Protein AF-A0A7Y5NR79-F1 (afdb_monomer)

Radius of gyration: 35.23 Å; Cα contacts (8 Å, |Δi|>4): 944; chains: 1; bounding box: 86×85×89 Å

pLDDT: mean 70.84, std 25.31, range [29.58, 98.56]

Solvent-accessible surface area (backbone atoms only — not comparable to full-atom values): 30208 Å² total; per-residue (Å²): 134,61,80,88,77,55,58,69,72,58,54,52,48,52,52,51,46,62,75,66,66,72,72,79,82,74,87,79,86,89,77,94,78,88,81,83,83,81,83,82,84,83,89,88,79,98,66,95,67,84,71,79,73,75,80,49,74,41,68,27,51,19,68,41,66,62,36,78,88,42,72,49,70,72,50,69,28,45,81,92,48,50,58,25,39,24,44,38,39,34,43,45,35,44,30,37,42,38,33,31,29,31,38,19,56,39,95,92,55,63,41,40,29,34,34,80,67,34,14,34,39,36,39,39,38,35,37,39,36,44,40,38,38,35,38,56,48,93,96,53,77,66,45,78,46,70,49,67,70,41,70,73,42,68,54,65,41,57,22,65,33,73,38,51,52,70,49,57,76,46,78,44,68,25,58,15,71,36,72,61,41,76,50,83,66,35,63,42,68,88,81,44,52,43,28,40,37,44,29,40,34,76,84,16,31,41,35,40,36,41,28,35,72,30,28,28,61,60,91,54,34,34,41,38,34,25,42,32,42,41,37,41,32,44,34,42,42,40,33,40,36,35,52,40,88,96,79,40,77,45,78,46,81,31,75,64,49,74,47,76,42,80,52,77,72,49,71,40,61,16,49,38,76,56,89,65,59,22,71,90,73,92,62,59,61,55,89,39,64,64,71,66,85,68,79,78,80,78,74,80,77,80,78,80,88,77,88,78,85,90,81,90,83,87,88,86,89,74,87,85,83,90,79,80,91,71,81,85,73,59,58,69,30,92,44,46,89,67,34,59,96,67,32,32,44,42,96,84,32,24,36,38,77,61,59,78,53,76,58,99,68,88,81,68,77,93,58,80,62,78,75,68,97,46,70,93,65,79,81,59,40,50,61,52,49,36,50,55,54,61,75,77,59,93,62,92,66,55,46,43,51,74,53,50,46,27,37,35,38,75,58,93,81,56,55,72,50,78,48,78,46,76,44,81,37,63,88,87,60,76,62,78,87,71,75,53,84,50,72,47,77,51,82,39,79,69,63,72,43,55,45,69,46,70,77,100,46,55,86,28,60,88,66,61,83,89,78,57,92,51,99,90,50,80,74,78,88,77,70,94,74,84,80,76,63,77,62,53,57,79,50,60,72,76,133

Foldseek 3Di:
DDPVVDDPVVVVVVVVCVVVPPPPDDDDDDDDDDDDDDDDDDDDDPDPDPPQPDFDKDKWKWKDKQAPPDWDKPPWPDPPDLKTKMKIKDKIKMKMKIFIWTWADDLVDIWIFGDFQRIKIKMKIWMFMWMWIFHRDPPDDTDTGIQPPSRVDIQIWIWMDTGTQQPAQDKDKTKTFRDWDWDDWRAGPPPFGWTKIKIWDPQFMKMKMWHWHFWDDDRQKTKTKIKIFIWGKTKMWIWTWTQDVPVGIDIGTTDIDMDTRGDDMDMIMIMDGHPDHHYDDDGDITPGHPPDDDPDPPPPPDDDDDDDDDDDDDDDDDDDDDDDDDDDDADFADFQVSEDPQWTQDPVRHTDGFDFDFDPDDQDDPDQDQDDPDDLDLPWWDGKGKGKGQDQDDDAFFQKAKFKKKKWFPDDPTDIDIDIDIGGDDHPDRDDDDIDIDIDTTGGRTDMAIDTDDPPCVVFWPGFDQDDPDPSPRDDPDDPDTDTGTTGGTGDGDD

Structure (mmCIF, N/CA/C/O backbone):
data_AF-A0A7Y5NR79-F1
#
_entry.id   AF-A0A7Y5NR79-F1
#
loop_
_atom_site.group_PDB
_atom_site.id
_atom_site.type_symbol
_atom_site.label_atom_id
_atom_site.label_alt_id
_atom_site.label_comp_id
_atom_site.label_asym_id
_atom_site.label_entity_id
_atom_site.label_seq_id
_atom_site.pdbx_PDB_ins_code
_atom_site.Cartn_x
_atom_site.Cartn_y
_atom_site.Cartn_z
_atom_site.occupancy
_atom_site.B_iso_or_equiv
_atom_site.auth_seq_id
_atom_site.auth_comp_id
_atom_site.auth_asym_id
_atom_site.auth_atom_id
_atom_site.pdbx_PDB_model_num
ATOM 1 N N . MET A 1 1 ? -20.379 30.962 -44.458 1.00 52.56 1 MET A N 1
ATOM 2 C CA . MET A 1 1 ? -19.175 31.277 -45.259 1.00 52.56 1 MET A CA 1
ATOM 3 C C . MET A 1 1 ? -18.257 30.081 -45.191 1.00 52.56 1 MET A C 1
ATOM 5 O O . MET A 1 1 ? -18.141 29.519 -44.108 1.00 52.56 1 MET A O 1
ATOM 9 N N . ARG A 1 2 ? -17.674 29.642 -46.309 1.00 50.31 2 ARG A N 1
ATOM 10 C CA . ARG A 1 2 ? -16.658 28.584 -46.262 1.00 50.31 2 ARG A CA 1
ATOM 11 C C . ARG A 1 2 ? -15.331 29.228 -45.866 1.00 50.31 2 ARG A C 1
ATOM 13 O O . ARG A 1 2 ? -15.065 30.355 -46.268 1.00 50.31 2 ARG A O 1
ATOM 20 N N . ALA A 1 3 ? -14.505 28.529 -45.088 1.00 43.56 3 ALA A N 1
ATOM 21 C CA . ALA A 1 3 ? -13.187 29.034 -44.687 1.00 43.56 3 ALA A CA 1
ATOM 22 C C . ALA A 1 3 ? -12.294 29.372 -45.900 1.00 43.56 3 ALA A C 1
ATOM 24 O O . ALA A 1 3 ? -11.440 30.245 -45.811 1.00 43.56 3 ALA A O 1
ATOM 25 N N . SER A 1 4 ? -12.558 28.741 -47.051 1.00 58.75 4 SER A N 1
ATOM 26 C CA . SER A 1 4 ? -11.914 29.014 -48.340 1.00 58.75 4 SER A CA 1
ATOM 27 C C . SER A 1 4 ? -12.168 30.411 -48.905 1.00 58.75 4 SER A C 1
ATOM 29 O O . SER A 1 4 ? -11.452 30.828 -49.807 1.00 58.75 4 SER A O 1
ATOM 31 N N . ASP A 1 5 ? -13.193 31.111 -48.417 1.00 69.94 5 ASP A N 1
ATOM 32 C CA . ASP A 1 5 ? -13.620 32.397 -48.974 1.00 69.94 5 ASP A CA 1
ATOM 33 C C . ASP A 1 5 ? -13.041 33.586 -48.184 1.00 69.94 5 ASP A C 1
ATOM 35 O O . ASP A 1 5 ? -13.321 34.741 -48.507 1.00 69.94 5 ASP A O 1
ATOM 39 N N . LEU A 1 6 ? -12.249 33.321 -47.135 1.00 73.50 6 LEU A N 1
ATOM 40 C CA . LEU A 1 6 ? -11.631 34.352 -46.307 1.00 73.50 6 LEU A CA 1
ATOM 41 C C . LEU A 1 6 ? -10.229 34.721 -46.824 1.00 73.50 6 LEU A C 1
ATOM 43 O O . LEU A 1 6 ? -9.441 33.835 -47.159 1.00 73.50 6 LEU A O 1
ATOM 47 N N . PRO A 1 7 ? -9.872 36.020 -46.840 1.00 80.31 7 PRO A N 1
ATOM 48 C CA . PRO A 1 7 ? -8.499 36.449 -47.083 1.00 80.31 7 PRO A CA 1
ATOM 49 C C . PRO A 1 7 ? -7.541 35.836 -46.054 1.00 80.31 7 PRO A C 1
ATOM 51 O O . PRO A 1 7 ? -7.877 35.736 -44.873 1.00 80.31 7 PRO A O 1
ATOM 54 N N . VAL A 1 8 ? -6.325 35.488 -46.484 1.00 63.78 8 VAL A N 1
ATOM 55 C CA . VAL A 1 8 ? -5.295 34.823 -45.657 1.00 63.78 8 VAL A CA 1
ATOM 56 C C . VAL A 1 8 ? -5.013 35.571 -44.346 1.00 63.78 8 VAL A C 1
ATOM 58 O O . VAL A 1 8 ? -4.832 34.944 -43.306 1.00 63.78 8 VAL A O 1
ATOM 61 N N . GLU A 1 9 ? -5.070 36.905 -44.351 1.00 69.06 9 GLU A N 1
ATOM 62 C CA . GLU A 1 9 ? -4.889 37.719 -43.141 1.00 69.06 9 GLU A CA 1
ATOM 63 C C . GLU A 1 9 ? -5.996 37.517 -42.090 1.00 69.06 9 GLU A C 1
ATOM 65 O O . GLU A 1 9 ? -5.732 37.619 -40.892 1.00 69.06 9 GLU A O 1
ATOM 70 N N . GLN A 1 10 ? -7.227 37.191 -42.503 1.00 73.56 10 GLN A N 1
ATOM 71 C CA . GLN A 1 10 ? -8.313 36.878 -41.567 1.00 73.56 10 GLN A CA 1
ATOM 72 C C . GLN A 1 10 ? -8.207 35.460 -41.009 1.00 73.56 10 GLN A C 1
ATOM 74 O O . GLN A 1 10 ? -8.505 35.253 -39.835 1.00 73.56 10 GLN A O 1
ATOM 79 N N . LEU A 1 11 ? -7.724 34.505 -41.809 1.00 65.75 11 LEU A N 1
ATOM 80 C CA . LEU A 1 11 ? -7.419 33.153 -41.330 1.00 65.75 11 LEU A CA 1
ATOM 81 C C . LEU A 1 11 ? -6.272 33.166 -40.310 1.00 65.75 11 LEU A C 1
ATOM 83 O O . LEU A 1 11 ? -6.363 32.499 -39.282 1.00 65.75 11 LEU A O 1
ATOM 87 N N . ALA A 1 12 ? -5.239 33.982 -40.542 1.00 68.38 12 ALA A N 1
ATOM 88 C CA . ALA A 1 12 ? -4.127 34.147 -39.609 1.00 68.38 12 ALA A CA 1
ATOM 89 C C . ALA A 1 12 ? -4.565 34.791 -38.283 1.00 68.38 12 ALA A C 1
ATOM 91 O O . ALA A 1 12 ? -4.150 34.339 -37.218 1.00 68.38 12 ALA A O 1
ATOM 92 N N . ARG A 1 13 ? -5.449 35.800 -38.321 1.00 69.50 13 ARG A N 1
ATOM 93 C CA . ARG A 1 13 ? -6.029 36.381 -37.097 1.00 69.50 13 ARG A CA 1
ATOM 94 C C . ARG A 1 13 ? -6.887 35.380 -36.326 1.00 69.50 13 ARG A C 1
ATOM 96 O O . ARG A 1 13 ? -6.719 35.280 -35.119 1.00 69.50 13 ARG A O 1
ATOM 103 N N . LEU A 1 14 ? -7.714 34.584 -37.008 1.00 68.62 14 LEU A N 1
ATOM 104 C CA . LEU A 1 14 ? -8.515 33.546 -36.349 1.00 68.62 14 LEU A CA 1
ATOM 105 C C . LEU A 1 14 ? -7.649 32.485 -35.654 1.00 68.62 14 LEU A C 1
ATOM 107 O O . LEU A 1 14 ? -7.995 32.038 -34.565 1.00 68.62 14 LEU A O 1
ATOM 111 N N . ALA A 1 15 ? -6.524 32.096 -36.260 1.00 64.56 15 ALA A N 1
ATOM 112 C CA . ALA A 1 15 ? -5.590 31.147 -35.658 1.00 64.56 15 ALA A CA 1
ATOM 113 C C . ALA A 1 15 ? -4.876 31.735 -34.427 1.00 64.56 15 ALA A C 1
ATOM 115 O O . ALA A 1 15 ? -4.705 31.042 -33.427 1.00 64.56 15 ALA A O 1
ATOM 116 N N . ILE A 1 16 ? -4.503 33.019 -34.471 1.00 66.50 16 ILE A N 1
ATOM 117 C CA . ILE A 1 16 ? -3.866 33.712 -33.341 1.00 66.50 16 ILE A CA 1
ATOM 118 C C . ILE A 1 16 ? -4.856 33.914 -32.186 1.00 66.50 16 ILE A C 1
ATOM 120 O O . ILE A 1 16 ? -4.490 33.683 -31.036 1.00 66.50 16 ILE A O 1
ATOM 124 N N . ASP A 1 17 ? -6.105 34.283 -32.473 1.00 62.25 17 ASP A N 1
ATOM 125 C CA . ASP A 1 17 ? -7.140 34.473 -31.448 1.00 62.25 17 ASP A CA 1
ATOM 126 C C . ASP A 1 17 ? -7.571 33.132 -30.818 1.00 62.25 17 ASP A C 1
ATOM 128 O O . ASP A 1 17 ? -7.862 33.072 -29.624 1.00 62.25 17 ASP A O 1
ATOM 132 N N . PHE A 1 18 ? -7.523 32.029 -31.579 1.00 61.78 18 PHE A N 1
ATOM 133 C CA . PHE A 1 18 ? -7.734 30.672 -31.058 1.00 61.78 18 PHE A CA 1
ATOM 134 C C . PHE A 1 18 ? -6.598 30.222 -30.127 1.00 61.78 18 PHE A C 1
ATOM 136 O O . PHE A 1 18 ? -6.855 29.654 -29.069 1.00 61.78 18 PHE A O 1
ATOM 143 N N . LEU A 1 19 ? -5.344 30.527 -30.477 1.00 54.66 19 LEU A N 1
ATOM 144 C CA . LEU A 1 19 ? -4.176 30.213 -29.645 1.00 54.66 19 LEU A CA 1
ATOM 145 C C . LEU A 1 19 ? -4.079 31.081 -28.379 1.00 54.66 19 LEU A C 1
ATOM 147 O O . LEU A 1 19 ? -3.428 30.680 -27.419 1.00 54.66 19 LEU A O 1
ATOM 151 N N . ARG A 1 20 ? -4.723 32.255 -28.355 1.00 57.03 20 ARG A N 1
ATOM 152 C CA . ARG A 1 20 ? -4.743 33.164 -27.194 1.00 57.03 20 ARG A CA 1
ATOM 153 C C . ARG A 1 20 ? -5.855 32.880 -26.182 1.00 57.03 20 ARG A C 1
ATOM 155 O O . ARG A 1 20 ? -5.857 33.497 -25.126 1.00 57.03 20 ARG A O 1
ATOM 162 N N . GLY A 1 21 ? -6.765 31.945 -26.461 1.00 43.81 21 GLY A N 1
ATOM 163 C CA . GLY A 1 21 ? -7.793 31.524 -25.501 1.00 43.81 21 GLY A CA 1
ATOM 164 C C . GLY A 1 21 ? -8.931 32.528 -25.263 1.00 43.81 21 GLY A C 1
ATOM 165 O O . GLY A 1 21 ? -9.753 32.306 -24.380 1.00 43.81 21 GLY A O 1
ATOM 166 N N . ASP A 1 22 ? -9.041 33.591 -26.066 1.00 48.25 22 ASP A N 1
ATOM 167 C CA . ASP A 1 22 ? -10.031 34.669 -25.878 1.00 48.25 22 ASP A CA 1
ATOM 168 C C . ASP A 1 22 ? -11.436 34.355 -26.446 1.00 48.25 22 ASP A C 1
ATOM 170 O O . ASP A 1 22 ? -12.329 35.209 -26.473 1.00 48.25 22 ASP A O 1
ATOM 174 N N . LEU A 1 23 ? -11.693 33.115 -26.871 1.00 45.56 23 LEU A N 1
ATOM 175 C CA . LEU A 1 23 ? -13.034 32.669 -27.259 1.00 45.56 23 LEU A CA 1
ATOM 176 C C . LEU A 1 23 ? -13.855 32.305 -26.013 1.00 45.56 23 LEU A C 1
ATOM 178 O O . LEU A 1 23 ? -13.973 31.144 -25.626 1.00 45.56 23 LEU A O 1
ATOM 182 N N . LEU A 1 24 ? -14.464 33.330 -25.409 1.00 41.03 24 LEU A N 1
ATOM 183 C CA . LEU A 1 24 ? -15.530 33.198 -24.414 1.00 41.03 24 LEU A CA 1
ATOM 184 C C . LEU A 1 24 ? -16.649 32.288 -24.952 1.00 41.03 24 LEU A C 1
ATOM 186 O O . LEU A 1 24 ? -17.480 32.702 -25.767 1.00 41.03 24 LEU A O 1
ATOM 190 N N . MET A 1 25 ? -16.686 31.045 -24.463 1.00 37.88 25 MET A N 1
ATOM 191 C CA . MET A 1 25 ? -17.810 30.131 -24.644 1.00 37.88 25 MET A CA 1
ATOM 192 C C . MET A 1 25 ? -19.049 30.704 -23.950 1.00 37.88 25 MET A C 1
ATOM 194 O O . MET A 1 25 ? -19.264 30.514 -22.754 1.00 37.88 25 MET A O 1
ATOM 198 N N . SER A 1 26 ? -19.906 31.376 -24.715 1.00 38.84 26 SER A N 1
ATOM 199 C CA . SER A 1 26 ? -21.308 31.528 -24.337 1.00 38.84 26 SER A CA 1
ATOM 200 C C . SER A 1 26 ? -22.099 30.345 -24.900 1.00 38.84 26 SER A C 1
ATOM 202 O O . SER A 1 26 ? -22.282 30.203 -26.103 1.00 38.84 26 SER A O 1
ATOM 204 N N . SER A 1 27 ? -22.490 29.458 -23.981 1.00 41.16 27 SER A N 1
ATOM 205 C CA . SER A 1 27 ? -23.674 28.591 -24.003 1.00 41.16 27 SER A CA 1
ATOM 206 C C . SER A 1 27 ? -24.389 28.430 -25.355 1.00 41.16 27 SER A C 1
ATOM 208 O O . SER A 1 27 ? -25.248 29.247 -25.683 1.00 41.16 27 SER A O 1
ATOM 210 N N . LEU A 1 28 ? -24.198 27.285 -26.019 1.00 33.22 28 LEU A N 1
ATOM 211 C CA . LEU A 1 28 ? -25.273 26.624 -26.765 1.00 33.22 28 LEU A CA 1
ATOM 212 C C . LEU A 1 28 ? -25.157 25.099 -26.645 1.00 33.22 28 LEU A C 1
ATOM 214 O O . LEU A 1 28 ? -24.147 24.487 -26.977 1.00 33.22 28 LEU A O 1
ATOM 218 N N . SER A 1 29 ? -26.242 24.510 -26.148 1.00 39.22 29 SER A N 1
ATOM 219 C CA . SER A 1 29 ? -26.511 23.081 -26.063 1.00 39.22 29 SER A CA 1
ATOM 220 C C . SER A 1 29 ? -26.670 22.436 -27.444 1.00 39.22 29 SER A C 1
ATOM 222 O O . SER A 1 29 ? -27.343 22.997 -28.306 1.00 39.22 29 SER A O 1
ATOM 224 N N . ASN A 1 30 ? -26.197 21.192 -27.549 1.00 40.94 30 ASN A N 1
ATOM 225 C CA . ASN A 1 30 ? -26.530 20.174 -28.554 1.00 40.94 30 ASN A CA 1
ATOM 226 C C . ASN A 1 30 ? -26.074 20.428 -30.001 1.00 40.94 30 ASN A C 1
ATOM 228 O O . ASN A 1 30 ? -26.791 21.007 -30.813 1.00 40.94 30 ASN A O 1
ATOM 232 N N . GLY A 1 31 ? -24.932 19.832 -30.357 1.00 34.69 31 GLY A N 1
ATOM 233 C CA . GLY A 1 31 ? -24.554 19.580 -31.748 1.00 34.69 31 GLY A CA 1
ATOM 234 C C . GLY A 1 31 ? -23.068 19.274 -31.899 1.00 34.69 31 GLY A C 1
ATOM 235 O O . GLY A 1 31 ? -22.248 20.183 -31.865 1.00 34.69 31 GLY A O 1
ATOM 236 N N . VAL A 1 32 ? -22.724 17.997 -32.075 1.00 41.72 32 VAL A N 1
ATOM 237 C CA . VAL A 1 32 ? -21.367 17.540 -32.413 1.00 41.72 32 VAL A CA 1
ATOM 238 C C . VAL A 1 32 ? -20.960 18.147 -33.760 1.00 41.72 32 VAL A C 1
ATOM 240 O O . VAL A 1 32 ? -21.543 17.812 -34.790 1.00 41.72 32 VAL A O 1
ATOM 243 N N . LEU A 1 33 ? -19.959 19.033 -33.753 1.00 32.97 33 LEU A N 1
ATOM 244 C CA . LEU A 1 33 ? -19.306 19.559 -34.952 1.00 32.97 33 LEU A CA 1
ATOM 245 C C . LEU A 1 33 ? -17.846 19.091 -34.961 1.00 32.97 33 LEU A C 1
ATOM 247 O O . LEU A 1 33 ? -16.985 19.672 -34.308 1.00 32.97 33 LEU A O 1
ATOM 251 N N . LEU A 1 34 ? -17.586 18.019 -35.707 1.00 32.16 34 LEU A N 1
ATOM 252 C CA . LEU A 1 34 ? -16.246 17.522 -36.000 1.00 32.16 34 LEU A CA 1
ATOM 253 C C . LEU A 1 34 ? -15.653 18.371 -37.141 1.00 32.16 34 LEU A C 1
ATOM 255 O O . LEU A 1 34 ? -16.095 18.259 -38.286 1.00 32.16 34 LEU A O 1
ATOM 259 N N . VAL A 1 35 ? -14.679 19.236 -36.846 1.00 33.50 35 VAL A N 1
ATOM 260 C CA . VAL A 1 35 ? -13.914 19.975 -37.866 1.00 33.50 35 VAL A CA 1
ATOM 261 C C . VAL A 1 35 ? -12.578 19.265 -38.075 1.00 33.50 35 VAL A C 1
ATOM 263 O O . VAL A 1 35 ? -11.659 19.398 -37.275 1.00 33.50 35 VAL A O 1
ATOM 266 N N . VAL A 1 36 ? -12.477 18.502 -39.163 1.00 34.69 36 VAL A N 1
ATOM 267 C CA . VAL A 1 36 ? -11.216 17.921 -39.644 1.00 34.69 36 VAL A CA 1
ATOM 268 C C . VAL A 1 36 ? -10.488 18.991 -40.458 1.00 34.69 36 VAL A C 1
ATOM 270 O O . VAL A 1 36 ? -10.879 19.291 -41.587 1.00 34.69 36 VAL A O 1
ATOM 273 N N . VAL A 1 37 ? -9.444 19.596 -39.888 1.00 40.81 37 VAL A N 1
ATOM 274 C CA . VAL A 1 37 ? -8.526 20.477 -40.627 1.00 40.81 37 VAL A CA 1
ATOM 275 C C . VAL A 1 37 ? -7.441 19.602 -41.251 1.00 40.81 37 VAL A C 1
ATOM 277 O O . VAL A 1 37 ? -6.473 19.227 -40.600 1.00 40.81 37 VAL A O 1
ATOM 280 N N . GLY A 1 38 ? -7.627 19.239 -42.521 1.00 37.25 38 GLY A N 1
ATOM 281 C CA . GLY A 1 38 ? -6.595 18.583 -43.322 1.00 37.25 38 GLY A CA 1
ATOM 282 C C . GLY A 1 38 ? -5.528 19.590 -43.746 1.00 37.25 38 GLY A C 1
ATOM 283 O O . GLY A 1 38 ? -5.789 20.451 -44.587 1.00 37.25 38 GLY A O 1
ATOM 284 N N . ALA A 1 39 ? -4.330 19.484 -43.173 1.00 38.12 39 ALA A N 1
ATOM 285 C CA . ALA A 1 39 ? -3.156 20.211 -43.634 1.00 38.12 39 ALA A CA 1
ATOM 286 C C . ALA A 1 39 ? -2.613 19.552 -44.914 1.00 38.12 39 ALA A C 1
ATOM 288 O O . ALA A 1 39 ? -2.140 18.418 -44.897 1.00 38.12 39 ALA A O 1
ATOM 289 N N . VAL A 1 40 ? -2.693 20.266 -46.038 1.00 38.84 40 VAL A N 1
ATOM 290 C CA . VAL A 1 40 ? -2.019 19.904 -47.291 1.00 38.84 40 VAL A CA 1
ATOM 291 C C . VAL A 1 40 ? -0.630 20.540 -47.267 1.00 38.84 40 VAL A C 1
ATOM 293 O O . VAL A 1 40 ? -0.505 21.753 -47.426 1.00 38.84 40 VAL A O 1
ATOM 296 N N . ALA A 1 41 ? 0.408 19.729 -47.065 1.00 41.56 41 ALA A N 1
ATOM 297 C CA . ALA A 1 41 ? 1.798 20.145 -47.225 1.00 41.56 41 ALA A CA 1
ATOM 298 C C . ALA A 1 41 ? 2.250 19.894 -48.674 1.00 41.56 41 ALA A C 1
ATOM 300 O O . ALA A 1 41 ? 2.277 18.759 -49.146 1.00 41.56 41 ALA A O 1
ATOM 301 N N . ILE A 1 42 ? 2.591 20.972 -49.384 1.00 42.09 42 ILE A N 1
ATOM 302 C CA . ILE A 1 42 ? 3.232 20.936 -50.703 1.00 42.09 42 ILE A CA 1
ATOM 303 C C . ILE A 1 42 ? 4.749 20.942 -50.478 1.00 42.09 42 ILE A C 1
ATOM 305 O O . ILE A 1 42 ? 5.283 21.843 -49.837 1.00 42.09 42 ILE A O 1
ATOM 309 N N . ALA A 1 43 ? 5.426 19.920 -51.001 1.00 48.25 43 ALA A N 1
ATOM 310 C CA . ALA A 1 43 ? 6.873 19.736 -50.950 1.00 48.25 43 ALA A CA 1
ATOM 311 C C . ALA A 1 43 ? 7.645 20.808 -51.742 1.00 48.25 43 ALA A C 1
ATOM 313 O O . ALA A 1 43 ? 7.160 21.259 -52.781 1.00 48.25 43 ALA A O 1
ATOM 314 N N . SER A 1 44 ? 8.878 21.126 -51.316 1.00 48.50 44 SER A N 1
ATOM 315 C CA . SER A 1 44 ? 10.124 21.034 -52.119 1.00 48.50 44 SER A CA 1
ATOM 316 C C . SER A 1 44 ? 11.277 21.826 -51.481 1.00 48.50 44 SER A C 1
ATOM 318 O O . SER A 1 44 ? 11.432 23.016 -51.744 1.00 48.50 44 SER A O 1
ATOM 320 N N . SER A 1 45 ? 12.166 21.154 -50.749 1.00 39.12 45 SER A N 1
ATOM 321 C CA . SER A 1 45 ? 13.571 21.576 -50.651 1.00 39.12 45 SER A CA 1
ATOM 322 C C . SER A 1 45 ? 14.454 20.367 -50.357 1.00 39.12 45 SER A C 1
ATOM 324 O O . SER A 1 45 ? 14.401 19.790 -49.275 1.00 39.12 45 SER A O 1
ATOM 326 N N . VAL A 1 46 ? 15.253 19.982 -51.355 1.00 50.31 46 VAL A N 1
ATOM 327 C CA . VAL A 1 46 ? 16.331 18.997 -51.244 1.00 50.31 46 VAL A CA 1
ATOM 328 C C . VAL A 1 46 ? 17.466 19.656 -50.465 1.00 50.31 46 VAL A C 1
ATOM 330 O O . VAL A 1 46 ? 18.279 20.383 -51.028 1.00 50.31 46 VAL A O 1
ATOM 333 N N . GLY A 1 47 ? 17.476 19.438 -49.156 1.00 43.62 47 GLY A N 1
ATOM 334 C CA . GLY A 1 47 ? 18.612 19.693 -48.285 1.00 43.62 47 GLY A CA 1
ATOM 335 C C . GLY A 1 47 ? 18.923 18.389 -47.573 1.00 43.62 47 GLY A C 1
ATOM 336 O O . GLY A 1 47 ? 18.123 17.932 -46.766 1.00 43.62 47 GLY A O 1
ATOM 337 N N . VAL A 1 48 ? 20.054 17.769 -47.906 1.00 49.69 48 VAL A N 1
ATOM 338 C CA . VAL A 1 48 ? 20.590 16.611 -47.180 1.00 49.69 48 VAL A CA 1
ATOM 339 C C . VAL A 1 48 ? 21.173 17.141 -45.868 1.00 49.69 48 VAL A C 1
ATOM 341 O O . VAL A 1 48 ? 22.381 17.273 -45.715 1.00 49.69 48 VAL A O 1
ATOM 344 N N . ALA A 1 49 ? 20.297 17.570 -44.963 1.00 46.56 49 ALA A N 1
ATOM 345 C CA . ALA A 1 49 ? 20.639 17.800 -43.574 1.00 46.56 49 ALA A CA 1
ATOM 346 C C . ALA A 1 49 ? 20.473 16.449 -42.881 1.00 46.56 49 ALA A C 1
ATOM 348 O O . ALA A 1 49 ? 19.373 15.899 -42.861 1.00 46.56 49 ALA A O 1
ATOM 349 N N . GLY A 1 50 ? 21.574 15.880 -42.389 1.00 49.00 50 GLY A N 1
ATOM 350 C CA . GLY A 1 50 ? 21.522 14.753 -41.468 1.00 49.00 50 GLY A CA 1
ATOM 351 C C . GLY A 1 50 ? 20.838 15.224 -40.193 1.00 49.00 50 GLY A C 1
ATOM 352 O O . GLY A 1 50 ? 21.492 15.754 -39.305 1.00 49.00 50 GLY A O 1
ATOM 353 N N . CYS A 1 51 ? 19.513 15.131 -40.156 1.00 49.41 51 CYS A N 1
ATOM 354 C CA . CYS A 1 51 ? 18.754 15.312 -38.936 1.00 49.41 51 CYS A CA 1
ATOM 355 C C . CYS A 1 51 ? 19.038 14.083 -38.080 1.00 49.41 51 CYS A C 1
ATOM 357 O O . CYS A 1 51 ? 18.541 12.998 -38.378 1.00 49.41 51 CYS A O 1
ATOM 359 N N . GLU A 1 52 ? 19.876 14.246 -37.061 1.00 66.19 52 GLU A N 1
ATOM 360 C CA . GLU A 1 52 ? 19.889 13.330 -35.928 1.00 66.19 52 GLU A CA 1
ATOM 361 C C . GLU A 1 52 ? 18.459 13.311 -35.380 1.00 66.19 52 GLU A C 1
ATOM 363 O O . GLU A 1 52 ? 17.956 14.321 -34.887 1.00 66.19 52 GLU A O 1
ATOM 368 N N . SER A 1 53 ? 17.746 12.209 -35.605 1.00 70.81 53 SER A N 1
ATOM 369 C CA . SER A 1 53 ? 16.421 12.011 -35.031 1.00 70.81 53 SER A CA 1
ATOM 370 C C . SER A 1 53 ? 16.578 11.973 -33.518 1.00 70.81 53 SER A C 1
ATOM 372 O O . SER A 1 53 ? 17.412 11.210 -33.022 1.00 70.81 53 SER A O 1
ATOM 374 N N . GLU A 1 54 ? 15.792 12.772 -32.796 1.00 76.81 54 GLU A N 1
ATOM 375 C CA . GLU A 1 54 ? 15.750 12.679 -31.338 1.00 76.81 54 GLU A CA 1
ATOM 376 C C . GLU A 1 54 ? 15.467 11.227 -30.914 1.00 76.81 54 GLU A C 1
ATOM 3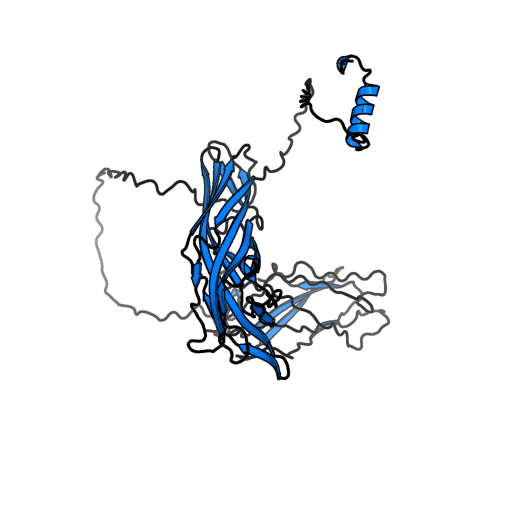78 O O . GLU A 1 54 ? 14.717 10.522 -31.600 1.00 76.81 54 GLU A O 1
ATOM 383 N N . PRO A 1 55 ? 16.086 10.745 -29.822 1.00 82.56 55 PRO A N 1
ATOM 384 C CA . PRO A 1 55 ? 15.863 9.388 -29.348 1.00 82.56 55 PRO A CA 1
ATOM 385 C C . PRO A 1 55 ? 14.376 9.168 -29.049 1.00 82.56 55 PRO A C 1
ATOM 387 O O . PRO A 1 55 ? 13.754 9.927 -28.305 1.00 82.56 55 PRO A O 1
ATOM 390 N N . ALA A 1 56 ? 13.805 8.115 -29.636 1.00 88.44 56 ALA A N 1
ATOM 391 C CA . ALA A 1 56 ? 12.430 7.713 -29.381 1.00 88.44 56 ALA A CA 1
ATOM 392 C C . ALA A 1 56 ? 12.347 7.005 -28.020 1.00 88.44 56 ALA A C 1
ATOM 394 O O . ALA A 1 56 ? 12.866 5.903 -27.855 1.00 88.44 56 ALA A O 1
ATOM 395 N N . TYR A 1 57 ? 11.692 7.634 -27.045 1.00 93.69 57 TYR A N 1
ATOM 396 C CA . TYR A 1 57 ? 11.434 7.023 -25.741 1.00 93.69 57 TYR A CA 1
ATOM 397 C C . TYR A 1 57 ? 10.115 6.253 -25.743 1.00 93.69 57 TYR A C 1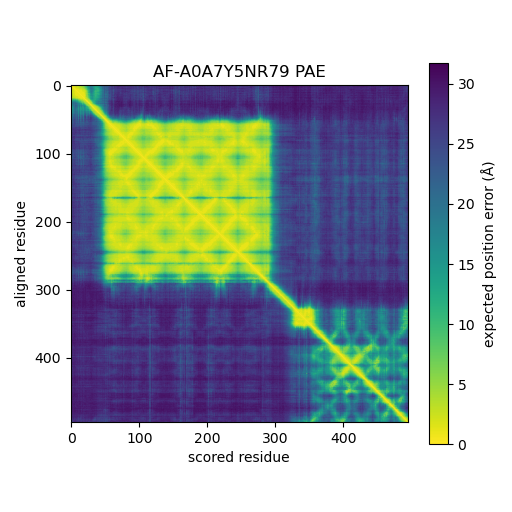
ATOM 399 O O . TYR A 1 57 ? 9.113 6.707 -26.299 1.00 93.69 57 TYR A O 1
ATOM 407 N N . LEU A 1 58 ? 10.105 5.115 -25.056 1.00 96.19 58 LEU A N 1
ATOM 408 C CA . LEU A 1 58 ? 8.944 4.255 -24.876 1.00 96.19 58 LEU A CA 1
ATOM 409 C C . LEU A 1 58 ? 8.744 3.960 -23.387 1.00 96.19 58 LEU A C 1
ATOM 411 O O . LEU A 1 58 ? 9.643 3.438 -22.727 1.00 96.19 58 LEU A O 1
ATOM 415 N N . THR A 1 59 ? 7.561 4.270 -22.861 1.00 97.56 59 THR A N 1
ATOM 416 C CA . THR A 1 59 ? 7.181 3.904 -21.491 1.00 97.56 59 THR A CA 1
ATOM 417 C C . THR A 1 59 ? 6.382 2.610 -21.516 1.00 97.56 59 THR A C 1
ATOM 419 O O . THR A 1 59 ? 5.300 2.563 -22.100 1.00 97.56 59 THR A O 1
ATOM 422 N N . LEU A 1 60 ? 6.898 1.580 -20.854 1.00 97.56 60 LEU A N 1
ATOM 423 C CA . LEU A 1 60 ? 6.173 0.345 -20.576 1.00 97.56 60 LEU A CA 1
ATOM 424 C C . LEU A 1 60 ? 5.440 0.517 -19.249 1.00 97.56 60 LEU A C 1
ATOM 426 O O . LEU A 1 60 ? 6.035 1.003 -18.287 1.00 97.56 60 LEU A O 1
ATOM 430 N N . ARG A 1 61 ? 4.166 0.129 -19.189 1.00 98.12 61 ARG A N 1
ATOM 431 C CA . ARG A 1 61 ? 3.358 0.210 -17.967 1.00 98.12 61 ARG A CA 1
ATOM 432 C C . ARG A 1 61 ? 2.636 -1.104 -17.714 1.00 98.12 61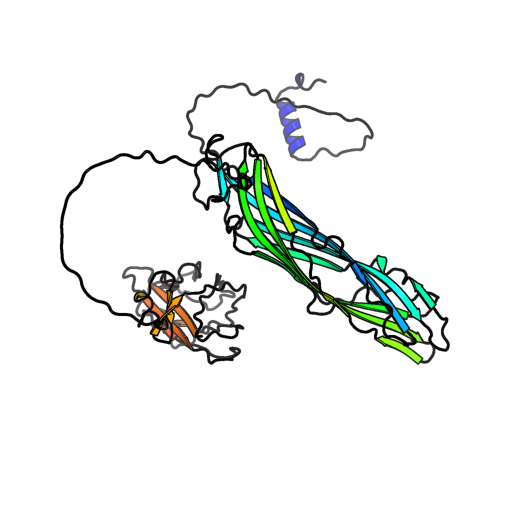 ARG A C 1
ATOM 434 O O . ARG A 1 61 ? 1.990 -1.630 -18.619 1.00 98.12 61 ARG A O 1
ATOM 441 N N . GLY A 1 62 ? 2.762 -1.610 -16.494 1.00 97.81 62 GLY A N 1
ATOM 442 C CA . GLY A 1 62 ? 2.046 -2.773 -15.980 1.00 97.81 62 GLY A CA 1
ATOM 443 C C . GLY A 1 62 ? 1.331 -2.410 -14.687 1.00 97.81 62 GLY A C 1
ATOM 444 O O . GLY A 1 62 ? 1.812 -1.565 -13.929 1.00 97.81 62 GLY A O 1
ATOM 445 N N . GLU A 1 63 ? 0.184 -3.034 -14.442 1.00 98.19 63 GLU A N 1
ATOM 446 C CA . GLU A 1 63 ? -0.620 -2.832 -13.235 1.00 98.19 63 GLU A CA 1
ATOM 447 C C . GLU A 1 63 ? -1.038 -4.187 -12.668 1.00 98.19 63 GLU A C 1
ATOM 449 O O . GLU A 1 63 ? -1.345 -5.099 -13.432 1.00 98.19 63 GLU A O 1
ATOM 454 N N . GLU A 1 64 ? -1.057 -4.306 -11.344 1.00 98.06 64 GLU A N 1
ATOM 455 C CA . GLU A 1 64 ? -1.481 -5.511 -10.627 1.00 98.06 64 GLU A CA 1
ATOM 456 C C . GLU A 1 64 ? -2.170 -5.123 -9.308 1.00 98.06 64 GLU A C 1
ATOM 458 O O . GLU A 1 64 ? -1.916 -4.051 -8.752 1.00 98.06 64 GLU A O 1
ATOM 463 N N . GLU A 1 65 ? -3.051 -5.972 -8.776 1.00 97.38 65 GLU A N 1
ATOM 464 C CA . GLU A 1 65 ? -3.684 -5.721 -7.478 1.00 97.38 65 GLU A CA 1
ATOM 465 C C . GLU A 1 65 ? -2.672 -5.887 -6.323 1.00 97.38 65 GLU A C 1
ATOM 467 O O . GLU A 1 65 ? -1.903 -6.856 -6.268 1.00 97.38 65 GLU A O 1
ATOM 472 N N . VAL A 1 66 ? -2.661 -4.935 -5.377 1.00 95.31 66 VAL A N 1
ATOM 473 C CA . VAL A 1 66 ? -1.742 -4.977 -4.215 1.00 95.31 66 VAL A CA 1
ATOM 474 C C . VAL A 1 66 ? -2.167 -6.075 -3.248 1.00 95.31 66 VAL A C 1
ATOM 476 O O . VAL A 1 66 ? -1.316 -6.780 -2.727 1.00 95.31 66 VAL A O 1
ATOM 479 N N . LEU A 1 67 ? -3.473 -6.212 -2.994 1.00 95.19 67 LEU A N 1
ATOM 480 C CA . LEU A 1 67 ? -4.024 -7.059 -1.930 1.00 95.19 67 LEU A CA 1
ATOM 481 C C . LEU A 1 67 ? -5.165 -7.962 -2.451 1.00 95.19 67 LEU A C 1
ATOM 483 O O . LEU A 1 67 ? -6.284 -7.874 -1.940 1.00 95.19 67 LEU A O 1
ATOM 487 N N . PRO A 1 68 ? -4.925 -8.816 -3.470 1.00 94.75 68 PRO A N 1
ATOM 488 C CA . PRO A 1 68 ? -5.986 -9.568 -4.135 1.00 94.75 68 PRO A CA 1
ATOM 489 C C . PRO A 1 68 ? -6.733 -10.488 -3.168 1.00 94.75 68 PRO A C 1
ATOM 491 O O . PRO A 1 68 ? -6.161 -11.396 -2.567 1.00 94.75 68 PRO A O 1
ATOM 494 N N . GLY A 1 69 ? -8.039 -10.250 -3.026 1.00 94.06 69 GLY A N 1
ATOM 495 C CA . GLY A 1 69 ? -8.924 -11.072 -2.196 1.00 94.06 69 GLY A CA 1
ATOM 496 C C . GLY A 1 69 ? -8.655 -10.998 -0.688 1.00 94.06 69 GLY A C 1
ATOM 497 O O . GLY A 1 69 ? -9.127 -11.866 0.050 1.00 94.06 69 GLY A O 1
ATOM 498 N N . PHE A 1 70 ? -7.914 -9.992 -0.215 1.00 96.25 70 PHE A N 1
ATOM 499 C CA . PHE A 1 70 ? -7.586 -9.858 1.201 1.00 96.25 70 PHE A CA 1
ATOM 500 C C . PHE A 1 70 ? -8.846 -9.683 2.071 1.00 96.25 70 PHE A C 1
ATOM 502 O O . PHE A 1 70 ? -9.670 -8.792 1.844 1.00 96.25 70 PHE A O 1
ATOM 509 N N . SER A 1 71 ? -8.965 -10.508 3.116 1.00 96.19 71 SER A N 1
ATOM 510 C CA . SER A 1 71 ? -9.978 -10.357 4.164 1.00 96.19 71 SER A CA 1
ATOM 511 C C . SER A 1 71 ? -9.449 -10.837 5.516 1.00 96.19 71 SER A C 1
ATOM 513 O O . SER A 1 71 ? -8.718 -11.825 5.588 1.00 96.19 71 SER A O 1
ATOM 515 N N . TYR A 1 72 ? -9.824 -10.150 6.593 1.00 97.38 72 TYR A N 1
ATOM 516 C CA . TYR A 1 72 ? -9.419 -10.485 7.958 1.00 97.38 72 TYR A CA 1
ATOM 517 C C . TYR A 1 72 ? -10.559 -10.202 8.937 1.00 97.38 72 TYR A C 1
ATOM 519 O O . TYR A 1 72 ? -11.229 -9.184 8.806 1.00 97.38 72 TYR A O 1
ATOM 527 N N . SER A 1 73 ? -10.758 -11.064 9.937 1.00 97.56 73 SER A N 1
ATOM 528 C CA . SER A 1 73 ? -11.774 -10.873 10.979 1.00 97.56 73 SER A CA 1
ATOM 529 C C . SER A 1 73 ? -11.177 -11.048 12.369 1.00 97.56 73 SER A C 1
ATOM 531 O O . SER A 1 73 ? -10.522 -12.055 12.644 1.00 97.56 73 SER A O 1
ATOM 533 N N . THR A 1 74 ? -11.442 -10.106 13.274 1.00 97.44 74 THR A N 1
ATOM 534 C CA . THR A 1 74 ? -11.006 -10.209 14.680 1.00 97.44 74 THR A CA 1
ATOM 535 C C . THR A 1 74 ? -11.885 -11.151 15.511 1.00 97.44 74 THR A C 1
ATOM 537 O O . THR A 1 74 ? -11.505 -11.556 16.614 1.00 97.44 74 THR A O 1
ATOM 540 N N . GLY A 1 75 ? -13.105 -11.444 15.039 1.00 97.19 75 GLY A N 1
ATOM 541 C CA . GLY A 1 75 ? -14.187 -11.945 15.889 1.00 97.19 75 GLY A CA 1
ATOM 542 C C . GLY A 1 75 ? -14.555 -10.965 17.017 1.00 97.19 75 GLY A C 1
ATOM 543 O O . GLY A 1 75 ? -14.003 -9.869 17.107 1.00 97.19 75 GLY A O 1
ATOM 544 N N . LEU A 1 76 ? -15.513 -11.336 17.875 1.00 96.19 76 LEU A N 1
ATOM 545 C CA . LEU A 1 76 ? -15.923 -10.506 19.018 1.00 96.19 76 LEU A CA 1
ATOM 546 C C . LEU A 1 76 ? -14.851 -10.512 20.116 1.00 96.19 76 LEU A C 1
ATOM 548 O O . LEU A 1 76 ? -14.514 -11.569 20.652 1.00 96.19 76 LEU A O 1
ATOM 552 N N . GLN A 1 77 ? -14.356 -9.328 20.476 1.00 96.69 77 GLN A N 1
ATOM 553 C CA . GLN A 1 77 ? -13.315 -9.123 21.482 1.00 96.69 77 GLN A CA 1
ATOM 554 C C . GLN A 1 77 ? -13.643 -7.935 22.410 1.00 96.69 77 GLN A C 1
ATOM 556 O O . GLN A 1 77 ? -14.249 -6.965 21.951 1.00 96.69 77 GLN A O 1
ATOM 561 N N . PRO A 1 78 ? -13.211 -7.960 23.688 1.00 97.06 78 PRO A N 1
ATOM 562 C CA . PRO A 1 78 ? -12.702 -9.132 24.397 1.00 97.06 78 PRO A CA 1
ATOM 563 C C . PRO A 1 78 ? -13.854 -10.059 24.840 1.00 97.06 78 PRO A C 1
ATOM 565 O O . PRO A 1 78 ? -14.939 -9.585 25.188 1.00 97.06 78 PRO A O 1
ATOM 568 N N . PRO A 1 79 ? -13.653 -11.387 24.876 1.00 96.00 79 PRO A N 1
ATOM 569 C CA . PRO A 1 79 ? -14.714 -12.330 25.215 1.00 96.00 79 PRO A CA 1
ATOM 570 C C . PRO A 1 79 ? -15.236 -12.112 26.641 1.00 96.00 79 PRO A C 1
ATOM 572 O O . PRO A 1 79 ? -14.469 -12.034 27.598 1.00 96.00 79 PRO A O 1
ATOM 575 N N . GLY A 1 80 ? -16.562 -12.047 26.788 1.00 94.31 80 GLY A N 1
ATOM 576 C CA . GLY A 1 80 ? -17.232 -11.904 28.088 1.00 94.31 80 GLY A CA 1
ATOM 577 C C . GLY A 1 80 ? -17.240 -10.484 28.666 1.00 94.31 80 GLY A C 1
ATOM 578 O O . GLY A 1 80 ? -17.792 -10.281 29.745 1.00 94.31 80 GLY A O 1
ATOM 579 N N . SER A 1 81 ? -16.673 -9.505 27.959 1.00 97.19 81 SER A N 1
ATOM 580 C CA . SER A 1 81 ? -16.770 -8.092 28.333 1.00 97.19 81 SER A CA 1
ATOM 581 C C . SER A 1 81 ? -18.198 -7.555 28.139 1.00 97.19 81 SER A C 1
ATOM 583 O O . SER A 1 81 ? -18.884 -7.998 27.210 1.00 97.19 81 SER A O 1
ATOM 585 N N . PRO A 1 82 ? -18.654 -6.587 28.963 1.00 96.75 82 PRO A N 1
ATOM 586 C CA . PRO A 1 82 ? -19.903 -5.860 28.718 1.00 96.75 82 PRO A CA 1
ATOM 587 C C . PRO A 1 82 ? -19.856 -5.023 27.433 1.00 96.75 82 PRO A C 1
ATOM 589 O O . PRO A 1 82 ? -20.899 -4.645 26.916 1.00 96.75 82 PRO A O 1
ATOM 592 N N . VAL A 1 83 ? -18.666 -4.739 26.898 1.00 97.94 83 VAL A N 1
ATOM 593 C CA . VAL A 1 83 ? -18.480 -4.102 25.590 1.00 97.94 83 VAL A CA 1
ATOM 594 C C . VAL A 1 83 ? -17.564 -4.972 24.746 1.00 97.94 83 VAL A C 1
ATOM 596 O O . VAL A 1 83 ? -16.424 -5.225 25.136 1.00 97.94 83 VAL A O 1
ATOM 599 N N . GLN A 1 84 ? -18.066 -5.443 23.609 1.00 98.44 84 GLN A N 1
ATOM 600 C CA . GLN A 1 84 ? -17.328 -6.277 22.663 1.00 98.44 84 GLN A CA 1
ATOM 601 C C . GLN A 1 84 ? -17.499 -5.716 21.261 1.00 98.44 84 GLN A C 1
ATOM 603 O O . GLN A 1 84 ? -18.594 -5.287 20.901 1.00 98.44 84 GLN A O 1
ATOM 608 N N . ALA A 1 85 ? -16.454 -5.775 20.450 1.00 98.31 85 ALA A N 1
ATOM 609 C CA . ALA A 1 85 ? -16.540 -5.450 19.036 1.00 98.31 85 ALA A CA 1
ATOM 610 C C . ALA A 1 85 ? -15.863 -6.529 18.195 1.00 98.31 85 ALA A C 1
ATOM 612 O O . ALA A 1 85 ? -14.949 -7.209 18.657 1.00 98.31 85 ALA A O 1
ATOM 613 N N . SER A 1 86 ? -16.329 -6.674 16.963 1.00 98.38 86 SER A N 1
ATOM 614 C CA . SER A 1 86 ? -15.658 -7.427 15.911 1.00 98.38 86 SER A CA 1
ATOM 615 C C . SER A 1 86 ? -15.459 -6.529 14.709 1.00 98.38 86 SER A C 1
ATOM 617 O O . SER A 1 86 ? -16.325 -5.707 14.405 1.00 98.38 86 SER A O 1
ATOM 619 N N . PHE A 1 87 ? -14.325 -6.704 14.048 1.00 98.38 87 PHE A N 1
ATOM 620 C CA . PHE A 1 87 ? -13.944 -5.956 12.867 1.00 98.38 87 PHE A CA 1
ATOM 621 C C . PHE A 1 87 ? -13.637 -6.941 11.751 1.00 98.38 87 PHE A C 1
ATOM 623 O O . PHE A 1 87 ? -12.817 -7.843 11.930 1.00 98.38 87 PHE A O 1
ATOM 630 N N . ASP A 1 88 ? -14.291 -6.742 10.616 1.00 98.19 88 ASP A N 1
ATOM 631 C CA . ASP A 1 88 ? -14.017 -7.421 9.361 1.00 98.19 88 ASP A CA 1
ATOM 632 C C . ASP A 1 88 ? -13.345 -6.405 8.433 1.00 98.19 88 ASP A C 1
ATOM 634 O O . ASP A 1 88 ? -13.958 -5.418 8.013 1.00 98.19 88 ASP A O 1
ATOM 638 N N . LEU A 1 89 ? -12.063 -6.617 8.161 1.00 97.94 89 LEU A N 1
ATOM 639 C CA . LEU A 1 89 ? -11.249 -5.780 7.297 1.00 97.94 89 LEU A CA 1
ATOM 640 C C . LEU A 1 89 ? -11.201 -6.382 5.897 1.00 97.94 89 LEU A C 1
ATOM 642 O O . LEU A 1 89 ? -11.008 -7.585 5.720 1.00 97.94 89 LEU A O 1
ATOM 646 N N . SER A 1 90 ? -11.318 -5.507 4.909 1.00 97.31 90 SER A N 1
ATOM 647 C CA . SER A 1 90 ? -11.022 -5.783 3.507 1.00 97.31 90 SER A CA 1
ATOM 648 C C . SER A 1 90 ? -10.034 -4.738 3.019 1.00 97.31 90 SER A C 1
ATOM 650 O O . SER A 1 90 ? -9.997 -3.621 3.540 1.00 97.31 90 SER A O 1
ATOM 652 N N . ALA A 1 91 ? -9.222 -5.090 2.040 1.00 96.81 91 ALA A N 1
ATOM 653 C CA . ALA A 1 91 ? -8.228 -4.182 1.509 1.00 96.81 91 ALA A CA 1
ATOM 654 C C . ALA A 1 91 ? -8.164 -4.325 -0.003 1.00 96.81 91 ALA A C 1
ATOM 656 O O . ALA A 1 91 ? -8.472 -5.382 -0.547 1.00 96.81 91 ALA A O 1
ATOM 657 N N . GLY A 1 92 ? -7.779 -3.244 -0.662 1.00 94.75 92 GLY A N 1
ATOM 658 C CA . GLY A 1 92 ? -7.563 -3.215 -2.097 1.00 94.75 92 GLY A CA 1
ATOM 659 C C . GLY A 1 92 ? -6.494 -2.194 -2.441 1.00 94.75 92 GLY A C 1
ATOM 660 O O . GLY A 1 92 ? -6.072 -1.393 -1.602 1.00 94.75 92 GLY A O 1
ATOM 661 N N . GLY A 1 93 ? -6.046 -2.219 -3.686 1.00 96.25 93 GLY A N 1
ATOM 662 C CA . GLY A 1 93 ? -5.038 -1.292 -4.170 1.00 96.25 93 GLY A CA 1
ATOM 663 C C . GLY A 1 93 ? -4.465 -1.720 -5.506 1.00 96.25 93 GLY A C 1
ATOM 664 O O . GLY A 1 93 ? -4.726 -2.824 -5.980 1.00 96.25 93 GLY A O 1
ATOM 665 N N . THR A 1 94 ? -3.649 -0.854 -6.087 1.00 98.00 94 THR A N 1
ATOM 666 C CA . THR A 1 94 ? -2.957 -1.100 -7.350 1.00 98.00 94 THR A CA 1
ATOM 667 C C . THR A 1 94 ? -1.464 -0.862 -7.174 1.00 98.00 94 THR A C 1
ATOM 669 O O . THR A 1 94 ? -1.053 0.185 -6.672 1.00 98.00 94 THR A O 1
ATOM 672 N N . THR A 1 95 ? -0.668 -1.842 -7.586 1.00 97.94 95 THR A N 1
ATOM 673 C CA . THR A 1 95 ? 0.763 -1.705 -7.838 1.00 97.94 95 THR A CA 1
ATOM 674 C C . THR A 1 95 ? 0.938 -1.361 -9.308 1.00 97.94 95 THR A C 1
ATOM 676 O O . THR A 1 95 ? 0.346 -2.009 -10.167 1.00 97.94 95 THR A O 1
ATOM 679 N N . VAL A 1 96 ? 1.758 -0.358 -9.603 1.00 98.38 96 VAL A N 1
ATOM 680 C CA . VAL A 1 96 ? 2.107 0.048 -10.964 1.00 98.38 96 VAL A CA 1
ATOM 681 C C . VAL A 1 96 ? 3.616 -0.053 -11.127 1.00 98.38 96 VAL A C 1
ATOM 683 O O . VAL A 1 96 ? 4.372 0.472 -10.308 1.00 98.38 96 VAL A O 1
ATOM 686 N N . VAL A 1 97 ? 4.044 -0.706 -12.203 1.00 97.94 97 VAL A N 1
ATOM 687 C CA . VAL A 1 97 ? 5.431 -0.693 -12.670 1.00 97.94 97 VAL A CA 1
ATOM 688 C C . VAL A 1 97 ? 5.474 0.099 -13.969 1.00 97.94 97 VAL A C 1
ATOM 690 O O . VAL A 1 97 ? 4.840 -0.278 -14.955 1.00 97.94 97 VAL A O 1
ATOM 693 N N . GLU A 1 98 ? 6.214 1.203 -13.966 1.00 98.19 98 GLU A N 1
ATOM 694 C CA . GLU A 1 98 ? 6.491 2.011 -15.153 1.00 98.19 98 GLU A CA 1
ATOM 695 C C . GLU A 1 98 ? 7.980 1.966 -15.472 1.00 98.19 98 GLU A C 1
ATOM 697 O O . GLU A 1 98 ? 8.821 2.167 -14.600 1.00 98.19 98 GLU A O 1
ATOM 702 N N . VAL A 1 99 ? 8.315 1.719 -16.734 1.00 97.31 99 VAL A N 1
ATOM 703 C CA . VAL A 1 99 ? 9.696 1.558 -17.181 1.00 97.31 99 VAL A CA 1
ATOM 704 C C . VAL A 1 99 ? 9.923 2.393 -18.428 1.00 97.31 99 VAL A C 1
ATOM 706 O O . VAL A 1 99 ? 9.324 2.141 -19.474 1.00 97.31 99 VAL A O 1
ATOM 709 N N . LYS A 1 100 ? 10.803 3.390 -18.334 1.00 96.69 100 LYS A N 1
ATOM 710 C CA . LYS A 1 100 ? 11.255 4.159 -19.496 1.00 96.69 100 LYS A CA 1
ATOM 711 C C . LYS A 1 100 ? 12.368 3.415 -20.219 1.00 96.69 100 LYS A C 1
ATOM 713 O O . LYS A 1 100 ? 13.401 3.077 -19.641 1.00 96.69 100 LYS A O 1
ATOM 718 N N . THR A 1 101 ? 12.151 3.210 -21.505 1.00 95.81 101 THR A N 1
ATOM 719 C CA . THR A 1 101 ? 13.046 2.489 -22.404 1.00 95.81 101 THR A CA 1
ATOM 720 C C . THR A 1 101 ? 13.260 3.284 -23.685 1.00 95.81 101 THR A C 1
ATOM 722 O O . THR A 1 101 ? 12.561 4.263 -23.957 1.00 95.81 101 THR A O 1
ATOM 725 N N . GLN A 1 102 ? 14.231 2.858 -24.477 1.00 95.62 102 GLN A N 1
ATOM 726 C CA . GLN A 1 102 ? 14.480 3.340 -25.821 1.00 95.62 102 GLN A CA 1
ATOM 727 C C . GLN A 1 102 ? 14.601 2.128 -26.754 1.00 95.62 102 GLN A C 1
ATOM 729 O O . GLN A 1 102 ? 15.566 1.367 -26.642 1.00 95.62 102 GLN A O 1
ATOM 734 N N . PRO A 1 103 ? 13.640 1.922 -27.670 1.00 95.06 103 PRO A N 1
ATOM 735 C CA . PRO A 1 103 ? 13.795 0.956 -28.747 1.00 95.06 103 PRO A CA 1
ATOM 736 C C . PRO A 1 103 ? 14.910 1.406 -29.697 1.00 95.06 103 PRO A C 1
ATOM 738 O O . PRO A 1 103 ? 14.935 2.556 -30.144 1.00 95.06 103 PRO A O 1
ATOM 741 N N . SER A 1 104 ? 15.821 0.505 -30.042 1.00 93.44 104 SER A N 1
ATOM 742 C CA . SER A 1 104 ? 16.919 0.751 -30.981 1.00 93.44 104 SER A CA 1
ATOM 743 C C . SER A 1 104 ? 17.104 -0.412 -31.957 1.00 93.44 104 SER A C 1
ATOM 745 O O . SER A 1 104 ? 16.424 -1.437 -31.888 1.00 93.44 104 SER A O 1
ATOM 747 N N . GLY A 1 105 ? 18.020 -0.246 -32.911 1.00 91.25 105 GLY A N 1
ATOM 748 C CA . GLY A 1 105 ? 18.352 -1.286 -33.883 1.00 91.25 105 GLY A CA 1
ATOM 749 C C . GLY A 1 105 ? 17.439 -1.256 -35.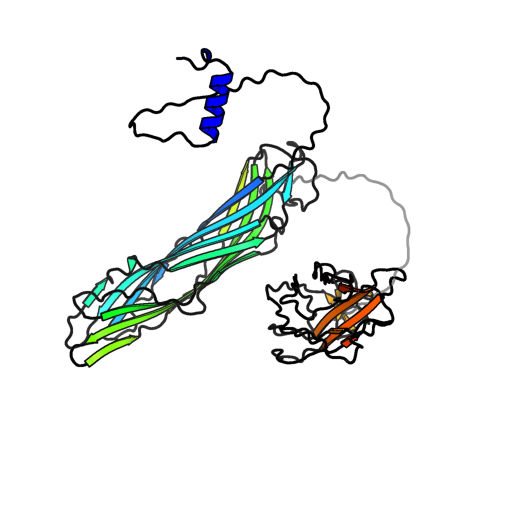108 1.00 91.25 105 GLY A C 1
ATOM 750 O O . GLY A 1 105 ? 17.229 -0.207 -35.714 1.00 91.25 105 GLY A O 1
ATOM 751 N N . SER A 1 106 ? 16.949 -2.419 -35.536 1.00 91.06 106 SER A N 1
ATOM 752 C CA . SER A 1 106 ? 16.082 -2.541 -36.718 1.00 91.06 106 SER A CA 1
ATOM 753 C C . SER A 1 106 ? 14.933 -3.505 -36.457 1.00 91.06 106 SER A C 1
ATOM 755 O O . SER A 1 106 ? 15.046 -4.370 -35.600 1.00 91.06 106 SER A O 1
ATOM 757 N N . ALA A 1 107 ? 13.873 -3.461 -37.266 1.00 90.19 107 ALA A N 1
ATOM 758 C CA . ALA A 1 107 ? 12.760 -4.409 -37.145 1.00 90.19 107 ALA A CA 1
ATOM 759 C C . ALA A 1 107 ? 13.184 -5.894 -37.237 1.00 90.19 107 ALA A C 1
ATOM 761 O O . ALA A 1 107 ? 12.507 -6.765 -36.706 1.00 90.19 107 ALA A O 1
ATOM 762 N N . SER A 1 108 ? 14.303 -6.203 -37.908 1.00 90.19 108 SER A N 1
ATOM 763 C CA . SER A 1 108 ? 14.852 -7.567 -38.005 1.00 90.19 108 SER A CA 1
ATOM 764 C C . SER A 1 108 ? 15.807 -7.954 -36.872 1.00 90.19 108 SER A C 1
ATOM 766 O O . SER A 1 108 ? 16.169 -9.121 -36.758 1.00 90.19 108 SER A O 1
ATOM 768 N N . ALA A 1 109 ? 16.262 -6.980 -36.087 1.00 91.69 109 ALA A N 1
ATOM 769 C CA . ALA A 1 109 ? 17.165 -7.154 -34.954 1.00 91.69 109 ALA A CA 1
ATOM 770 C C . ALA A 1 109 ? 16.879 -6.028 -33.947 1.00 91.69 109 ALA A C 1
ATOM 772 O O . ALA A 1 109 ? 17.638 -5.051 -33.894 1.00 91.69 109 ALA A O 1
ATOM 773 N N . PRO A 1 110 ? 15.717 -6.084 -33.273 1.00 93.62 110 PRO A N 1
ATOM 774 C CA . PRO A 1 110 ? 15.304 -5.031 -32.367 1.00 93.62 110 PRO A CA 1
ATOM 775 C C . PRO A 1 110 ? 16.102 -5.130 -31.068 1.00 93.62 110 PRO A C 1
ATOM 777 O O . PRO A 1 110 ? 16.393 -6.222 -30.583 1.00 93.62 110 PRO A O 1
ATOM 780 N N . GLU A 1 111 ? 16.434 -3.983 -30.497 1.00 93.25 111 GLU A N 1
ATOM 781 C CA . GLU A 1 111 ? 17.068 -3.876 -29.188 1.00 93.25 111 GLU A CA 1
ATOM 782 C C . GLU A 1 111 ? 16.202 -2.985 -28.295 1.00 93.25 111 GLU A C 1
ATOM 784 O O . GLU A 1 111 ? 15.614 -2.007 -28.759 1.00 93.25 111 GLU A O 1
ATOM 789 N N . LEU A 1 112 ? 16.115 -3.323 -27.010 1.00 94.25 112 LEU A N 1
ATOM 790 C CA . LEU A 1 112 ? 15.464 -2.491 -26.004 1.00 94.25 112 LEU A CA 1
ATOM 791 C C . LEU A 1 112 ? 16.534 -2.026 -25.022 1.00 94.25 112 LEU A C 1
ATOM 793 O O . LEU A 1 112 ? 17.254 -2.857 -24.464 1.00 94.25 112 LEU A O 1
ATOM 797 N N . ILE A 1 113 ? 16.648 -0.711 -24.840 1.00 93.62 113 ILE A N 1
ATOM 798 C CA . ILE A 1 113 ? 17.651 -0.080 -23.974 1.00 93.62 113 ILE A CA 1
ATOM 799 C C . ILE A 1 113 ? 16.952 0.597 -22.799 1.00 93.62 113 ILE A C 1
ATOM 801 O O . ILE A 1 113 ? 15.938 1.274 -22.970 1.00 93.62 113 ILE A O 1
ATOM 805 N N . GLY A 1 114 ? 17.465 0.376 -21.593 1.00 93.00 114 GLY A N 1
ATOM 806 C CA . GLY A 1 114 ? 16.855 0.836 -20.353 1.00 93.00 114 GLY A CA 1
ATOM 807 C C . GLY A 1 114 ? 17.399 2.207 -20.006 1.00 93.00 114 GLY A C 1
ATOM 808 O O . GLY A 1 114 ? 18.611 2.416 -20.027 1.00 93.00 114 GLY A O 1
ATOM 809 N N . ILE A 1 115 ? 16.522 3.153 -19.673 1.00 93.25 115 ILE A N 1
ATOM 810 C CA . ILE A 1 115 ? 16.971 4.468 -19.213 1.00 93.25 115 ILE A CA 1
ATOM 811 C C . ILE A 1 115 ? 17.266 4.377 -17.720 1.00 93.25 115 ILE A C 1
ATOM 813 O O . ILE A 1 115 ? 16.370 4.079 -16.933 1.00 93.25 115 ILE A O 1
ATOM 817 N N . ARG A 1 116 ? 18.510 4.650 -17.321 1.00 91.19 116 ARG A N 1
ATOM 818 C CA . ARG A 1 116 ? 18.914 4.685 -15.908 1.00 91.19 116 ARG A CA 1
ATOM 819 C C . ARG A 1 116 ? 18.019 5.642 -15.106 1.00 91.19 116 ARG A C 1
ATOM 821 O O . ARG A 1 116 ? 17.739 6.750 -15.560 1.00 91.19 116 ARG A O 1
ATOM 828 N N . GLY A 1 117 ? 17.534 5.201 -13.949 1.00 92.19 117 GLY A N 1
ATOM 829 C CA . GLY A 1 117 ? 16.553 5.895 -13.109 1.00 92.19 117 GLY A CA 1
ATOM 830 C C . GLY A 1 117 ? 15.166 6.036 -13.748 1.00 92.19 117 GLY A C 1
ATOM 831 O O . GLY A 1 117 ? 14.315 6.764 -13.242 1.00 92.19 117 GLY A O 1
ATOM 832 N N . GLY A 1 118 ? 14.935 5.389 -14.892 1.00 95.25 118 GLY A N 1
ATOM 833 C CA . GLY A 1 118 ? 13.699 5.462 -15.662 1.00 95.25 118 GLY A CA 1
ATOM 834 C C . GLY A 1 118 ? 12.609 4.499 -15.196 1.00 95.25 118 GLY A C 1
ATOM 835 O O . GLY A 1 118 ? 11.516 4.531 -15.762 1.00 95.25 118 GLY A O 1
ATOM 836 N N . GLY A 1 119 ? 12.898 3.640 -14.217 1.00 96.81 119 GLY A N 1
ATOM 837 C CA . GLY A 1 119 ? 11.952 2.722 -13.596 1.00 96.81 119 GLY A CA 1
ATOM 838 C C . GLY A 1 119 ? 11.239 3.373 -12.414 1.00 96.81 119 GLY A C 1
ATOM 839 O O . GLY A 1 119 ? 11.822 4.146 -11.654 1.00 96.81 119 GLY A O 1
ATOM 840 N N . THR A 1 120 ? 9.961 3.073 -12.246 1.00 98.12 120 THR A N 1
ATOM 841 C CA . THR A 1 120 ? 9.151 3.468 -11.095 1.00 98.12 120 THR A CA 1
ATOM 842 C C . THR A 1 120 ? 8.293 2.290 -10.672 1.00 98.12 120 THR A C 1
ATOM 844 O O . THR A 1 120 ? 7.584 1.710 -11.491 1.00 98.12 120 THR A O 1
ATOM 847 N N . LEU A 1 121 ? 8.345 1.962 -9.386 1.00 98.06 121 LEU A N 1
ATOM 848 C CA . LEU A 1 121 ? 7.423 1.045 -8.733 1.00 98.06 121 LEU A CA 1
ATOM 849 C C . LEU A 1 121 ? 6.591 1.874 -7.756 1.00 98.06 121 LEU A C 1
ATOM 851 O O . LEU A 1 121 ? 7.135 2.463 -6.821 1.00 98.06 121 LEU A O 1
ATOM 855 N N . SER A 1 122 ? 5.284 1.943 -7.974 1.00 98.06 122 SER A N 1
ATOM 856 C CA . SER A 1 122 ? 4.360 2.615 -7.062 1.00 98.06 122 SER A CA 1
ATOM 857 C C . SER A 1 122 ? 3.269 1.672 -6.591 1.00 98.06 122 SER A C 1
ATOM 859 O O . SER A 1 122 ? 2.865 0.761 -7.307 1.00 98.06 122 SER A O 1
ATOM 861 N N . LEU A 1 123 ? 2.763 1.910 -5.391 1.00 97.75 123 LEU A N 1
ATOM 862 C CA . LEU A 1 123 ? 1.589 1.245 -4.855 1.00 97.75 123 LEU A CA 1
ATOM 863 C C . LEU A 1 123 ? 0.657 2.276 -4.225 1.00 97.75 123 LEU A C 1
ATOM 865 O O . LEU A 1 123 ? 1.100 3.244 -3.612 1.00 97.75 123 LEU A O 1
ATOM 869 N N . GLN A 1 124 ? -0.641 2.061 -4.375 1.00 97.88 124 GLN A N 1
ATOM 870 C CA . GLN A 1 124 ? -1.674 2.896 -3.773 1.00 97.88 124 GLN A CA 1
ATOM 871 C C . GLN A 1 124 ? -2.875 2.033 -3.409 1.00 97.88 124 GLN A C 1
ATOM 873 O O . GLN A 1 124 ? -3.190 1.079 -4.121 1.00 97.88 124 GLN A O 1
ATOM 878 N N . GLY A 1 125 ? -3.577 2.360 -2.332 1.00 97.69 125 GLY A N 1
ATOM 879 C CA . GLY A 1 125 ? -4.745 1.589 -1.928 1.00 97.69 125 GLY A CA 1
ATOM 880 C C . GLY A 1 125 ? -5.356 2.050 -0.619 1.00 97.69 125 GLY A C 1
ATOM 881 O O . GLY A 1 125 ? -5.149 3.183 -0.176 1.00 97.69 125 GLY A O 1
ATOM 882 N N . GLY A 1 126 ? -6.137 1.164 -0.010 1.00 97.69 126 GLY A N 1
ATOM 883 C CA . GLY A 1 126 ? -6.680 1.411 1.314 1.00 97.69 126 GLY A CA 1
ATOM 884 C C . GLY A 1 126 ? -7.357 0.207 1.952 1.00 97.69 126 GLY A C 1
ATOM 885 O O . GLY A 1 126 ? -7.674 -0.788 1.293 1.00 97.69 126 GLY A O 1
ATOM 886 N N . PHE A 1 127 ? -7.580 0.326 3.258 1.00 98.06 127 PHE A N 1
ATOM 887 C CA . PHE A 1 127 ? -8.354 -0.621 4.054 1.00 98.06 127 PHE A CA 1
ATOM 888 C C . PHE A 1 127 ? -9.758 -0.084 4.290 1.00 98.06 127 PHE A C 1
ATOM 890 O O . PHE A 1 127 ? -9.921 1.038 4.771 1.00 98.06 127 PHE A O 1
ATOM 897 N N . ALA A 1 128 ? -10.751 -0.922 4.016 1.00 97.50 128 ALA A N 1
ATOM 898 C CA . ALA A 1 128 ? -12.136 -0.714 4.401 1.00 97.50 128 ALA A CA 1
ATOM 899 C C . ALA A 1 128 ? -12.500 -1.653 5.555 1.00 97.50 128 ALA A C 1
ATOM 901 O O . ALA A 1 128 ? -12.005 -2.781 5.646 1.00 97.50 128 ALA A O 1
ATOM 902 N N . MET A 1 129 ? -13.388 -1.192 6.431 1.00 97.81 129 MET A N 1
ATOM 903 C CA . MET A 1 129 ? -13.755 -1.912 7.644 1.00 97.81 129 MET A CA 1
ATOM 904 C C . MET A 1 129 ? -15.270 -2.038 7.764 1.00 97.81 129 MET A C 1
ATOM 906 O O . MET A 1 129 ? -16.017 -1.092 7.534 1.00 97.81 129 MET A O 1
ATOM 910 N N . THR A 1 130 ? -15.725 -3.216 8.166 1.00 98.19 130 THR A N 1
ATOM 911 C CA . THR A 1 130 ? -17.075 -3.450 8.684 1.00 98.19 130 THR A CA 1
ATOM 912 C C . THR A 1 130 ? -16.967 -4.071 10.071 1.00 98.19 130 THR A C 1
ATOM 914 O O . THR A 1 130 ? -15.872 -4.416 10.515 1.00 98.19 130 THR A O 1
ATOM 917 N N . GLY A 1 131 ? -18.066 -4.162 10.813 1.00 98.06 131 GLY A N 1
ATOM 918 C CA . GLY A 1 131 ? -17.989 -4.757 12.138 1.00 98.06 131 GLY A CA 1
ATOM 919 C C . GLY A 1 131 ? -19.309 -4.838 12.874 1.00 98.06 131 GLY A C 1
ATOM 920 O O . GLY A 1 131 ? -20.301 -4.201 12.503 1.00 98.06 131 GLY A O 1
ATOM 921 N N . THR A 1 132 ? -19.301 -5.613 13.953 1.00 98.50 132 THR A N 1
ATOM 922 C CA . THR A 1 132 ? -20.420 -5.705 14.895 1.00 98.50 132 THR A CA 1
ATOM 923 C C . THR A 1 132 ? -19.987 -5.258 16.279 1.00 98.50 132 THR A C 1
ATOM 925 O O . THR A 1 132 ? -18.844 -5.460 16.684 1.00 98.50 132 THR A O 1
ATOM 928 N N . LEU A 1 133 ? -20.907 -4.633 17.001 1.00 98.56 133 LEU A N 1
ATOM 929 C CA . LEU A 1 133 ? -20.713 -4.122 18.346 1.00 98.56 133 LEU A CA 1
ATOM 930 C C . LEU A 1 133 ? -21.789 -4.700 19.250 1.00 98.56 133 LEU A C 1
ATOM 932 O O . LEU A 1 133 ? -22.974 -4.723 18.909 1.00 98.56 133 LEU A O 1
ATOM 936 N N . LYS A 1 134 ? -21.355 -5.125 20.429 1.00 98.44 134 LYS A N 1
ATOM 937 C CA . LYS A 1 134 ? -22.200 -5.621 21.497 1.00 98.44 134 LYS A CA 1
ATOM 938 C C . LYS A 1 134 ? -21.940 -4.820 22.763 1.00 98.44 134 LYS A C 1
ATOM 940 O O . LYS A 1 134 ? -20.815 -4.789 23.252 1.00 98.44 134 LYS A O 1
ATOM 945 N N . ILE A 1 135 ? -22.982 -4.184 23.285 1.00 97.88 135 ILE A N 1
ATOM 946 C CA . ILE A 1 135 ? -22.961 -3.412 24.526 1.00 97.88 135 ILE A CA 1
ATOM 947 C C . ILE A 1 135 ? -24.051 -3.952 25.450 1.00 97.88 135 ILE A C 1
ATOM 949 O O . ILE A 1 135 ? -25.230 -3.968 25.099 1.00 97.88 135 ILE A O 1
ATOM 953 N N . ASP A 1 136 ? -23.644 -4.362 26.643 1.00 97.25 136 ASP A N 1
ATOM 954 C CA . ASP A 1 136 ? -24.488 -4.840 27.734 1.00 97.25 136 ASP A CA 1
ATOM 955 C C . ASP A 1 136 ? -23.968 -4.247 29.053 1.00 97.25 136 ASP A C 1
ATOM 957 O O . ASP A 1 136 ? -23.301 -4.903 29.853 1.00 97.25 136 ASP A O 1
ATOM 961 N N . ILE A 1 137 ? -24.179 -2.937 29.216 1.00 95.38 137 ILE A N 1
ATOM 962 C CA . ILE A 1 137 ? -23.784 -2.174 30.405 1.00 95.38 137 ILE A CA 1
ATOM 963 C C . ILE A 1 137 ? -25.038 -1.890 31.231 1.00 95.38 137 ILE A C 1
ATOM 965 O O . ILE A 1 137 ? -25.987 -1.272 30.743 1.00 95.38 137 ILE A O 1
ATOM 969 N N . ASP A 1 138 ? -25.011 -2.272 32.507 1.00 94.06 138 ASP A N 1
ATOM 970 C CA . ASP A 1 138 ? -26.100 -2.003 33.444 1.00 94.06 138 ASP A CA 1
ATOM 971 C C . ASP A 1 138 ? -26.477 -0.511 33.479 1.00 94.06 138 ASP A C 1
ATOM 973 O O . ASP A 1 138 ? -25.643 0.370 33.693 1.00 94.06 138 ASP A O 1
ATOM 977 N N . GLY A 1 139 ? -27.770 -0.226 33.304 1.00 92.56 139 GLY A N 1
ATOM 978 C CA . GLY A 1 139 ? -28.313 1.136 33.323 1.00 92.56 139 GLY A CA 1
ATOM 979 C C . GLY A 1 139 ? -28.297 1.864 31.976 1.00 92.56 139 GLY A C 1
ATOM 980 O O . GLY A 1 139 ? -28.845 2.965 31.896 1.00 92.56 139 GLY A O 1
ATOM 981 N N . LEU A 1 140 ? -27.748 1.257 30.920 1.00 94.50 140 LEU A N 1
ATOM 982 C CA . LEU A 1 140 ? -27.837 1.744 29.542 1.00 94.50 140 LEU A CA 1
ATOM 983 C C . LEU A 1 140 ? -28.694 0.802 28.677 1.00 94.50 140 LEU A C 1
ATOM 985 O O . LEU A 1 140 ? -28.889 -0.361 29.033 1.00 94.50 140 LEU A O 1
ATOM 989 N N . PRO A 1 141 ? -29.241 1.280 27.543 1.00 95.81 141 PRO A N 1
ATOM 990 C CA . PRO A 1 141 ? -29.840 0.396 26.549 1.00 95.81 141 PRO A CA 1
ATOM 991 C C . PRO A 1 141 ? -28.811 -0.622 26.046 1.00 95.81 141 PRO A C 1
ATOM 993 O O . PRO A 1 141 ? -27.683 -0.245 25.728 1.00 95.81 141 PRO A O 1
ATOM 996 N N . SER A 1 142 ? -29.202 -1.893 25.946 1.00 96.88 142 SER A N 1
ATOM 997 C CA . SER A 1 142 ? -28.355 -2.912 25.330 1.00 96.88 142 SER A CA 1
ATOM 998 C C . SER A 1 142 ? -28.346 -2.779 23.806 1.00 96.88 142 SER A C 1
ATOM 1000 O O . SER A 1 142 ? -29.310 -2.310 23.190 1.00 96.88 142 SER A O 1
ATOM 1002 N N . TYR A 1 143 ? -27.245 -3.201 23.193 1.00 98.00 143 TYR A N 1
ATOM 1003 C CA . TYR A 1 143 ? -27.055 -3.193 21.749 1.00 98.00 143 TYR A CA 1
ATOM 1004 C C . TYR A 1 143 ? -26.306 -4.451 21.301 1.00 98.00 143 TYR A C 1
ATOM 1006 O O . TYR A 1 143 ? -25.347 -4.856 21.948 1.00 98.00 143 TYR A O 1
ATOM 1014 N N . ASP A 1 144 ? -26.739 -5.066 20.202 1.00 97.94 144 ASP A N 1
ATOM 1015 C CA . ASP A 1 144 ? -26.067 -6.200 19.555 1.00 97.94 144 ASP A CA 1
ATOM 1016 C C . ASP A 1 144 ? -26.371 -6.114 18.049 1.00 97.94 144 ASP A C 1
ATOM 1018 O O . ASP A 1 144 ? -27.505 -6.356 17.622 1.00 97.94 144 ASP A O 1
ATOM 1022 N N . GLY A 1 145 ? -25.414 -5.628 17.254 1.00 98.12 145 GLY A N 1
ATOM 1023 C CA . GLY A 1 145 ? -25.653 -5.334 15.840 1.00 98.12 145 GLY A CA 1
ATOM 1024 C C . GLY A 1 145 ? -24.477 -4.687 15.094 1.00 98.12 145 GLY A C 1
ATOM 1025 O O . GLY A 1 145 ? -23.381 -4.575 15.642 1.00 98.12 145 GLY A O 1
ATOM 1026 N N . PRO A 1 146 ? -24.679 -4.286 13.825 1.00 98.25 146 PRO A N 1
ATOM 1027 C CA . PRO A 1 146 ? -23.636 -3.696 12.981 1.00 98.25 146 PRO A CA 1
ATOM 1028 C C . PRO A 1 146 ? -23.270 -2.268 13.404 1.00 98.25 146 PRO A C 1
ATOM 1030 O O . PRO A 1 146 ? -24.153 -1.468 13.689 1.00 98.25 146 PRO A O 1
ATOM 1033 N N . ILE A 1 147 ? -21.989 -1.904 13.365 1.00 98.00 147 ILE A N 1
ATOM 1034 C CA . ILE A 1 147 ? -21.515 -0.555 13.727 1.00 98.00 147 ILE A CA 1
ATOM 1035 C C . ILE A 1 147 ? -21.846 0.432 12.593 1.00 98.00 147 ILE A C 1
ATOM 1037 O O . ILE A 1 147 ? -21.206 0.357 11.549 1.00 98.00 147 ILE A O 1
ATOM 1041 N N . PRO A 1 148 ? -22.801 1.371 12.739 1.00 96.94 148 PRO A N 1
ATOM 1042 C CA . PRO A 1 148 ? -23.149 2.269 11.642 1.00 96.94 148 PRO A CA 1
ATOM 1043 C C . PRO A 1 148 ? -22.038 3.287 11.392 1.00 96.94 148 PRO A C 1
ATOM 1045 O O . PRO A 1 148 ? -21.561 3.924 12.330 1.00 96.94 148 PRO A O 1
ATOM 1048 N N . GLY A 1 149 ? -21.671 3.491 10.132 1.00 96.69 149 GLY A N 1
ATOM 1049 C CA . GLY A 1 149 ? -20.683 4.482 9.728 1.00 96.69 149 GLY A CA 1
ATOM 1050 C C . GLY A 1 149 ? -19.246 3.964 9.694 1.00 96.69 149 GLY A C 1
ATOM 1051 O O . GLY A 1 149 ? -18.394 4.666 9.148 1.00 96.69 149 GLY A O 1
ATOM 1052 N N . ILE A 1 150 ? -18.977 2.756 10.205 1.00 97.19 150 ILE A N 1
ATOM 1053 C CA . ILE A 1 150 ? -17.648 2.134 10.126 1.00 97.19 150 ILE A CA 1
ATOM 1054 C C . ILE A 1 150 ? -17.241 1.847 8.678 1.00 97.19 150 ILE A C 1
ATOM 1056 O O . ILE A 1 150 ? -16.070 1.943 8.341 1.00 97.19 150 ILE A O 1
ATOM 1060 N N . GLU A 1 151 ? -18.214 1.608 7.799 1.00 96.56 151 GLU A N 1
ATOM 1061 C CA . GLU A 1 151 ? -18.015 1.413 6.364 1.00 96.56 151 GLU A CA 1
ATOM 1062 C C . GLU A 1 151 ? -17.445 2.650 5.652 1.00 96.56 151 GLU A C 1
ATOM 1064 O O . GLU A 1 151 ? -16.953 2.544 4.532 1.00 96.56 151 GLU A O 1
ATOM 1069 N N . ASN A 1 152 ? -17.494 3.824 6.296 1.00 95.88 152 ASN A N 1
ATOM 1070 C CA . ASN A 1 152 ? -16.878 5.052 5.788 1.00 95.88 152 ASN A CA 1
ATOM 1071 C C . ASN A 1 152 ? -15.419 5.210 6.242 1.00 95.88 152 ASN A C 1
ATOM 1073 O O . ASN A 1 152 ? -14.763 6.180 5.859 1.00 95.88 152 ASN A O 1
ATOM 1077 N N . VAL A 1 153 ? -14.911 4.298 7.077 1.00 95.88 153 VAL A N 1
ATOM 1078 C CA . VAL A 1 153 ? -13.501 4.273 7.456 1.00 95.88 153 VAL A CA 1
ATOM 1079 C C . VAL A 1 153 ? -12.692 3.767 6.270 1.00 95.88 153 VAL A C 1
ATOM 1081 O O . VAL A 1 153 ? -12.842 2.625 5.844 1.00 95.88 153 VAL A O 1
ATOM 1084 N N . ASN A 1 154 ? -11.814 4.634 5.772 1.00 95.75 154 ASN A N 1
ATOM 1085 C CA . ASN A 1 154 ? -10.819 4.302 4.766 1.00 95.75 154 ASN A CA 1
ATOM 1086 C C . ASN A 1 154 ? -9.432 4.676 5.292 1.00 95.75 154 ASN A C 1
ATOM 1088 O O . ASN A 1 154 ? -9.170 5.851 5.558 1.00 95.75 154 ASN A O 1
ATOM 1092 N N . ILE A 1 155 ? -8.554 3.687 5.439 1.00 97.56 155 ILE A N 1
ATOM 1093 C CA . ILE A 1 155 ? -7.151 3.903 5.811 1.00 97.56 155 ILE A CA 1
ATOM 1094 C C . ILE A 1 155 ? -6.336 3.803 4.527 1.00 97.56 155 ILE A C 1
ATOM 1096 O O . ILE A 1 155 ? -6.028 2.701 4.078 1.00 97.56 155 ILE A O 1
ATOM 1100 N N . ALA A 1 156 ? -6.062 4.949 3.908 1.00 97.88 156 ALA A N 1
ATOM 1101 C CA . ALA A 1 156 ? -5.327 5.017 2.651 1.00 97.88 156 ALA A CA 1
ATOM 1102 C C . ALA A 1 156 ? -3.822 4.802 2.859 1.00 97.88 156 ALA A C 1
ATOM 1104 O O . ALA A 1 156 ? -3.272 5.165 3.900 1.00 97.88 156 ALA A O 1
ATOM 1105 N N . PHE A 1 157 ? -3.166 4.258 1.840 1.00 97.62 157 PHE A N 1
ATOM 1106 C CA . PHE A 1 157 ? -1.713 4.135 1.772 1.00 97.62 157 PHE A CA 1
ATOM 1107 C C . PHE A 1 157 ? -1.219 4.443 0.356 1.00 97.62 157 PHE A C 1
ATOM 1109 O O . PHE A 1 157 ? -1.903 4.152 -0.628 1.00 97.62 157 PHE A O 1
ATOM 1116 N N . GLU A 1 158 ? -0.023 5.016 0.260 1.00 97.75 158 GLU A N 1
ATOM 1117 C CA . GLU A 1 158 ? 0.664 5.305 -0.998 1.00 97.75 158 GLU A CA 1
ATOM 1118 C C . GLU A 1 158 ? 2.173 5.166 -0.782 1.00 97.75 158 GLU A C 1
ATOM 1120 O O . GLU A 1 158 ? 2.705 5.605 0.237 1.00 97.75 158 GLU A O 1
ATOM 1125 N N . GLY A 1 159 ? 2.853 4.524 -1.726 1.00 97.31 159 GLY A N 1
ATOM 1126 C CA . GLY A 1 159 ? 4.294 4.310 -1.697 1.00 97.31 159 GLY A CA 1
ATOM 1127 C C . GLY A 1 159 ? 4.860 4.342 -3.106 1.00 97.31 159 GLY A C 1
ATOM 1128 O O . GLY A 1 159 ? 4.202 3.932 -4.064 1.00 97.31 159 GLY A O 1
ATOM 1129 N N . LYS A 1 160 ? 6.082 4.844 -3.251 1.00 97.56 160 LYS A N 1
ATOM 1130 C CA . LYS A 1 160 ? 6.749 4.964 -4.546 1.00 97.56 160 LYS A CA 1
ATOM 1131 C C . LYS A 1 160 ? 8.254 4.842 -4.373 1.00 97.56 160 LYS A C 1
ATOM 1133 O O . LYS A 1 160 ? 8.819 5.493 -3.504 1.00 97.56 160 LYS A O 1
ATOM 1138 N N . THR A 1 161 ? 8.887 4.068 -5.244 1.00 97.19 161 THR A N 1
ATOM 1139 C CA . THR A 1 161 ? 10.341 4.043 -5.409 1.00 97.19 161 THR A CA 1
ATOM 1140 C C . THR A 1 161 ? 10.711 4.161 -6.884 1.00 97.19 161 THR A C 1
ATOM 1142 O O . THR A 1 161 ? 9.923 3.816 -7.772 1.00 97.19 161 THR A O 1
ATOM 1145 N N . THR A 1 162 ? 11.915 4.648 -7.155 1.00 96.56 162 THR A N 1
ATOM 1146 C CA . THR A 1 162 ? 12.512 4.654 -8.495 1.00 96.56 162 THR A CA 1
ATOM 1147 C C . THR A 1 162 ? 13.604 3.600 -8.576 1.00 96.56 162 THR A C 1
ATOM 1149 O O . THR A 1 162 ? 14.302 3.371 -7.594 1.00 96.56 162 THR A O 1
ATOM 1152 N N . PHE A 1 163 ? 13.783 2.989 -9.743 1.00 94.62 163 PHE A N 1
ATOM 1153 C CA . PHE A 1 163 ? 14.810 1.969 -9.951 1.00 94.62 163 PHE A CA 1
ATOM 1154 C C . PHE A 1 163 ? 15.394 2.024 -11.365 1.00 94.62 163 PHE A C 1
ATOM 1156 O O . PHE A 1 163 ? 14.857 2.690 -12.255 1.00 94.62 163 PHE A O 1
ATOM 1163 N N . ASP A 1 164 ? 16.498 1.306 -11.573 1.00 94.12 164 ASP A N 1
ATOM 1164 C CA . ASP A 1 164 ? 17.107 1.120 -12.888 1.00 94.12 164 ASP A CA 1
ATOM 1165 C C . ASP A 1 164 ? 16.397 -0.026 -13.640 1.00 94.12 164 ASP A C 1
ATOM 1167 O O . ASP A 1 164 ? 16.537 -1.183 -13.236 1.00 94.12 164 ASP A O 1
ATOM 1171 N N . PRO A 1 165 ? 15.660 0.259 -14.736 1.00 86.12 165 PRO A N 1
ATOM 1172 C CA . PRO A 1 165 ? 14.857 -0.695 -15.505 1.00 86.12 165 PRO A CA 1
ATOM 1173 C C . PRO A 1 165 ? 15.455 -2.081 -15.721 1.00 86.12 165 PRO A C 1
ATOM 1175 O O . PRO A 1 165 ? 14.758 -3.082 -15.587 1.00 86.12 165 PRO A O 1
ATOM 1178 N N . PHE A 1 166 ? 16.736 -2.155 -16.078 1.00 82.62 166 PHE A N 1
ATOM 1179 C CA . PHE A 1 166 ? 17.376 -3.398 -16.506 1.00 82.62 166 PHE A CA 1
ATOM 1180 C C . PHE A 1 166 ? 18.327 -3.993 -15.485 1.00 82.62 166 PHE A C 1
ATOM 1182 O O . PHE A 1 166 ? 19.071 -4.915 -15.798 1.00 82.62 166 PHE A O 1
ATOM 1189 N N . SER A 1 167 ? 18.153 -3.616 -14.220 1.00 84.38 167 SER A N 1
ATOM 1190 C CA . SER A 1 167 ? 18.603 -4.421 -13.088 1.00 84.38 167 SER A CA 1
ATOM 1191 C C . SER A 1 167 ? 17.779 -5.721 -12.943 1.00 84.38 167 SER A C 1
ATOM 1193 O O . SER A 1 167 ? 17.260 -6.021 -11.870 1.00 84.38 167 SER A O 1
ATOM 1195 N N . ILE A 1 168 ? 17.642 -6.492 -14.030 1.00 90.06 168 ILE A N 1
ATOM 1196 C CA . ILE A 1 168 ? 16.965 -7.795 -14.085 1.00 90.06 168 ILE A CA 1
ATOM 1197 C C . ILE A 1 168 ? 17.606 -8.729 -13.056 1.00 90.06 168 ILE A C 1
ATOM 1199 O O . ILE A 1 168 ? 18.828 -8.777 -12.906 1.00 90.06 168 ILE A O 1
ATOM 1203 N N . GLY A 1 169 ? 16.771 -9.446 -12.308 1.00 91.62 169 GLY A N 1
ATOM 1204 C CA . GLY A 1 169 ? 17.204 -10.301 -11.206 1.00 91.62 169 GLY A CA 1
ATOM 1205 C C . GLY A 1 169 ? 17.625 -9.556 -9.934 1.00 91.62 169 GLY A C 1
ATOM 1206 O O . GLY A 1 169 ? 17.936 -10.220 -8.946 1.00 91.62 169 GLY A O 1
ATOM 1207 N N . LYS A 1 170 ? 17.620 -8.212 -9.907 1.00 93.81 170 LYS A N 1
ATOM 1208 C CA . LYS A 1 170 ? 17.854 -7.444 -8.674 1.00 93.81 170 LYS A CA 1
ATOM 1209 C C . LYS A 1 170 ? 16.521 -7.018 -8.052 1.00 93.81 170 LYS A C 1
ATOM 1211 O O . LYS A 1 170 ? 15.735 -6.344 -8.724 1.00 93.81 170 LYS A O 1
ATOM 1216 N N . PRO A 1 171 ? 16.274 -7.350 -6.776 1.00 95.06 171 PRO A N 1
ATOM 1217 C CA . PRO A 1 171 ? 15.044 -6.962 -6.105 1.00 95.06 171 PRO A CA 1
ATOM 1218 C C . PRO A 1 171 ? 14.989 -5.445 -5.899 1.00 95.06 171 PRO A C 1
ATOM 1220 O O . PRO A 1 171 ? 15.988 -4.813 -5.559 1.00 95.06 171 PRO A O 1
ATOM 1223 N N . GLN A 1 172 ? 13.804 -4.882 -6.089 1.00 96.12 172 GLN A N 1
ATOM 1224 C CA . GLN A 1 172 ? 13.432 -3.503 -5.778 1.00 96.12 172 GLN A CA 1
ATOM 1225 C C . GLN A 1 172 ? 12.265 -3.539 -4.796 1.00 96.12 172 GLN A C 1
ATOM 1227 O O . GLN A 1 172 ? 11.454 -4.460 -4.873 1.00 96.12 172 GLN A O 1
ATOM 1232 N N . SER A 1 173 ? 12.128 -2.559 -3.904 1.00 96.31 173 SER A N 1
ATOM 1233 C CA . SER A 1 173 ? 10.938 -2.472 -3.055 1.00 96.31 173 SER A CA 1
ATOM 1234 C C . SER A 1 173 ? 10.399 -1.055 -2.925 1.00 96.31 173 SER A C 1
ATOM 1236 O O . SER A 1 173 ? 11.138 -0.074 -2.855 1.00 96.31 173 SER A O 1
ATOM 1238 N N . ALA A 1 174 ? 9.073 -0.957 -2.925 1.00 96.06 174 ALA A N 1
ATOM 1239 C CA . ALA A 1 174 ? 8.339 0.249 -2.596 1.00 96.06 174 ALA A CA 1
ATOM 1240 C C . ALA A 1 174 ? 7.612 0.018 -1.274 1.00 96.06 174 ALA A C 1
ATOM 1242 O O . ALA A 1 174 ? 6.866 -0.953 -1.126 1.00 96.06 174 ALA A O 1
ATOM 1243 N N . LYS A 1 175 ? 7.810 0.937 -0.331 1.00 96.75 175 LYS A N 1
ATOM 1244 C CA . LYS A 1 175 ? 7.167 0.924 0.979 1.00 96.75 175 LYS A CA 1
ATOM 1245 C C . LYS A 1 175 ? 6.202 2.101 1.095 1.00 96.75 175 LYS A C 1
ATOM 1247 O O . LYS A 1 175 ? 6.515 3.210 0.668 1.00 96.75 175 LYS A O 1
ATOM 1252 N N . ALA A 1 176 ? 5.035 1.849 1.668 1.00 97.81 176 ALA A N 1
ATOM 1253 C CA . ALA A 1 176 ? 4.051 2.844 2.059 1.00 97.81 176 ALA A CA 1
ATOM 1254 C C . ALA A 1 176 ? 3.877 2.781 3.578 1.00 97.81 176 ALA A C 1
ATOM 1256 O O . ALA A 1 176 ? 3.234 1.864 4.094 1.00 97.81 176 ALA A O 1
ATOM 1257 N N . ASP A 1 177 ? 4.458 3.737 4.299 1.00 97.62 177 ASP A N 1
ATOM 1258 C CA . ASP A 1 177 ? 4.213 3.876 5.733 1.00 97.62 177 ASP A CA 1
ATOM 1259 C C . ASP A 1 177 ? 2.809 4.449 5.969 1.00 97.62 177 ASP A C 1
ATOM 1261 O O . ASP A 1 177 ? 2.399 5.424 5.334 1.00 97.62 177 ASP A O 1
ATOM 1265 N N . ILE A 1 178 ? 2.063 3.847 6.896 1.00 97.75 178 ILE A N 1
ATOM 1266 C CA . ILE A 1 178 ? 0.746 4.332 7.307 1.00 97.75 178 ILE A CA 1
ATOM 1267 C C . ILE A 1 178 ? 0.944 5.088 8.624 1.00 97.75 178 ILE A C 1
ATOM 1269 O O . ILE A 1 178 ? 1.193 4.459 9.658 1.00 97.75 178 ILE A O 1
ATOM 1273 N N . PRO A 1 179 ? 0.871 6.431 8.615 1.00 96.75 179 PRO A N 1
ATOM 1274 C CA . PRO A 1 179 ? 1.206 7.215 9.789 1.00 96.75 179 PRO A CA 1
ATOM 1275 C C . PRO A 1 179 ? 0.220 6.940 10.933 1.00 96.75 179 PRO A C 1
ATOM 1277 O O . PRO A 1 179 ? -0.975 6.734 10.685 1.00 96.75 179 PRO A O 1
ATOM 1280 N N . PRO A 1 180 ? 0.681 6.995 12.195 1.00 98.00 180 PRO A N 1
ATOM 1281 C CA . PRO A 1 180 ? -0.206 6.913 13.341 1.00 98.00 180 PRO A CA 1
ATOM 1282 C C . PRO A 1 180 ? -1.254 8.021 13.282 1.00 98.00 180 PRO A C 1
ATOM 1284 O O . PRO A 1 180 ? -0.925 9.201 13.138 1.00 98.00 180 PRO A O 1
ATOM 1287 N N . ALA A 1 181 ? -2.522 7.650 13.402 1.00 98.06 181 ALA A N 1
ATOM 1288 C CA . ALA A 1 181 ? -3.622 8.591 13.272 1.00 98.06 181 ALA A CA 1
ATOM 1289 C C . ALA A 1 181 ? -4.835 8.134 14.077 1.00 98.06 181 ALA A C 1
ATOM 1291 O O . ALA A 1 181 ? -5.227 6.969 14.029 1.00 98.06 181 ALA A O 1
ATOM 1292 N N . ARG A 1 182 ? -5.476 9.085 14.761 1.00 98.06 182 ARG A N 1
ATOM 1293 C CA . ARG A 1 182 ? -6.808 8.890 15.335 1.00 98.06 182 ARG A CA 1
ATOM 1294 C C . ARG A 1 182 ? -7.848 9.124 14.254 1.00 98.06 182 ARG A C 1
ATOM 1296 O O . ARG A 1 182 ? -7.960 10.234 13.731 1.00 98.06 182 ARG A O 1
ATOM 1303 N N . LEU A 1 183 ? -8.609 8.090 13.926 1.00 97.75 183 LEU A N 1
ATOM 1304 C CA . LEU A 1 183 ? -9.668 8.184 12.930 1.00 97.75 183 LEU A CA 1
ATOM 1305 C C . LEU A 1 183 ? -10.865 8.973 13.490 1.00 97.75 183 LEU A C 1
ATOM 1307 O O . LEU A 1 183 ? -11.023 9.078 14.715 1.00 97.75 183 LEU A O 1
ATOM 1311 N N . PRO A 1 184 ? -11.720 9.547 12.622 1.00 97.62 184 PRO A N 1
ATOM 1312 C CA . PRO A 1 184 ? -12.928 10.224 13.069 1.00 97.62 184 PRO A CA 1
ATOM 1313 C C . PRO A 1 184 ? -13.770 9.312 13.979 1.00 97.62 184 PRO A C 1
ATOM 1315 O O . PRO A 1 184 ? -14.018 8.160 13.618 1.00 97.62 184 PRO A O 1
ATOM 1318 N N . PRO A 1 185 ? -14.215 9.798 15.151 1.00 97.94 185 PRO A N 1
ATOM 1319 C CA . PRO A 1 185 ? -14.989 8.985 16.080 1.00 97.94 185 PRO A CA 1
ATOM 1320 C C . PRO A 1 185 ? -16.340 8.603 15.469 1.00 97.94 185 PRO A C 1
ATOM 1322 O O . PRO A 1 185 ? -17.028 9.441 14.880 1.00 97.94 185 PRO A O 1
ATOM 1325 N N . ILE A 1 186 ? -16.741 7.347 15.653 1.00 98.19 186 ILE A N 1
ATOM 1326 C CA . ILE A 1 186 ? -18.006 6.809 15.144 1.00 98.19 186 ILE A CA 1
ATOM 1327 C C . ILE A 1 186 ? -19.031 6.824 16.285 1.00 98.19 186 ILE A C 1
ATOM 1329 O O . ILE A 1 186 ? -18.801 6.161 17.296 1.00 98.19 186 ILE A O 1
ATOM 1333 N N . PRO A 1 187 ? -20.156 7.554 16.176 1.00 98.06 187 PRO A N 1
ATOM 1334 C CA . PRO A 1 187 ? -21.170 7.587 17.229 1.00 98.06 187 PRO A CA 1
ATOM 1335 C C . PRO A 1 187 ? -21.720 6.196 17.559 1.00 98.06 187 PRO A C 1
ATOM 1337 O O . PRO A 1 187 ? -21.974 5.394 16.659 1.00 98.06 187 PRO A O 1
ATOM 1340 N N . LEU A 1 188 ? -21.951 5.916 18.845 1.00 97.75 188 LEU A N 1
ATOM 1341 C CA . LEU A 1 188 ? -22.519 4.629 19.245 1.00 97.75 188 LEU A CA 1
ATOM 1342 C C . LEU A 1 188 ? -23.996 4.507 18.815 1.00 97.75 188 LEU A C 1
ATOM 1344 O O . LEU A 1 188 ? -24.762 5.474 18.884 1.00 97.75 188 LEU A O 1
ATOM 1348 N N . PRO A 1 189 ? -24.426 3.315 18.369 1.00 96.38 189 PRO A N 1
ATOM 1349 C CA . PRO A 1 189 ? -25.798 3.077 17.945 1.00 96.38 189 PRO A CA 1
ATOM 1350 C C . PRO A 1 189 ? -26.764 2.961 19.135 1.00 96.38 189 PRO A C 1
ATOM 1352 O O . PRO A 1 189 ? -26.381 2.958 20.303 1.00 96.38 189 PRO A O 1
ATOM 1355 N N . GLY A 1 190 ? -28.064 2.868 18.840 1.00 93.56 190 GLY A N 1
ATOM 1356 C CA . GLY A 1 190 ? -29.085 2.587 19.858 1.00 93.56 190 GLY A CA 1
ATOM 1357 C C . GLY A 1 190 ? -29.346 3.725 20.854 1.00 93.56 190 GLY A C 1
ATOM 1358 O O . GLY A 1 190 ? -30.004 3.504 21.866 1.00 93.56 190 GLY A O 1
ATOM 1359 N N . GLY A 1 191 ? -28.853 4.939 20.581 1.00 94.19 191 GLY A N 1
ATOM 1360 C CA . GLY A 1 191 ? -28.993 6.086 21.485 1.00 94.19 191 GLY A CA 1
ATOM 1361 C C . GLY A 1 191 ? -28.081 6.021 22.713 1.00 94.19 191 GLY A C 1
ATOM 1362 O O . GLY A 1 191 ? -28.297 6.779 23.657 1.00 94.19 191 GLY A O 1
ATOM 1363 N N . ILE A 1 192 ? -27.085 5.130 22.708 1.00 97.00 192 ILE A N 1
ATOM 1364 C CA . ILE A 1 192 ? -26.041 5.065 23.731 1.00 97.00 192 ILE A CA 1
ATOM 1365 C C . ILE A 1 192 ? -25.142 6.301 23.552 1.00 97.00 192 ILE A C 1
ATOM 1367 O O . ILE A 1 192 ? -24.572 6.473 22.476 1.00 97.00 192 ILE A O 1
ATOM 1371 N N . PRO A 1 193 ? -25.013 7.194 24.549 1.00 96.56 193 PRO A N 1
ATOM 1372 C CA . PRO A 1 193 ? -24.139 8.357 24.426 1.00 96.56 193 PRO A CA 1
ATOM 1373 C C . PRO A 1 193 ? -22.670 7.924 24.375 1.00 96.56 193 PRO A C 1
ATOM 1375 O O . PRO A 1 193 ? -22.215 7.211 25.269 1.00 96.56 193 PRO A O 1
ATOM 1378 N N . GLY A 1 194 ? -21.931 8.344 23.347 1.00 97.19 194 GLY A N 1
ATOM 1379 C CA . GLY A 1 194 ? -20.511 8.026 23.204 1.00 97.19 194 GLY A CA 1
ATOM 1380 C C . GLY A 1 194 ? -20.064 7.782 21.762 1.00 97.19 194 GLY A C 1
ATOM 1381 O O . GLY A 1 194 ? -20.807 8.043 20.810 1.00 97.19 194 GLY A O 1
ATOM 1382 N N . SER A 1 195 ? -18.853 7.249 21.604 1.00 98.44 195 SER A N 1
ATOM 1383 C CA . SER A 1 195 ? -18.270 6.900 20.306 1.00 98.44 195 SER A CA 1
ATOM 1384 C C . SER A 1 195 ? -17.330 5.696 20.360 1.00 98.44 195 SER A C 1
ATOM 1386 O O . SER A 1 195 ? -16.609 5.501 21.335 1.00 98.44 195 SER A O 1
ATOM 1388 N N . LEU A 1 196 ? -17.275 4.939 19.268 1.00 98.38 196 LEU A N 1
ATOM 1389 C CA . LEU A 1 196 ? -16.153 4.069 18.935 1.00 98.38 196 LEU A CA 1
ATOM 1390 C C . LEU A 1 196 ? -14.997 4.930 18.408 1.00 98.38 196 LEU A C 1
ATOM 1392 O O . LEU A 1 196 ? -15.180 5.771 17.525 1.00 98.38 196 LEU A O 1
ATOM 1396 N N . VAL A 1 197 ? -13.809 4.700 18.949 1.00 98.50 197 VAL A N 1
ATOM 1397 C CA . VAL A 1 197 ? -12.558 5.357 18.576 1.00 98.50 197 VAL A CA 1
ATOM 1398 C C . VAL A 1 197 ? -11.615 4.303 18.025 1.00 98.50 197 VAL A C 1
ATOM 1400 O O . VAL A 1 197 ? -11.457 3.233 18.610 1.00 98.50 197 VAL A O 1
ATOM 1403 N N . LEU A 1 198 ? -10.998 4.612 16.890 1.00 98.44 198 LEU A N 1
ATOM 1404 C CA . LEU A 1 198 ? -10.024 3.757 16.231 1.00 98.44 198 LEU A CA 1
ATOM 1405 C C . LEU A 1 198 ? -8.737 4.556 16.054 1.00 98.44 198 LEU A C 1
ATOM 1407 O O . LEU A 1 198 ? -8.751 5.600 15.398 1.00 98.44 198 LEU A O 1
ATOM 1411 N N . ASP A 1 199 ? -7.643 4.054 16.614 1.00 98.44 199 ASP A N 1
ATOM 1412 C CA . ASP A 1 199 ? -6.315 4.618 16.401 1.00 98.44 199 ASP A CA 1
ATOM 1413 C C . ASP A 1 199 ? -5.487 3.666 15.529 1.00 98.44 199 ASP A C 1
ATOM 1415 O O . ASP A 1 199 ? -5.334 2.483 15.849 1.00 98.44 199 ASP A O 1
ATOM 1419 N N . VAL A 1 200 ? -4.936 4.186 14.434 1.00 98.31 200 VAL A N 1
ATOM 1420 C CA . VAL A 1 200 ? -3.859 3.532 13.682 1.00 98.31 200 VAL A CA 1
ATOM 1421 C C . VAL A 1 200 ? -2.572 3.740 14.468 1.00 98.31 200 VAL A C 1
ATOM 1423 O O . VAL A 1 200 ? -2.223 4.875 14.799 1.00 98.31 200 VAL A O 1
ATOM 1426 N N . ALA A 1 201 ? -1.889 2.653 14.815 1.00 98.12 201 ALA A N 1
ATOM 1427 C CA . ALA A 1 201 ? -0.671 2.710 15.611 1.00 98.12 201 ALA A CA 1
ATOM 1428 C C . ALA A 1 201 ? 0.595 2.736 14.740 1.00 98.12 201 ALA A C 1
ATOM 1430 O O . ALA A 1 201 ? 0.584 2.345 13.571 1.00 98.12 201 ALA A O 1
ATOM 1431 N N . GLU A 1 202 ? 1.696 3.174 15.357 1.00 96.94 202 GLU A N 1
ATOM 1432 C CA . GLU A 1 202 ? 3.051 3.068 14.806 1.00 96.94 202 GLU A CA 1
ATOM 1433 C C . GLU A 1 202 ? 3.381 1.642 14.357 1.00 96.94 202 GLU A C 1
ATOM 1435 O O . GLU A 1 202 ? 2.894 0.664 14.930 1.00 96.94 202 GLU A O 1
ATOM 1440 N N . GLY A 1 203 ? 4.233 1.542 13.335 1.00 95.62 203 GLY A N 1
ATOM 1441 C CA . GLY A 1 203 ? 4.626 0.268 12.733 1.00 95.62 203 GLY A CA 1
ATOM 1442 C C . GLY A 1 203 ? 3.648 -0.263 11.683 1.00 95.62 203 GLY A C 1
ATOM 1443 O O . GLY A 1 203 ? 3.834 -1.381 11.216 1.00 95.62 203 GLY A O 1
ATOM 1444 N N . SER A 1 204 ? 2.631 0.516 11.300 1.00 98.25 204 SER A N 1
ATOM 1445 C CA . SER A 1 204 ? 1.743 0.167 10.189 1.00 98.25 204 SER A CA 1
ATOM 1446 C C . SER A 1 204 ? 2.392 0.526 8.844 1.00 98.25 204 SER A C 1
ATOM 1448 O O . SER A 1 204 ? 2.791 1.672 8.641 1.00 98.25 204 SER A O 1
ATOM 1450 N N . PHE A 1 205 ? 2.502 -0.432 7.922 1.00 97.94 205 PHE A N 1
ATOM 1451 C CA . PHE A 1 205 ? 3.083 -0.233 6.590 1.00 97.94 205 PHE A CA 1
ATOM 1452 C C . PHE A 1 205 ? 2.609 -1.289 5.583 1.00 97.94 205 PHE A C 1
ATOM 1454 O O . PHE A 1 205 ? 2.199 -2.386 5.964 1.00 97.94 205 PHE A O 1
ATOM 1461 N N . ILE A 1 206 ? 2.732 -0.964 4.296 1.00 97.75 206 ILE A N 1
ATOM 1462 C CA . ILE A 1 206 ? 2.613 -1.889 3.162 1.00 97.75 206 ILE A CA 1
ATOM 1463 C C . ILE A 1 206 ? 3.932 -1.882 2.407 1.00 97.75 206 ILE A C 1
ATOM 1465 O O . ILE A 1 206 ? 4.519 -0.822 2.205 1.00 97.75 206 ILE A O 1
ATOM 1469 N N . GLU A 1 207 ? 4.390 -3.039 1.960 1.00 97.12 207 GLU A N 1
ATOM 1470 C CA . GLU A 1 207 ? 5.570 -3.160 1.116 1.00 97.12 207 GLU A CA 1
ATOM 1471 C C . GLU A 1 207 ? 5.275 -4.064 -0.077 1.00 97.12 207 GLU A C 1
ATOM 1473 O O . GLU A 1 207 ? 4.649 -5.120 0.050 1.00 97.12 207 GLU A O 1
ATOM 1478 N N . VAL A 1 208 ? 5.740 -3.639 -1.246 1.00 97.69 208 VAL A N 1
ATOM 1479 C CA . VAL A 1 208 ? 5.746 -4.450 -2.458 1.00 97.69 208 VAL A CA 1
ATOM 1480 C C . VAL A 1 208 ? 7.182 -4.564 -2.937 1.00 97.69 208 VAL A C 1
ATOM 1482 O O . VAL A 1 208 ? 7.829 -3.552 -3.203 1.00 97.69 208 VAL A O 1
ATOM 1485 N N . GLY A 1 209 ? 7.666 -5.794 -3.051 1.00 97.12 209 GLY A N 1
ATOM 1486 C CA . GLY A 1 209 ? 8.904 -6.117 -3.738 1.00 97.12 209 GLY A CA 1
ATOM 1487 C C . GLY A 1 209 ? 8.634 -6.443 -5.204 1.00 97.12 209 GLY A C 1
ATOM 1488 O O . GLY A 1 209 ? 7.607 -7.030 -5.540 1.00 97.12 209 GLY A O 1
ATOM 1489 N N . PHE A 1 210 ? 9.558 -6.074 -6.079 1.00 97.19 210 PHE A N 1
ATOM 1490 C CA . PHE A 1 210 ? 9.523 -6.344 -7.508 1.00 97.19 210 PHE A CA 1
ATOM 1491 C C . PHE A 1 210 ? 10.894 -6.837 -7.975 1.00 97.19 210 PHE A C 1
ATOM 1493 O O . PHE A 1 210 ? 11.910 -6.212 -7.673 1.00 97.19 210 PHE A O 1
ATOM 1500 N N . THR A 1 211 ? 10.932 -7.932 -8.731 1.00 97.25 211 THR A N 1
ATOM 1501 C CA . THR A 1 211 ? 12.152 -8.423 -9.386 1.00 97.25 211 THR A CA 1
ATOM 1502 C C . THR A 1 211 ? 11.872 -8.621 -10.868 1.00 97.25 211 THR A C 1
ATOM 1504 O O . THR A 1 211 ? 11.125 -9.525 -11.234 1.00 97.25 211 THR A O 1
ATOM 1507 N N . GLY A 1 212 ? 12.478 -7.796 -11.726 1.00 95.62 212 GLY A N 1
ATOM 1508 C CA . GLY A 1 212 ? 12.376 -7.972 -13.176 1.00 95.62 212 GLY A CA 1
ATOM 1509 C C . GLY A 1 212 ? 12.946 -9.327 -13.598 1.00 95.62 212 GLY A C 1
ATOM 1510 O O . GLY A 1 212 ? 14.049 -9.682 -13.179 1.00 95.62 212 GLY A O 1
ATOM 1511 N N . SER A 1 213 ? 12.205 -10.076 -14.411 1.00 95.19 213 SER A N 1
ATOM 1512 C CA . SER A 1 213 ? 12.570 -11.412 -14.892 1.00 95.19 213 SER A CA 1
ATOM 1513 C C . SER A 1 213 ? 13.006 -11.401 -16.359 1.00 95.19 213 SER A C 1
ATOM 1515 O O . SER A 1 213 ? 13.913 -12.145 -16.732 1.00 95.19 213 SER A O 1
ATOM 1517 N N . CYS A 1 214 ? 12.413 -10.537 -17.187 1.00 94.38 214 CYS A N 1
ATOM 1518 C CA . CYS A 1 214 ? 12.781 -10.379 -18.592 1.00 94.38 214 CYS A CA 1
ATOM 1519 C C . CYS A 1 214 ? 12.410 -8.992 -19.133 1.00 94.38 214 CYS A C 1
ATOM 1521 O O . CYS A 1 214 ? 11.553 -8.291 -18.589 1.00 94.38 214 CYS A O 1
ATOM 1523 N N . ALA A 1 215 ? 13.046 -8.611 -20.241 1.00 95.19 215 ALA A N 1
ATOM 1524 C CA . ALA A 1 215 ? 12.709 -7.416 -21.004 1.00 95.19 215 ALA A CA 1
ATOM 1525 C C . ALA A 1 215 ? 13.045 -7.639 -22.483 1.00 95.19 215 ALA A C 1
ATOM 1527 O O . ALA A 1 215 ? 14.088 -8.200 -22.806 1.00 95.19 215 ALA A O 1
ATOM 1528 N N . GLY A 1 216 ? 12.210 -7.200 -23.419 1.00 94.62 216 GLY A N 1
ATOM 1529 C CA . GLY A 1 216 ? 12.540 -7.388 -24.832 1.00 94.62 216 GLY A CA 1
ATOM 1530 C C . GLY A 1 216 ? 11.531 -6.803 -25.798 1.00 94.62 216 GLY A C 1
ATOM 1531 O O . GLY A 1 216 ? 10.538 -6.211 -25.393 1.00 94.62 216 GLY A O 1
ATOM 1532 N N . ILE A 1 217 ? 11.806 -6.963 -27.092 1.00 94.25 217 ILE A N 1
ATOM 1533 C CA . ILE A 1 217 ? 10.878 -6.626 -28.175 1.00 94.25 217 ILE A CA 1
ATOM 1534 C C . ILE A 1 217 ? 10.567 -7.906 -28.945 1.00 94.25 217 ILE A C 1
ATOM 1536 O O . ILE A 1 217 ? 11.472 -8.531 -29.500 1.00 94.25 217 ILE A O 1
ATOM 1540 N N . GLU A 1 218 ? 9.289 -8.272 -29.011 1.00 92.81 218 GLU A N 1
ATOM 1541 C CA . GLU A 1 218 ? 8.780 -9.355 -29.849 1.00 92.81 218 GLU A CA 1
ATOM 1542 C C . GLU A 1 218 ? 7.816 -8.777 -30.890 1.00 92.81 218 GLU A C 1
ATOM 1544 O O . GLU A 1 218 ? 6.781 -8.193 -30.563 1.00 92.81 218 GLU A O 1
ATOM 1549 N N . GLY A 1 219 ? 8.177 -8.905 -32.169 1.00 92.00 219 GLY A N 1
ATOM 1550 C CA . GLY A 1 219 ? 7.442 -8.252 -33.250 1.00 92.00 219 GLY A CA 1
ATOM 1551 C C . GLY A 1 219 ? 7.467 -6.730 -33.097 1.00 92.00 219 GLY A C 1
ATOM 1552 O O . GLY A 1 219 ? 8.530 -6.114 -33.142 1.00 92.00 219 GLY A O 1
ATOM 1553 N N . ASP A 1 220 ? 6.290 -6.134 -32.934 1.00 94.94 220 ASP A N 1
ATOM 1554 C CA . ASP A 1 220 ? 6.072 -4.700 -32.730 1.00 94.94 220 ASP A CA 1
ATOM 1555 C C . ASP A 1 220 ? 5.737 -4.350 -31.272 1.00 94.94 220 ASP A C 1
ATOM 1557 O O . ASP A 1 220 ? 5.273 -3.246 -31.000 1.00 94.94 220 ASP A O 1
ATOM 1561 N N . THR A 1 221 ? 5.956 -5.265 -30.326 1.00 95.81 221 THR A N 1
ATOM 1562 C CA . THR A 1 221 ? 5.616 -5.063 -28.914 1.00 95.81 221 THR A CA 1
ATOM 1563 C C . THR A 1 221 ? 6.861 -5.169 -28.044 1.00 95.81 221 THR A C 1
ATOM 1565 O O . THR A 1 221 ? 7.549 -6.187 -28.048 1.00 95.81 221 THR A O 1
ATOM 1568 N N . ALA A 1 222 ? 7.143 -4.116 -27.280 1.00 95.94 222 ALA A N 1
ATOM 1569 C CA . ALA A 1 222 ? 8.109 -4.155 -26.194 1.00 95.94 222 ALA A CA 1
ATOM 1570 C C . ALA A 1 222 ? 7.419 -4.654 -24.921 1.00 95.94 222 ALA A C 1
ATOM 1572 O O . ALA A 1 222 ? 6.310 -4.208 -24.610 1.00 95.94 222 ALA A O 1
ATOM 1573 N N . SER A 1 223 ? 8.073 -5.544 -24.184 1.00 96.31 223 SER A N 1
ATOM 1574 C CA . SER A 1 223 ? 7.579 -6.116 -22.935 1.00 96.31 223 SER A CA 1
ATOM 1575 C C . SER A 1 223 ? 8.624 -6.065 -21.824 1.00 96.31 223 SER A C 1
ATOM 1577 O O . SER A 1 223 ? 9.834 -6.027 -22.064 1.00 96.31 223 SER A O 1
ATOM 1579 N N . TYR A 1 224 ? 8.122 -6.034 -20.595 1.00 95.56 224 TYR A N 1
ATOM 1580 C CA . TYR A 1 224 ? 8.886 -6.091 -19.360 1.00 95.56 224 TYR A CA 1
ATOM 1581 C C . TYR A 1 224 ? 8.078 -6.873 -18.332 1.00 95.56 224 TYR A C 1
ATOM 1583 O O . TYR A 1 224 ? 6.940 -6.506 -18.034 1.00 95.56 224 TYR A O 1
ATOM 1591 N N . GLU A 1 225 ? 8.641 -7.955 -17.812 1.00 96.25 225 GLU A N 1
ATOM 1592 C CA . GLU A 1 225 ? 7.960 -8.831 -16.858 1.00 96.25 225 GLU A CA 1
ATOM 1593 C C . GLU A 1 225 ? 8.776 -8.942 -15.575 1.00 96.25 225 GLU A C 1
ATOM 1595 O O . GLU A 1 225 ? 10.000 -8.779 -15.576 1.00 96.25 225 GLU A O 1
ATOM 1600 N N . GLY A 1 226 ? 8.100 -9.222 -14.467 1.00 95.94 226 GLY A N 1
ATOM 1601 C CA . GLY A 1 226 ? 8.769 -9.520 -13.213 1.00 95.94 226 GLY A CA 1
ATOM 1602 C C . GLY A 1 226 ? 7.850 -10.106 -12.158 1.00 95.94 226 GLY A C 1
ATOM 1603 O O . GLY A 1 226 ? 6.622 -10.074 -12.275 1.00 95.94 226 GLY A O 1
ATOM 1604 N N . ASP A 1 227 ? 8.480 -10.634 -11.120 1.00 97.31 227 ASP A N 1
ATOM 1605 C CA . ASP A 1 227 ? 7.820 -11.223 -9.965 1.00 97.31 227 ASP A CA 1
ATOM 1606 C C . ASP A 1 227 ? 7.538 -10.150 -8.910 1.00 97.31 227 ASP A C 1
ATOM 1608 O O . ASP A 1 227 ? 8.347 -9.245 -8.685 1.00 97.31 227 ASP A O 1
ATOM 1612 N N . LEU A 1 228 ? 6.397 -10.273 -8.238 1.00 97.50 228 LEU A N 1
ATOM 1613 C CA . LEU A 1 228 ? 5.976 -9.421 -7.134 1.00 97.50 228 LEU A CA 1
ATOM 1614 C C . LEU A 1 228 ? 5.958 -10.202 -5.823 1.00 97.50 228 LEU A C 1
ATOM 1616 O O . LEU A 1 228 ? 5.366 -11.280 -5.734 1.00 97.50 228 LEU A O 1
ATOM 1620 N N . THR A 1 229 ? 6.516 -9.604 -4.778 1.00 96.88 229 THR A N 1
ATOM 1621 C CA . THR A 1 229 ? 6.314 -10.015 -3.385 1.00 96.88 229 THR A CA 1
ATOM 1622 C C . THR A 1 229 ? 5.557 -8.921 -2.645 1.00 96.88 229 THR A C 1
ATOM 1624 O O . THR A 1 229 ? 5.637 -7.745 -2.993 1.00 96.88 229 THR A O 1
ATOM 1627 N N . ARG A 1 230 ? 4.763 -9.298 -1.646 1.00 95.81 230 ARG A N 1
ATOM 1628 C CA . ARG A 1 230 ? 3.889 -8.379 -0.911 1.00 95.81 230 ARG A CA 1
ATOM 1629 C C . ARG A 1 230 ? 3.997 -8.670 0.574 1.00 95.81 230 ARG A C 1
ATOM 1631 O O . ARG A 1 230 ? 4.022 -9.834 0.976 1.00 95.81 230 ARG A O 1
ATOM 1638 N N . GLY A 1 231 ? 4.047 -7.617 1.370 1.00 96.06 231 GLY A N 1
ATOM 1639 C CA . GLY A 1 231 ? 4.147 -7.706 2.815 1.00 96.06 231 GLY A CA 1
ATOM 1640 C C . GLY A 1 231 ? 3.604 -6.461 3.493 1.00 96.06 231 GLY A C 1
ATOM 1641 O O . GLY A 1 231 ? 3.237 -5.476 2.851 1.00 96.06 231 GLY A O 1
ATOM 1642 N N . GLY A 1 232 ? 3.558 -6.507 4.818 1.00 96.75 232 GLY A N 1
ATOM 1643 C CA . GLY A 1 232 ? 3.168 -5.366 5.628 1.00 96.75 232 GLY A CA 1
ATOM 1644 C C . GLY A 1 232 ? 2.485 -5.766 6.922 1.00 96.75 232 GLY A C 1
ATOM 1645 O O . GLY A 1 232 ? 2.250 -6.945 7.198 1.00 96.75 232 GLY A O 1
ATOM 1646 N N . ALA A 1 233 ? 2.144 -4.748 7.696 1.00 97.81 233 ALA A N 1
ATOM 1647 C CA . ALA A 1 233 ? 1.380 -4.876 8.920 1.00 97.81 233 ALA A CA 1
ATOM 1648 C C . ALA A 1 233 ? 0.436 -3.680 9.057 1.00 97.81 233 ALA A C 1
ATOM 1650 O O . ALA A 1 233 ? 0.816 -2.547 8.767 1.00 97.81 233 ALA A O 1
ATOM 1651 N N . LEU A 1 234 ? -0.781 -3.912 9.544 1.00 98.25 234 LEU A N 1
ATOM 1652 C CA . LEU A 1 234 ? -1.681 -2.847 9.992 1.00 98.25 234 LEU A CA 1
ATOM 1653 C C . LEU A 1 234 ? -2.024 -3.067 11.463 1.00 98.25 234 LEU A C 1
ATOM 1655 O O . LEU A 1 234 ? -2.570 -4.111 11.822 1.00 98.25 234 LEU A O 1
ATOM 1659 N N . VAL A 1 235 ? -1.724 -2.083 12.311 1.00 98.38 235 VAL A N 1
ATOM 1660 C CA . VAL A 1 235 ? -1.962 -2.159 13.757 1.00 98.38 235 VAL A CA 1
ATOM 1661 C C . VAL A 1 235 ? -3.071 -1.189 14.150 1.00 98.38 235 VAL A C 1
ATOM 1663 O O . VAL A 1 235 ? -2.913 0.027 14.031 1.00 98.38 235 VAL A O 1
ATOM 1666 N N . ILE A 1 236 ? -4.183 -1.720 14.663 1.00 98.38 236 ILE A N 1
ATOM 1667 C CA . ILE A 1 236 ? -5.348 -0.930 15.084 1.00 98.38 236 ILE A CA 1
ATOM 1668 C C . ILE A 1 236 ? -5.565 -1.069 16.592 1.00 98.38 236 ILE A C 1
ATOM 1670 O O . ILE A 1 236 ? -5.542 -2.172 17.148 1.00 98.38 236 ILE A O 1
ATOM 1674 N N . LYS A 1 237 ? -5.809 0.064 17.255 1.00 98.50 237 LYS A N 1
ATOM 1675 C CA . LYS A 1 237 ? -6.159 0.167 18.677 1.00 98.50 237 LYS A CA 1
ATOM 1676 C C . LYS A 1 237 ? -7.595 0.692 18.816 1.00 98.50 237 LYS A C 1
ATOM 1678 O O . LYS A 1 237 ? -7.812 1.903 18.778 1.00 98.50 237 LYS A O 1
ATOM 1683 N N . PRO A 1 238 ? -8.589 -0.206 18.906 1.00 98.38 238 PRO A N 1
ATOM 1684 C CA . PRO A 1 238 ? -9.980 0.178 19.107 1.00 98.38 238 PRO A CA 1
ATOM 1685 C C . PRO A 1 238 ? -10.304 0.450 20.584 1.00 98.38 238 PRO A C 1
ATOM 1687 O O . PRO A 1 238 ? -9.898 -0.295 21.472 1.00 98.38 238 PRO A O 1
ATOM 1690 N N . SER A 1 239 ? -11.123 1.465 20.852 1.00 98.44 239 SER A N 1
ATOM 1691 C CA . SER A 1 239 ? -11.726 1.696 22.171 1.00 98.44 239 SER A CA 1
ATOM 1692 C C . SER A 1 239 ? -13.156 2.218 22.042 1.00 98.44 239 SER A C 1
ATOM 1694 O O . SER A 1 239 ? -13.520 2.872 21.065 1.00 98.44 239 SER A O 1
ATOM 1696 N N . VAL A 1 240 ? -14.002 1.915 23.024 1.00 98.25 240 VAL A N 1
ATOM 1697 C CA . VAL A 1 240 ? -15.379 2.419 23.092 1.00 98.25 240 VAL A CA 1
ATOM 1698 C C . VAL A 1 240 ? -15.485 3.402 24.245 1.00 98.25 240 VAL A C 1
ATOM 1700 O O . VAL A 1 240 ? -15.313 3.048 25.410 1.00 98.25 240 VAL A O 1
ATOM 1703 N N . GLU A 1 241 ? -15.784 4.649 23.916 1.00 98.25 241 GLU A N 1
ATOM 1704 C CA . GLU A 1 241 ? -15.986 5.729 24.870 1.00 98.25 241 GLU A CA 1
ATOM 1705 C C . GLU A 1 241 ? -17.492 5.911 25.097 1.00 98.25 241 GLU A C 1
ATOM 1707 O O . GLU A 1 241 ? -18.221 6.190 24.150 1.00 98.25 241 GLU A O 1
ATOM 1712 N N . VAL A 1 242 ? -17.972 5.758 26.333 1.00 97.56 242 VAL A N 1
ATOM 1713 C CA . VAL A 1 242 ? -19.396 5.878 26.697 1.00 97.56 242 VAL A CA 1
ATOM 1714 C C . VAL A 1 242 ? -19.583 7.015 27.693 1.00 97.56 242 VAL A C 1
ATOM 1716 O O . VAL A 1 242 ? -18.958 7.025 28.753 1.00 97.56 242 VAL A O 1
ATOM 1719 N N . ASP A 1 243 ? -20.485 7.945 27.401 1.00 95.94 243 ASP A N 1
ATOM 1720 C CA . ASP A 1 243 ? -20.836 9.038 28.305 1.00 95.94 243 ASP A CA 1
ATOM 1721 C C . ASP A 1 243 ? -21.993 8.620 29.216 1.00 95.94 243 ASP A C 1
ATOM 1723 O O . ASP A 1 243 ? -23.169 8.643 28.844 1.00 95.94 243 AS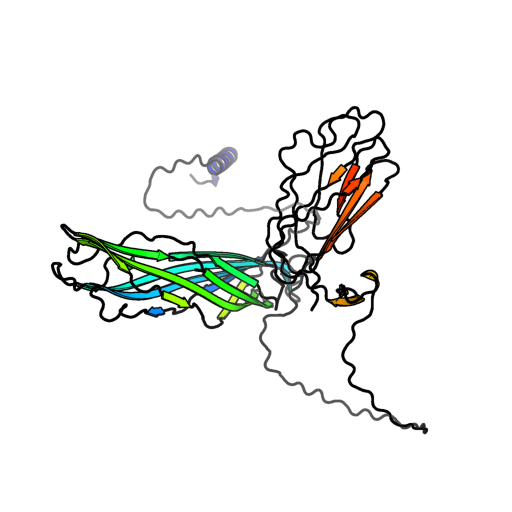P A O 1
ATOM 1727 N N . VAL A 1 244 ? -21.668 8.239 30.451 1.00 93.44 244 VAL A N 1
ATOM 1728 C CA . VAL A 1 244 ? -22.672 7.812 31.427 1.00 93.44 244 VAL A CA 1
ATOM 1729 C C . VAL A 1 244 ? -23.165 9.028 32.217 1.00 93.44 244 VAL A C 1
ATOM 1731 O O . VAL A 1 244 ? -22.352 9.728 32.836 1.00 93.44 244 VAL A O 1
ATOM 1734 N N . PRO A 1 245 ? -24.487 9.289 32.280 1.00 86.19 245 PRO A N 1
ATOM 1735 C CA . PRO A 1 245 ? -25.023 10.331 33.146 1.00 86.19 245 PRO A CA 1
ATOM 1736 C C . PRO A 1 245 ? -24.541 10.113 34.586 1.00 86.19 245 PRO A C 1
ATOM 1738 O O . PRO A 1 245 ? -24.632 9.006 35.103 1.00 86.19 245 PRO A O 1
ATOM 1741 N N . ILE A 1 246 ? -24.050 11.167 35.245 1.00 91.06 246 ILE A N 1
ATOM 1742 C CA . ILE A 1 246 ? -23.517 11.169 36.627 1.00 91.06 246 ILE A CA 1
ATOM 1743 C C . ILE A 1 246 ? -22.078 10.640 36.757 1.00 91.06 246 ILE A C 1
ATOM 1745 O O . ILE A 1 246 ? -21.292 11.264 37.467 1.00 91.06 246 ILE A O 1
ATOM 1749 N N . ILE A 1 247 ? -21.713 9.539 36.090 1.00 90.00 247 ILE A N 1
ATOM 1750 C CA . ILE A 1 247 ? -20.368 8.934 36.219 1.00 90.00 247 ILE A CA 1
ATOM 1751 C C . ILE A 1 247 ? -19.352 9.608 35.277 1.00 90.00 247 ILE A C 1
ATOM 1753 O O . ILE A 1 247 ? -18.156 9.633 35.564 1.00 90.00 247 ILE A O 1
ATOM 1757 N N . GLY A 1 248 ? -19.826 10.212 34.185 1.00 94.69 248 GLY A N 1
ATOM 1758 C CA . GLY A 1 248 ? -18.986 10.815 33.155 1.00 94.69 248 GLY A CA 1
ATOM 1759 C C . GLY A 1 248 ? -18.527 9.794 32.114 1.00 94.69 248 GLY A C 1
ATOM 1760 O O . GLY A 1 248 ? -19.122 8.726 31.963 1.00 94.69 248 GLY A O 1
ATOM 1761 N N . LYS A 1 249 ? -17.471 10.149 31.382 1.00 97.44 249 LYS A N 1
ATOM 1762 C CA . LYS A 1 249 ? -16.914 9.344 30.295 1.00 97.44 249 LYS A CA 1
ATOM 1763 C C . LYS A 1 249 ? -16.231 8.086 30.839 1.00 97.44 249 LYS A C 1
ATOM 1765 O O . LYS A 1 249 ? -15.298 8.181 31.635 1.00 97.44 249 LYS A O 1
ATOM 1770 N N . GLN A 1 250 ? -16.692 6.924 30.401 1.00 97.50 250 GLN A N 1
ATOM 1771 C CA . GLN A 1 250 ? -16.072 5.620 30.622 1.00 97.50 250 GLN A CA 1
ATOM 1772 C C . GLN A 1 250 ? -15.387 5.175 29.331 1.00 97.50 250 GLN A C 1
ATOM 1774 O O . GLN A 1 250 ? -15.927 5.388 28.248 1.00 97.50 250 GLN A O 1
ATOM 1779 N N . VAL A 1 251 ? -14.210 4.563 29.437 1.00 98.00 251 VAL A N 1
ATOM 1780 C CA . VAL A 1 251 ? -13.469 4.035 28.284 1.00 98.00 251 VAL A CA 1
ATOM 1781 C C . VAL A 1 251 ? -13.339 2.529 28.445 1.00 98.00 251 VAL A C 1
ATOM 1783 O O . VAL A 1 251 ? -12.860 2.048 29.473 1.00 98.00 251 VAL A O 1
ATOM 1786 N N . PHE A 1 252 ? -13.790 1.797 27.434 1.00 97.81 252 PHE A N 1
ATOM 1787 C CA . PHE A 1 252 ? -13.678 0.351 27.337 1.00 97.81 252 PHE A CA 1
ATOM 1788 C C . PHE A 1 252 ? -12.657 0.020 26.253 1.00 97.81 252 PHE A C 1
ATOM 1790 O O . PHE A 1 252 ? -12.930 0.173 25.062 1.00 97.81 252 PHE A O 1
ATOM 1797 N N . GLU A 1 253 ? -11.474 -0.414 26.678 1.00 97.94 253 GLU A N 1
ATOM 1798 C CA . GLU A 1 253 ? -10.416 -0.844 25.767 1.00 97.94 253 GLU A CA 1
ATOM 1799 C C . GLU A 1 253 ? -10.800 -2.169 25.104 1.00 97.94 253 GLU A C 1
ATOM 1801 O O . GLU A 1 253 ? -11.144 -3.145 25.781 1.00 97.94 253 GLU A O 1
ATOM 1806 N N . ILE A 1 254 ? -10.721 -2.211 23.777 1.00 97.94 254 ILE A N 1
ATOM 1807 C CA . ILE A 1 254 ? -10.811 -3.451 23.010 1.00 97.94 254 ILE A CA 1
ATOM 1808 C C . ILE A 1 254 ? -9.367 -3.857 22.669 1.00 97.94 254 ILE A C 1
ATOM 1810 O O . ILE A 1 254 ? -8.557 -2.986 22.349 1.00 97.94 254 ILE A O 1
ATOM 1814 N N . PRO A 1 255 ? -8.995 -5.151 22.757 1.00 98.06 255 PRO A N 1
ATOM 1815 C CA . PRO A 1 255 ? -7.634 -5.579 22.457 1.00 98.06 255 PRO A CA 1
ATOM 1816 C C . PRO A 1 255 ? -7.155 -5.058 21.099 1.00 98.06 255 PRO A C 1
ATOM 1818 O O . PRO A 1 255 ? -7.855 -5.194 20.094 1.00 98.06 255 PRO A O 1
ATOM 1821 N N . SER A 1 256 ? -5.951 -4.485 21.076 1.00 97.81 256 SER A N 1
ATOM 1822 C CA . SER A 1 256 ? -5.288 -4.122 19.827 1.00 97.81 256 SER A CA 1
ATOM 1823 C C . SER A 1 256 ? -5.089 -5.362 18.966 1.00 97.81 256 SER A C 1
ATOM 1825 O O . SER A 1 256 ? -4.721 -6.417 19.493 1.00 97.81 256 SER A O 1
ATOM 1827 N N . PHE A 1 257 ? -5.256 -5.224 17.658 1.00 97.50 257 PHE A N 1
ATOM 1828 C CA . PHE A 1 257 ? -4.996 -6.305 16.716 1.00 97.50 257 PHE A CA 1
ATOM 1829 C C . PHE A 1 257 ? -4.011 -5.855 15.639 1.00 97.50 257 PHE A C 1
ATOM 1831 O O . PHE A 1 257 ? -4.039 -4.708 15.187 1.00 97.50 257 PHE A O 1
ATOM 1838 N N . THR A 1 258 ? -3.141 -6.788 15.258 1.00 97.69 258 THR A N 1
ATOM 1839 C CA . THR A 1 258 ? -2.210 -6.645 14.142 1.00 97.69 258 THR A CA 1
ATOM 1840 C C . THR A 1 258 ? -2.687 -7.538 13.016 1.00 97.69 258 THR A C 1
ATOM 1842 O O . THR A 1 258 ? -2.971 -8.721 13.218 1.00 97.69 258 THR A O 1
ATOM 1845 N N . VAL A 1 259 ? -2.791 -6.950 11.837 1.00 96.69 259 VAL A N 1
ATOM 1846 C CA . VAL A 1 259 ? -3.112 -7.642 10.602 1.00 96.69 259 VAL A CA 1
ATOM 1847 C C . VAL A 1 259 ? -1.812 -7.847 9.840 1.00 96.69 259 VAL A C 1
ATOM 1849 O O . VAL A 1 259 ? -1.276 -6.888 9.289 1.00 96.69 259 VAL A O 1
ATOM 1852 N N . ASP A 1 260 ? -1.315 -9.082 9.827 1.00 94.94 260 ASP A N 1
ATOM 1853 C CA . ASP A 1 260 ? -0.143 -9.456 9.036 1.00 94.94 260 ASP A CA 1
ATOM 1854 C C . ASP A 1 260 ? -0.550 -9.623 7.569 1.00 94.94 260 ASP A C 1
ATOM 1856 O O . ASP A 1 260 ? -1.418 -10.433 7.234 1.00 94.94 260 ASP A O 1
ATOM 1860 N N . LEU A 1 261 ? 0.076 -8.853 6.682 1.00 93.19 261 LEU A N 1
ATOM 1861 C CA . LEU A 1 261 ? -0.272 -8.789 5.260 1.00 93.19 261 LEU A CA 1
ATOM 1862 C C . LEU A 1 261 ? 0.635 -9.695 4.433 1.00 93.19 261 LEU A C 1
ATOM 1864 O O . LEU A 1 261 ? 1.243 -9.271 3.453 1.00 93.19 261 LEU A O 1
ATOM 1868 N N . VAL A 1 262 ? 0.746 -10.954 4.851 1.00 88.88 262 VAL A N 1
ATOM 1869 C CA . VAL A 1 262 ? 1.480 -11.965 4.087 1.00 88.88 262 VAL A CA 1
ATOM 1870 C C . VAL A 1 262 ? 0.578 -12.448 2.960 1.00 88.88 262 VAL A C 1
ATOM 1872 O O . VAL A 1 262 ? -0.431 -13.110 3.207 1.00 88.88 262 VAL A O 1
ATOM 1875 N N . LEU A 1 263 ? 0.937 -12.098 1.728 1.00 86.50 263 LEU A N 1
ATOM 1876 C CA . LEU A 1 263 ? 0.202 -12.487 0.530 1.00 86.50 263 LEU A CA 1
ATOM 1877 C C . LEU A 1 263 ? 1.066 -13.324 -0.401 1.00 86.50 263 LEU A C 1
ATOM 1879 O O . LEU A 1 263 ? 2.296 -13.271 -0.364 1.00 86.50 263 LEU A O 1
ATOM 1883 N N . ASP A 1 264 ? 0.387 -14.077 -1.260 1.00 91.19 264 ASP A N 1
ATOM 1884 C CA . ASP A 1 264 ? 1.037 -14.884 -2.278 1.00 91.19 264 ASP A CA 1
ATOM 1885 C C . ASP A 1 264 ? 1.834 -14.006 -3.259 1.00 91.19 264 ASP A C 1
ATOM 1887 O O . ASP A 1 264 ? 1.487 -12.853 -3.565 1.00 91.19 264 ASP A O 1
ATOM 1891 N N . ALA A 1 265 ? 2.925 -14.582 -3.764 1.00 94.06 265 ALA A N 1
ATOM 1892 C CA . ALA A 1 265 ? 3.699 -13.980 -4.836 1.00 94.06 265 ALA A CA 1
ATOM 1893 C C . ALA A 1 265 ? 2.825 -13.806 -6.088 1.00 94.06 265 ALA A C 1
ATOM 1895 O O . ALA A 1 265 ? 1.928 -14.605 -6.361 1.00 94.06 265 ALA A O 1
ATOM 1896 N N . GLY A 1 266 ? 3.086 -12.745 -6.845 1.00 95.88 266 GLY A N 1
ATOM 1897 C CA . GLY A 1 266 ? 2.428 -12.483 -8.121 1.00 95.88 266 GLY A CA 1
ATOM 1898 C C . GLY A 1 266 ? 3.435 -12.248 -9.230 1.00 95.88 266 GLY A C 1
ATOM 1899 O O . GLY A 1 266 ? 4.640 -12.293 -9.015 1.00 95.88 266 GLY A O 1
ATOM 1900 N N . THR A 1 267 ? 2.917 -11.935 -10.405 1.00 96.81 267 THR A N 1
ATOM 1901 C CA . THR A 1 267 ? 3.700 -11.507 -11.564 1.00 96.81 267 THR A CA 1
ATOM 1902 C C . THR A 1 267 ? 3.062 -10.251 -12.125 1.00 96.81 267 THR A C 1
ATOM 1904 O O . THR A 1 267 ? 1.839 -10.127 -12.079 1.00 96.81 267 THR A O 1
ATOM 1907 N N . ILE A 1 268 ? 3.859 -9.347 -12.677 1.00 96.75 268 ILE A N 1
ATOM 1908 C CA . ILE A 1 268 ? 3.376 -8.150 -13.363 1.00 96.75 268 ILE A CA 1
ATOM 1909 C C . ILE A 1 268 ? 4.021 -8.066 -14.740 1.00 96.75 268 ILE A C 1
ATOM 1911 O O . ILE A 1 268 ? 5.220 -8.296 -14.894 1.00 96.75 268 ILE A O 1
ATOM 1915 N N . SER A 1 269 ? 3.209 -7.741 -15.742 1.00 96.88 269 SER A N 1
ATOM 1916 C CA . SER A 1 269 ? 3.643 -7.570 -17.127 1.00 96.88 269 SER A CA 1
ATOM 1917 C C . SER A 1 269 ? 3.346 -6.148 -17.588 1.00 96.88 269 SER A C 1
ATOM 1919 O O . SER A 1 269 ? 2.201 -5.694 -17.521 1.00 96.88 269 SER A O 1
ATOM 1921 N N . ALA A 1 270 ? 4.362 -5.460 -18.090 1.00 97.00 270 ALA A N 1
ATOM 1922 C CA . ALA A 1 270 ? 4.271 -4.153 -18.715 1.00 97.00 270 ALA A CA 1
ATOM 1923 C C . ALA A 1 270 ? 4.558 -4.282 -20.214 1.00 97.00 270 ALA A C 1
ATOM 1925 O O . ALA A 1 270 ? 5.465 -5.010 -20.613 1.00 97.00 270 ALA A O 1
ATOM 1926 N N . SER A 1 271 ? 3.802 -3.582 -21.061 1.00 96.81 271 SER A N 1
ATOM 1927 C CA . SER A 1 271 ? 4.039 -3.615 -22.510 1.00 96.81 271 SER A CA 1
ATOM 1928 C C . SER A 1 271 ? 3.645 -2.320 -23.211 1.00 96.81 271 SER A C 1
ATOM 1930 O O . SER A 1 271 ? 2.838 -1.543 -22.698 1.00 96.81 271 SER A O 1
ATOM 1932 N N . ALA A 1 272 ? 4.233 -2.079 -24.382 1.00 97.62 272 ALA A N 1
ATOM 1933 C CA . ALA A 1 272 ? 3.848 -0.996 -25.282 1.00 97.62 272 ALA A CA 1
ATOM 1934 C C . ALA A 1 272 ? 4.230 -1.318 -26.735 1.00 97.62 272 ALA A C 1
ATOM 1936 O O . ALA A 1 272 ? 5.175 -2.064 -26.993 1.00 97.62 272 ALA A O 1
ATOM 1937 N N . ALA A 1 273 ? 3.512 -0.726 -27.693 1.00 97.19 273 ALA A N 1
ATOM 1938 C CA . ALA A 1 273 ? 3.819 -0.878 -29.112 1.00 97.19 273 ALA A CA 1
ATOM 1939 C C . ALA A 1 273 ? 5.062 -0.061 -29.511 1.00 97.19 273 ALA A C 1
ATOM 1941 O O . ALA A 1 273 ? 5.195 1.107 -29.143 1.00 97.19 273 ALA A O 1
ATOM 1942 N N . VAL A 1 274 ? 5.939 -0.660 -30.313 1.00 96.12 274 VAL A N 1
ATOM 1943 C CA . VAL A 1 274 ? 7.134 -0.041 -30.891 1.00 96.12 274 VAL A CA 1
ATOM 1944 C C . VAL A 1 274 ? 6.786 0.497 -32.275 1.00 96.12 274 VAL A C 1
ATOM 1946 O O . VAL A 1 274 ? 6.604 -0.262 -33.225 1.00 96.12 274 VAL A O 1
ATOM 1949 N N . THR A 1 275 ? 6.693 1.819 -32.407 1.00 94.62 275 THR A N 1
ATOM 1950 C CA . THR A 1 275 ? 6.393 2.464 -33.697 1.00 94.62 275 THR A CA 1
ATOM 1951 C C . THR A 1 275 ? 7.642 2.848 -34.479 1.00 94.62 275 THR A C 1
ATOM 1953 O O . THR A 1 275 ? 7.589 2.945 -35.703 1.00 94.62 275 THR A O 1
ATOM 1956 N N . GLU A 1 276 ? 8.761 3.075 -33.789 1.00 93.44 276 GLU A N 1
ATOM 1957 C CA . GLU A 1 276 ? 10.023 3.529 -34.371 1.00 93.44 276 GLU A CA 1
ATOM 1958 C C . GLU A 1 276 ? 11.207 2.905 -33.621 1.00 93.44 276 GLU A C 1
ATOM 1960 O O . GLU A 1 276 ? 11.139 2.693 -32.410 1.00 93.44 276 GLU A O 1
ATOM 1965 N N . TYR A 1 277 ? 12.293 2.622 -34.348 1.00 91.00 277 TYR A N 1
ATOM 1966 C CA . TYR A 1 277 ? 13.566 2.179 -33.777 1.00 91.00 277 TYR A CA 1
ATOM 1967 C C . TYR A 1 277 ? 14.567 3.326 -33.877 1.00 91.00 277 TYR A C 1
ATOM 1969 O O . TYR A 1 277 ? 14.835 3.826 -34.973 1.00 91.00 277 TYR A O 1
ATOM 1977 N N . GLY A 1 278 ? 15.110 3.747 -32.737 1.00 86.81 278 GLY A N 1
ATOM 1978 C CA . GLY A 1 278 ? 16.166 4.748 -32.681 1.00 86.81 278 GLY A CA 1
ATOM 1979 C C . GLY A 1 278 ? 17.516 4.215 -33.169 1.00 86.81 278 GLY A C 1
ATOM 1980 O O . GLY A 1 278 ? 17.728 3.009 -33.338 1.00 86.81 278 GLY A O 1
ATOM 1981 N N . GLY A 1 279 ? 18.461 5.137 -33.365 1.00 84.06 279 GLY A N 1
ATOM 1982 C CA . GLY A 1 279 ? 19.866 4.790 -33.576 1.00 84.06 279 GLY A CA 1
ATOM 1983 C C . GLY A 1 279 ? 20.466 4.043 -32.379 1.00 84.06 279 GLY A C 1
ATOM 1984 O O . GLY A 1 279 ? 19.866 3.967 -31.306 1.00 84.06 279 GLY A O 1
ATOM 1985 N N . ALA A 1 280 ? 21.665 3.488 -32.566 1.00 77.12 280 ALA A N 1
ATOM 1986 C CA . ALA A 1 280 ? 22.412 2.888 -31.467 1.00 77.12 280 ALA A CA 1
ATOM 1987 C C . ALA A 1 280 ? 22.677 3.947 -30.388 1.00 77.12 280 ALA A C 1
ATOM 1989 O O . ALA A 1 280 ? 23.211 5.014 -30.691 1.00 77.12 280 ALA A O 1
ATOM 1990 N N . VAL A 1 281 ? 22.309 3.641 -29.148 1.00 78.19 281 VAL A N 1
ATOM 1991 C CA . VAL A 1 281 ? 22.625 4.471 -27.984 1.00 78.19 281 VAL A CA 1
ATOM 1992 C C . VAL A 1 281 ? 23.413 3.664 -26.965 1.00 78.19 281 VAL A C 1
ATOM 1994 O O . VAL A 1 281 ? 23.333 2.435 -26.927 1.00 78.19 281 VAL A O 1
ATOM 1997 N N . GLU A 1 282 ? 24.205 4.365 -26.160 1.00 76.44 282 GLU A N 1
ATOM 1998 C CA . GLU A 1 282 ? 24.877 3.770 -25.011 1.00 76.44 282 GLU A CA 1
ATOM 1999 C C . GLU A 1 282 ? 23.864 3.549 -23.883 1.00 76.44 282 GLU A C 1
ATOM 2001 O O . GLU A 1 282 ? 23.091 4.442 -23.538 1.00 76.44 282 GLU A O 1
ATOM 2006 N N . GLY A 1 283 ? 23.858 2.345 -23.318 1.00 76.69 283 GLY A N 1
ATOM 2007 C CA . GLY A 1 283 ? 22.977 1.967 -22.221 1.00 76.69 283 GLY A CA 1
ATOM 2008 C C . GLY A 1 283 ? 23.003 0.464 -21.970 1.00 76.69 283 GLY A C 1
ATOM 2009 O O . GLY A 1 283 ? 23.534 -0.306 -22.775 1.00 76.69 283 GLY A O 1
ATOM 2010 N N . GLU A 1 284 ? 22.432 0.049 -20.840 1.00 80.56 284 GLU A N 1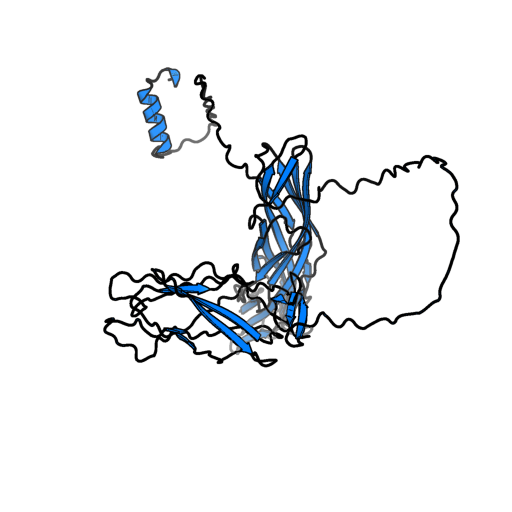
ATOM 2011 C CA . GLU A 1 284 ? 22.219 -1.367 -20.555 1.00 80.56 284 GLU A CA 1
ATOM 2012 C C . GLU A 1 284 ? 21.179 -1.903 -21.544 1.00 80.56 284 GLU A C 1
ATOM 2014 O O . GLU A 1 284 ? 20.094 -1.333 -21.705 1.00 80.56 284 GLU A O 1
ATOM 2019 N N . LYS A 1 285 ? 21.545 -2.965 -22.261 1.00 85.31 285 LYS A N 1
ATOM 2020 C CA . LYS A 1 285 ? 20.651 -3.654 -23.188 1.00 85.31 285 LYS A CA 1
ATOM 2021 C C . LYS A 1 285 ? 19.927 -4.749 -22.430 1.00 85.31 285 LYS A C 1
ATOM 2023 O O . LYS A 1 285 ? 20.526 -5.416 -21.590 1.00 85.31 285 LYS A O 1
ATOM 2028 N N . ALA A 1 286 ? 18.663 -4.964 -22.760 1.00 80.94 286 ALA A N 1
ATOM 2029 C CA . ALA A 1 286 ? 17.966 -6.139 -22.276 1.00 80.94 286 ALA A CA 1
ATOM 2030 C C . ALA A 1 286 ? 18.639 -7.410 -22.832 1.00 80.94 286 ALA A C 1
ATOM 2032 O O . ALA A 1 286 ? 18.626 -7.641 -24.040 1.00 80.94 286 ALA A O 1
ATOM 2033 N N . ASP A 1 287 ? 19.248 -8.210 -21.955 1.00 66.75 287 ASP A N 1
ATOM 2034 C CA . ASP A 1 287 ? 19.986 -9.429 -22.333 1.00 66.75 287 ASP A CA 1
ATOM 2035 C C . ASP A 1 287 ? 19.078 -10.678 -22.393 1.00 66.75 287 ASP A C 1
ATOM 2037 O O . ASP A 1 287 ? 19.467 -11.740 -22.875 1.00 66.75 287 ASP A O 1
ATOM 2041 N N . VAL A 1 288 ? 17.829 -10.560 -21.919 1.00 69.00 288 VAL A N 1
ATOM 2042 C CA . VAL A 1 288 ? 16.898 -11.685 -21.747 1.00 69.00 288 VAL A CA 1
ATOM 2043 C C . VAL A 1 288 ? 15.563 -11.391 -22.425 1.00 69.00 288 VAL A C 1
ATOM 2045 O O . VAL A 1 288 ? 14.700 -10.730 -21.851 1.00 69.00 288 VAL A O 1
ATOM 2048 N N . ALA A 1 289 ? 15.373 -11.924 -23.635 1.00 74.75 289 ALA A N 1
ATOM 2049 C CA . ALA A 1 289 ? 14.096 -11.842 -24.339 1.00 74.75 289 ALA A CA 1
ATOM 2050 C C . ALA A 1 289 ? 12.976 -12.545 -23.547 1.00 74.75 289 ALA A C 1
ATOM 2052 O O . ALA A 1 289 ? 13.146 -13.678 -23.101 1.00 74.75 289 ALA A O 1
ATOM 2053 N N . CYS A 1 290 ? 11.811 -11.898 -23.438 1.00 79.69 290 CYS A N 1
ATOM 2054 C CA . CYS A 1 290 ? 10.620 -12.446 -22.769 1.00 79.69 290 CYS A CA 1
ATOM 2055 C C . CYS A 1 290 ? 9.931 -13.593 -23.527 1.00 79.69 290 CYS A C 1
ATOM 2057 O O . CYS A 1 290 ? 8.940 -14.149 -23.058 1.00 79.69 290 CYS A O 1
ATOM 2059 N N . SER A 1 291 ? 10.438 -13.968 -24.704 1.00 69.00 291 SER A N 1
ATOM 2060 C CA . SER A 1 291 ? 9.902 -15.093 -25.462 1.00 69.00 291 SER A CA 1
ATOM 2061 C C . SER A 1 291 ? 10.109 -16.372 -24.656 1.00 69.00 291 SER A C 1
ATOM 2063 O O . SER A 1 291 ? 11.251 -16.755 -24.389 1.00 69.00 291 SER A O 1
ATOM 2065 N N . GLY A 1 292 ? 8.996 -16.997 -24.267 1.00 56.22 292 GLY A N 1
ATOM 2066 C CA . GLY A 1 292 ? 8.952 -18.137 -23.366 1.00 56.22 292 GLY A CA 1
ATOM 2067 C C . GLY A 1 292 ? 9.999 -19.202 -23.670 1.00 56.22 292 GLY A C 1
ATOM 2068 O O . GLY A 1 292 ? 10.395 -19.397 -24.819 1.00 56.22 292 GLY A O 1
ATOM 2069 N N . MET A 1 293 ? 10.411 -19.907 -22.613 1.00 44.72 293 MET A N 1
ATOM 2070 C CA . MET A 1 293 ? 11.114 -21.186 -22.682 1.00 44.72 293 MET A CA 1
ATOM 2071 C C . MET A 1 293 ? 10.545 -22.002 -23.845 1.00 44.72 293 MET A C 1
ATOM 2073 O O . MET A 1 293 ? 9.495 -22.630 -23.713 1.00 44.72 293 MET A O 1
ATOM 2077 N N . GLY A 1 294 ? 11.196 -21.948 -25.007 1.00 42.06 294 GLY A N 1
ATOM 2078 C CA . GLY A 1 294 ? 10.801 -22.771 -26.131 1.00 42.06 294 GLY A CA 1
ATOM 2079 C C . GLY A 1 294 ? 10.864 -24.199 -25.625 1.00 42.06 294 GLY A C 1
ATOM 2080 O O . GLY A 1 294 ? 11.927 -24.630 -25.174 1.00 42.06 294 GLY A O 1
ATOM 2081 N N . GLU A 1 295 ? 9.729 -24.903 -25.629 1.00 45.66 295 GLU A N 1
ATOM 2082 C CA . GLU A 1 295 ? 9.700 -26.344 -25.420 1.00 45.66 295 GLU A CA 1
ATOM 2083 C C . GLU A 1 295 ? 10.826 -26.929 -26.268 1.00 45.66 295 GLU A C 1
ATOM 2085 O O . GLU A 1 295 ? 10.813 -26.818 -27.496 1.00 45.66 295 GLU A O 1
ATOM 2090 N N . GLY A 1 296 ? 11.862 -27.437 -25.601 1.00 39.25 296 GLY A N 1
ATOM 2091 C CA . GLY A 1 296 ? 13.098 -27.839 -26.242 1.00 39.25 296 GLY A CA 1
ATOM 2092 C C . GLY A 1 296 ? 12.821 -28.838 -27.357 1.00 39.25 296 GLY A C 1
ATOM 2093 O O . GLY A 1 296 ? 12.654 -30.033 -27.116 1.00 39.25 296 GLY A O 1
ATOM 2094 N N . GLY A 1 297 ? 12.846 -28.358 -28.597 1.00 42.06 297 GLY A N 1
ATOM 2095 C CA . GLY A 1 297 ? 13.088 -29.182 -29.764 1.00 42.06 297 GLY A CA 1
ATOM 2096 C C . GLY A 1 297 ? 14.526 -29.673 -29.682 1.00 42.06 297 GLY A C 1
ATOM 2097 O O . GLY A 1 297 ? 15.434 -29.034 -30.206 1.00 42.06 297 GLY A O 1
ATOM 2098 N N . GLY A 1 298 ? 14.734 -30.784 -28.973 1.00 42.00 298 GLY A N 1
ATOM 2099 C CA . GLY A 1 298 ? 16.012 -31.474 -28.864 1.00 42.00 298 GLY A CA 1
ATOM 2100 C C . GLY A 1 298 ? 16.517 -31.892 -30.240 1.00 42.00 298 GLY A C 1
ATOM 2101 O O . GLY A 1 298 ? 16.240 -32.995 -30.711 1.00 42.00 298 GLY A O 1
ATOM 2102 N N . ASN A 1 299 ? 17.288 -31.019 -30.881 1.00 38.47 299 ASN A N 1
ATOM 2103 C CA . ASN A 1 299 ? 18.037 -31.367 -32.073 1.00 38.47 299 ASN A CA 1
ATOM 2104 C C . ASN A 1 299 ? 19.278 -32.142 -31.618 1.00 38.47 299 ASN A C 1
ATOM 2106 O O . ASN A 1 299 ? 20.317 -31.582 -31.272 1.00 38.47 299 ASN A O 1
ATOM 2110 N N . THR A 1 300 ? 19.137 -33.465 -31.575 1.00 42.91 300 THR A N 1
ATOM 2111 C CA . THR A 1 300 ? 20.248 -34.410 -31.465 1.00 42.91 300 THR A CA 1
ATOM 2112 C C . THR A 1 300 ? 21.111 -34.285 -32.721 1.00 42.91 300 THR A C 1
ATOM 2114 O O . THR A 1 300 ? 20.901 -34.956 -33.728 1.00 42.91 300 THR A O 1
ATOM 2117 N N . GLY A 1 301 ? 22.088 -33.379 -32.673 1.00 42.16 301 GLY A N 1
ATOM 2118 C CA . GLY A 1 301 ? 23.154 -33.294 -33.662 1.00 42.16 301 GLY A CA 1
ATOM 2119 C C . GLY A 1 301 ? 23.974 -34.581 -33.645 1.00 42.16 301 GLY A C 1
ATOM 2120 O O . GLY A 1 301 ? 24.819 -34.781 -32.776 1.00 42.16 301 GLY A O 1
ATOM 2121 N N . GLY A 1 302 ? 23.702 -35.467 -34.604 1.00 41.50 302 GLY A N 1
ATOM 2122 C CA . GLY A 1 302 ? 24.508 -36.647 -34.883 1.00 41.50 302 GLY A CA 1
ATOM 2123 C C . GLY A 1 302 ? 25.927 -36.245 -35.280 1.00 41.50 302 GLY A C 1
ATOM 2124 O O . GLY A 1 302 ? 26.156 -35.725 -36.371 1.00 41.50 302 GLY A O 1
ATOM 2125 N N . GLY A 1 303 ? 26.879 -36.499 -34.383 1.00 40.91 303 GLY A N 1
ATOM 2126 C CA . GLY A 1 303 ? 28.303 -36.409 -34.670 1.00 40.91 303 GLY A CA 1
ATOM 2127 C C . GLY A 1 303 ? 28.709 -37.464 -35.697 1.00 40.91 303 GLY A C 1
ATOM 2128 O O . GLY A 1 303 ? 28.591 -38.666 -35.457 1.00 40.91 303 GLY A O 1
ATOM 2129 N N . ASN A 1 304 ? 29.201 -37.000 -36.843 1.00 39.16 304 ASN A N 1
ATOM 2130 C CA . ASN A 1 304 ? 29.892 -37.827 -37.821 1.00 39.16 304 ASN A CA 1
ATOM 2131 C C . ASN A 1 304 ? 31.164 -38.417 -37.198 1.00 39.16 304 ASN A C 1
ATOM 2133 O O . ASN A 1 304 ? 32.049 -37.693 -36.743 1.00 39.16 304 ASN A O 1
ATOM 2137 N N . ILE A 1 305 ? 31.263 -39.744 -37.246 1.00 45.03 305 ILE A N 1
ATOM 2138 C CA . ILE A 1 305 ? 32.477 -40.513 -36.985 1.00 45.03 305 ILE A CA 1
ATOM 2139 C C . ILE A 1 305 ? 33.439 -40.261 -38.153 1.00 45.03 305 ILE A C 1
ATOM 2141 O O . ILE A 1 305 ? 33.312 -40.859 -39.220 1.00 45.03 305 ILE A O 1
ATOM 2145 N N . GLY A 1 306 ? 34.386 -39.347 -37.958 1.00 45.38 306 GLY A N 1
ATOM 2146 C CA . GLY A 1 306 ? 35.565 -39.191 -38.805 1.00 45.38 306 GLY A CA 1
ATOM 2147 C C . GLY A 1 306 ? 36.738 -39.934 -38.177 1.00 45.38 306 GLY A C 1
ATOM 2148 O O . GLY A 1 306 ? 37.313 -39.461 -37.202 1.00 45.38 306 GLY A O 1
ATOM 2149 N N . GLY A 1 307 ? 37.061 -41.114 -38.709 1.00 53.53 307 GLY A N 1
ATOM 2150 C CA . GLY A 1 307 ? 38.271 -41.853 -38.357 1.00 53.53 307 GLY A CA 1
ATOM 2151 C C . GLY A 1 307 ? 39.532 -41.114 -38.807 1.00 53.53 307 GLY A C 1
ATOM 2152 O O . GLY A 1 307 ? 39.568 -40.547 -39.898 1.00 53.53 307 GLY A O 1
ATOM 2153 N N . GLY A 1 308 ? 40.563 -41.149 -37.965 1.00 40.09 308 GLY A N 1
ATOM 2154 C CA . GLY A 1 308 ? 41.859 -40.538 -38.233 1.00 40.09 308 GLY A CA 1
ATOM 2155 C C . GLY A 1 308 ? 42.921 -41.027 -37.256 1.00 40.09 308 GLY A C 1
ATOM 2156 O O . GLY A 1 308 ? 43.087 -40.455 -36.191 1.00 40.09 308 GLY A O 1
ATOM 2157 N N . ASP A 1 309 ? 43.562 -42.118 -37.664 1.00 41.94 309 ASP A N 1
ATOM 2158 C CA . ASP A 1 309 ? 44.953 -42.533 -37.468 1.00 41.94 309 ASP A CA 1
ATOM 2159 C C . ASP A 1 309 ? 45.680 -42.514 -36.112 1.00 41.94 309 ASP A C 1
ATOM 2161 O O . ASP A 1 309 ? 45.660 -41.595 -35.301 1.00 41.94 309 ASP A O 1
ATOM 2165 N N . ALA A 1 310 ? 46.423 -43.610 -35.957 1.00 46.16 310 ALA A N 1
ATOM 2166 C CA . ALA A 1 310 ? 47.256 -43.996 -34.841 1.00 46.16 310 ALA A CA 1
ATOM 2167 C C . ALA A 1 310 ? 48.645 -43.335 -34.853 1.00 46.16 310 ALA A C 1
ATOM 2169 O O . ALA A 1 310 ? 49.320 -43.259 -35.876 1.00 46.16 310 ALA A O 1
ATOM 2170 N N . GLY A 1 311 ? 49.119 -43.003 -33.655 1.00 40.34 311 GLY A N 1
ATOM 2171 C CA . GLY A 1 311 ? 50.520 -42.756 -33.307 1.00 40.34 311 GLY A CA 1
ATOM 2172 C C . GLY A 1 311 ? 50.539 -42.290 -31.852 1.00 40.34 311 GLY A C 1
ATOM 2173 O O . GLY A 1 311 ? 50.017 -41.231 -31.551 1.00 40.34 311 GLY A O 1
ATOM 2174 N N . GLY A 1 312 ? 50.955 -43.071 -30.858 1.00 49.31 312 GLY A N 1
ATOM 2175 C CA . GLY A 1 312 ? 52.185 -43.850 -30.811 1.00 49.31 312 GLY A CA 1
ATOM 2176 C C . GLY A 1 312 ? 53.215 -43.035 -30.030 1.00 49.31 312 GLY A C 1
ATOM 2177 O O . GLY A 1 312 ? 54.012 -42.328 -30.632 1.00 49.31 312 GLY A O 1
ATOM 2178 N N . GLY A 1 313 ? 53.169 -43.105 -28.698 1.00 40.47 313 GLY A N 1
ATOM 2179 C CA . GLY A 1 313 ? 54.109 -42.409 -27.820 1.00 40.47 313 GLY A CA 1
ATOM 2180 C C . GLY A 1 313 ? 53.903 -42.827 -26.372 1.00 40.47 313 GLY A C 1
ATOM 2181 O O . GLY A 1 313 ? 52.956 -42.397 -25.724 1.00 40.47 313 GLY A O 1
ATOM 2182 N N . THR A 1 314 ? 54.754 -43.739 -25.920 1.00 43.97 314 THR A N 1
ATOM 2183 C CA . THR A 1 314 ? 54.787 -44.314 -24.583 1.00 43.97 314 THR A CA 1
ATOM 2184 C C . THR A 1 314 ? 55.532 -43.415 -23.595 1.00 43.97 314 THR A C 1
ATOM 2186 O O . THR A 1 314 ? 56.445 -42.684 -23.967 1.00 43.97 314 THR A O 1
ATOM 2189 N N . ASP A 1 315 ? 55.156 -43.592 -22.327 1.00 39.09 315 ASP A N 1
ATOM 2190 C CA . ASP A 1 315 ? 56.030 -43.721 -21.156 1.00 39.09 315 ASP A CA 1
ATOM 2191 C C . ASP A 1 315 ? 55.946 -42.679 -20.028 1.00 39.09 315 ASP A C 1
ATOM 2193 O O . ASP A 1 315 ? 56.026 -41.468 -20.200 1.00 39.09 315 ASP A O 1
ATOM 2197 N N . VAL A 1 316 ? 55.971 -43.303 -18.843 1.00 41.06 316 VAL A N 1
ATOM 2198 C CA . VAL A 1 316 ? 56.405 -42.870 -17.510 1.00 41.06 316 VAL A CA 1
ATOM 2199 C C . VAL A 1 316 ? 55.352 -42.214 -16.619 1.00 41.06 316 VAL A C 1
ATOM 2201 O O . VAL A 1 316 ? 54.790 -41.166 -16.906 1.00 41.06 316 VAL A O 1
ATOM 2204 N N . GLY A 1 317 ? 55.116 -42.884 -15.488 1.00 42.47 317 GLY A N 1
ATOM 2205 C CA . GLY A 1 317 ? 54.157 -42.502 -14.467 1.00 42.47 317 GLY A CA 1
ATOM 2206 C C . GLY A 1 317 ? 54.767 -41.865 -13.219 1.00 42.47 317 GLY A C 1
ATOM 2207 O O . GLY A 1 317 ? 55.961 -41.594 -13.137 1.00 42.47 317 GLY A O 1
ATOM 2208 N N . GLY A 1 318 ? 53.887 -41.688 -12.239 1.00 36.31 318 GLY A N 1
ATOM 2209 C CA . GLY A 1 318 ? 54.110 -41.204 -10.874 1.00 36.31 318 GLY A CA 1
ATOM 2210 C C . GLY A 1 318 ? 52.720 -40.901 -10.305 1.00 36.31 318 GLY A C 1
ATOM 2211 O O . GLY A 1 318 ? 51.988 -40.124 -10.900 1.00 36.31 318 GLY A O 1
ATOM 2212 N N . GLY A 1 319 ? 52.190 -41.658 -9.337 1.00 39.06 319 GLY A N 1
ATOM 2213 C CA . GLY A 1 319 ? 52.481 -41.432 -7.916 1.00 39.06 319 GLY A CA 1
ATOM 2214 C C . GLY A 1 319 ? 52.043 -40.006 -7.569 1.00 39.06 319 GLY A C 1
ATOM 2215 O O . GLY A 1 319 ? 52.802 -39.087 -7.815 1.00 39.06 319 GLY A O 1
ATOM 2216 N N . GLY A 1 320 ? 50.786 -39.729 -7.230 1.00 45.97 320 GLY A N 1
ATOM 2217 C CA . GLY A 1 320 ? 50.120 -40.189 -6.020 1.00 45.97 320 GLY A CA 1
ATOM 2218 C C . GLY A 1 320 ? 50.449 -39.212 -4.897 1.00 45.97 320 GLY A C 1
ATOM 2219 O O . GLY A 1 320 ? 51.537 -39.313 -4.361 1.00 45.97 320 GLY A O 1
ATOM 2220 N N . GLU A 1 321 ? 49.529 -38.304 -4.559 1.00 37.69 321 GLU A N 1
ATOM 2221 C CA . GLU A 1 321 ? 49.480 -37.593 -3.273 1.00 37.69 321 GLU A CA 1
ATOM 2222 C C . GLU A 1 321 ? 48.155 -36.823 -3.161 1.00 37.69 321 GLU A C 1
ATOM 2224 O O . GLU A 1 321 ? 47.723 -36.147 -4.094 1.00 37.69 321 GLU A O 1
ATOM 2229 N N . GLY A 1 322 ? 47.467 -37.007 -2.033 1.00 50.00 322 GLY A N 1
ATOM 2230 C CA . GLY A 1 322 ? 46.264 -36.265 -1.677 1.00 50.00 322 GLY A CA 1
ATOM 2231 C C . GLY A 1 322 ? 46.610 -34.923 -1.033 1.00 50.00 322 GLY A C 1
ATOM 2232 O O . GLY A 1 322 ? 47.584 -34.821 -0.296 1.00 50.00 322 GLY A O 1
ATOM 2233 N N . GLY A 1 323 ? 45.773 -33.915 -1.267 1.00 36.16 323 GLY A N 1
ATOM 2234 C CA . GLY A 1 323 ? 45.737 -32.655 -0.518 1.00 36.16 323 GLY A CA 1
ATOM 2235 C C . GLY A 1 323 ? 44.267 -32.325 -0.277 1.00 36.16 323 GLY A C 1
ATOM 2236 O O . GLY A 1 323 ? 43.503 -32.196 -1.223 1.00 36.16 323 GLY A O 1
ATOM 2237 N N . SER A 1 324 ? 43.772 -32.517 0.943 1.00 41.62 324 SER A N 1
ATOM 2238 C CA . SER A 1 324 ? 43.731 -31.500 1.999 1.00 41.62 324 SER A CA 1
ATOM 2239 C C . SER A 1 324 ? 42.829 -30.329 1.612 1.00 41.62 324 SER A C 1
ATOM 2241 O O . SER A 1 324 ? 43.256 -29.375 0.972 1.00 41.62 324 SER A O 1
ATOM 2243 N N . SER A 1 325 ? 41.569 -30.426 2.036 1.00 40.50 325 SER A N 1
ATOM 2244 C CA . SER A 1 325 ? 40.612 -29.326 2.108 1.00 40.50 325 SER A CA 1
ATOM 2245 C C . SER A 1 325 ? 41.168 -28.233 3.027 1.00 40.50 325 SER A C 1
ATOM 2247 O O . SER A 1 325 ? 41.069 -28.336 4.251 1.00 40.50 325 SER A O 1
ATOM 2249 N N . GLY A 1 326 ? 41.814 -27.229 2.438 1.00 38.78 326 GLY A N 1
ATOM 2250 C CA . GLY A 1 326 ? 42.234 -26.022 3.135 1.00 38.78 326 GLY A CA 1
ATOM 2251 C C . GLY A 1 326 ? 41.031 -25.117 3.374 1.00 38.78 326 GLY A C 1
ATOM 2252 O O . GLY A 1 326 ? 40.363 -24.709 2.430 1.00 38.78 326 GLY A O 1
ATOM 2253 N N . THR A 1 327 ? 40.758 -24.823 4.641 1.00 47.66 327 THR A N 1
ATOM 2254 C CA . THR A 1 327 ? 40.015 -23.639 5.087 1.00 47.66 327 THR A CA 1
ATOM 2255 C C . THR A 1 327 ? 40.550 -22.406 4.358 1.00 47.66 327 THR A C 1
ATOM 2257 O O . THR A 1 327 ? 41.750 -22.143 4.423 1.00 47.66 327 THR A O 1
ATOM 2260 N N . GLY A 1 328 ? 39.676 -21.701 3.636 1.00 49.88 328 GLY A N 1
ATOM 2261 C CA . GLY A 1 328 ? 40.021 -20.520 2.848 1.00 49.88 328 GLY A CA 1
ATOM 2262 C C . GLY A 1 328 ? 40.551 -19.397 3.733 1.00 49.88 328 GLY A C 1
ATOM 2263 O O . GLY A 1 328 ? 39.782 -18.729 4.411 1.00 49.88 328 GLY A O 1
ATOM 2264 N N . GLY A 1 329 ? 41.868 -19.213 3.746 1.00 62.22 329 GLY A N 1
ATOM 2265 C CA . GLY A 1 329 ? 42.474 -17.949 4.148 1.00 62.22 329 GLY A CA 1
ATOM 2266 C C . GLY A 1 329 ? 42.510 -17.062 2.913 1.00 62.22 329 GLY A C 1
ATOM 2267 O O . GLY A 1 329 ? 43.098 -17.468 1.911 1.00 62.22 329 GLY A O 1
ATOM 2268 N N . GLY A 1 330 ? 41.835 -15.914 2.954 1.00 82.44 330 GLY A N 1
ATOM 2269 C CA . GLY A 1 330 ? 41.876 -14.954 1.852 1.00 82.44 330 GLY A CA 1
ATOM 2270 C C . GLY A 1 330 ? 43.290 -14.409 1.615 1.00 82.44 330 GLY A C 1
ATOM 2271 O O . GLY A 1 330 ? 44.205 -14.612 2.420 1.00 82.44 330 GLY A O 1
ATOM 2272 N N . THR A 1 331 ? 43.466 -13.724 0.488 1.00 91.81 331 THR A N 1
ATOM 2273 C CA . THR A 1 331 ? 44.743 -13.136 0.066 1.00 91.81 331 THR A CA 1
ATOM 2274 C C . THR A 1 331 ? 45.224 -12.112 1.097 1.00 91.81 331 THR A C 1
ATOM 2276 O O . THR A 1 331 ? 44.486 -11.174 1.377 1.00 91.81 331 THR A O 1
ATOM 2279 N N . PRO A 1 332 ? 46.421 -12.253 1.694 1.00 91.38 332 PRO A N 1
ATOM 2280 C CA . PRO A 1 332 ? 46.913 -11.275 2.651 1.00 91.38 332 PRO A CA 1
ATOM 2281 C C . PRO A 1 332 ? 47.255 -9.947 1.966 1.00 91.38 332 PRO A C 1
ATOM 2283 O O . PRO A 1 332 ? 47.803 -9.945 0.865 1.00 91.38 332 PRO A O 1
ATOM 2286 N N . CYS A 1 333 ? 46.993 -8.834 2.640 1.00 91.12 333 CYS A N 1
ATOM 2287 C CA . CYS A 1 333 ? 47.169 -7.484 2.109 1.00 91.12 333 CYS A CA 1
ATOM 2288 C C . CYS A 1 333 ? 47.621 -6.506 3.198 1.00 91.12 333 CYS A C 1
ATOM 2290 O O . CYS A 1 333 ? 47.438 -6.740 4.395 1.00 91.12 333 CYS A O 1
ATOM 2292 N N . THR A 1 334 ? 48.218 -5.396 2.777 1.00 76.38 334 THR A N 1
ATOM 2293 C CA . THR A 1 334 ? 48.591 -4.268 3.646 1.00 76.38 334 THR A CA 1
ATOM 2294 C C . THR A 1 334 ? 47.941 -2.951 3.229 1.00 76.38 334 THR A C 1
ATOM 2296 O O . THR A 1 334 ? 47.905 -2.015 4.024 1.00 76.38 334 THR A O 1
ATOM 2299 N N . GLN A 1 335 ? 47.419 -2.888 2.006 1.00 75.50 335 GLN A N 1
ATOM 2300 C CA . GLN A 1 335 ? 46.697 -1.764 1.416 1.00 75.50 335 GLN A CA 1
ATOM 2301 C C . GLN A 1 335 ? 45.736 -2.285 0.332 1.00 75.50 335 GLN A C 1
ATOM 2303 O O . GLN A 1 335 ? 45.930 -3.380 -0.190 1.00 75.50 335 GLN A O 1
ATOM 2308 N N . ASP A 1 336 ? 44.713 -1.509 -0.032 1.00 64.25 336 ASP A N 1
ATOM 2309 C CA . ASP A 1 336 ? 43.654 -1.956 -0.959 1.00 64.25 336 ASP A CA 1
ATOM 2310 C C . ASP A 1 336 ? 44.157 -2.283 -2.368 1.00 64.25 336 ASP A C 1
ATOM 2312 O O . ASP A 1 336 ? 43.614 -3.154 -3.038 1.00 64.25 336 ASP A O 1
ATOM 2316 N N . SER A 1 337 ? 45.234 -1.635 -2.811 1.00 80.62 337 SER A N 1
ATOM 2317 C CA . SER A 1 337 ? 45.858 -1.928 -4.106 1.00 80.62 337 SER A CA 1
ATOM 2318 C C . SER A 1 337 ? 46.555 -3.292 -4.161 1.00 80.62 337 SER A C 1
ATOM 2320 O O . SER A 1 337 ? 46.949 -3.719 -5.246 1.00 80.62 337 SER A O 1
ATOM 2322 N N . ASP A 1 338 ? 46.694 -3.975 -3.020 1.00 83.94 338 ASP A N 1
ATOM 2323 C CA . ASP A 1 338 ? 47.157 -5.362 -2.951 1.00 83.94 338 ASP A CA 1
ATOM 2324 C C . ASP A 1 338 ? 46.028 -6.366 -3.287 1.00 83.94 338 ASP A C 1
ATOM 2326 O O . ASP A 1 338 ? 46.311 -7.557 -3.436 1.00 83.94 338 ASP A O 1
ATOM 2330 N N . CYS A 1 339 ? 44.772 -5.908 -3.390 1.00 81.31 339 CYS A N 1
ATOM 2331 C CA . CYS A 1 339 ? 43.581 -6.730 -3.612 1.00 81.31 339 CYS A CA 1
ATOM 2332 C C . CYS A 1 339 ? 43.054 -6.657 -5.054 1.00 81.31 339 CYS A C 1
ATOM 2334 O O . CYS A 1 339 ? 43.315 -5.704 -5.793 1.00 81.31 339 CYS A O 1
ATOM 2336 N N . ASP A 1 340 ? 42.302 -7.683 -5.460 1.00 86.62 340 ASP A N 1
ATOM 2337 C CA . ASP A 1 340 ? 41.679 -7.733 -6.782 1.00 86.62 340 ASP A CA 1
ATOM 2338 C C . ASP A 1 340 ? 40.499 -6.744 -6.890 1.00 86.62 340 ASP A C 1
ATOM 2340 O O . ASP A 1 340 ? 39.928 -6.281 -5.902 1.00 86.62 340 ASP A O 1
ATOM 2344 N N . ALA A 1 341 ? 40.109 -6.402 -8.121 1.00 70.56 341 ALA A N 1
ATOM 2345 C CA . ALA A 1 341 ? 39.015 -5.464 -8.366 1.00 70.56 341 ALA A CA 1
ATOM 2346 C C . ALA A 1 341 ? 37.689 -5.958 -7.748 1.00 70.56 341 ALA A C 1
ATOM 2348 O O . ALA A 1 341 ? 37.187 -7.021 -8.115 1.00 70.56 341 ALA A O 1
ATOM 2349 N N . GLY A 1 342 ? 37.101 -5.152 -6.856 1.00 70.69 342 GLY A N 1
ATOM 2350 C CA . GLY A 1 342 ? 35.890 -5.502 -6.099 1.00 70.69 342 GLY A CA 1
ATOM 2351 C C . GLY A 1 342 ? 36.159 -6.009 -4.676 1.00 70.69 342 GLY A C 1
ATOM 2352 O O . GLY A 1 342 ? 35.211 -6.276 -3.937 1.00 70.69 342 GLY A O 1
ATOM 2353 N N . GLU A 1 343 ? 37.426 -6.097 -4.275 1.00 83.75 343 GLU A N 1
ATOM 2354 C CA . GLU A 1 343 ? 37.862 -6.419 -2.918 1.00 83.75 343 GLU A CA 1
ATOM 2355 C C . GLU A 1 343 ? 38.584 -5.228 -2.270 1.00 83.75 343 GLU A C 1
ATOM 2357 O O . GLU A 1 343 ? 39.084 -4.334 -2.950 1.00 83.75 343 GLU A O 1
ATOM 2362 N N . GLY A 1 344 ? 38.615 -5.213 -0.939 1.00 73.94 344 GLY A N 1
ATOM 2363 C CA . GLY A 1 344 ? 39.345 -4.244 -0.127 1.00 73.94 344 GLY A CA 1
ATOM 2364 C C . GLY A 1 344 ? 40.122 -4.958 0.971 1.00 73.94 344 GLY A C 1
ATOM 2365 O O . GLY A 1 344 ? 39.747 -6.058 1.397 1.00 73.94 344 GLY A O 1
ATOM 2366 N N . CYS A 1 345 ? 41.213 -4.351 1.425 1.00 81.56 345 CYS A N 1
ATOM 2367 C CA . CYS A 1 345 ? 42.035 -4.923 2.472 1.00 81.56 345 CYS A CA 1
ATOM 2368 C C . CYS A 1 345 ? 41.366 -4.718 3.833 1.00 81.56 345 CYS A C 1
ATOM 2370 O O . CYS A 1 345 ? 41.273 -3.599 4.339 1.00 81.56 345 CYS A O 1
ATOM 2372 N N . ASN A 1 346 ? 40.874 -5.798 4.442 1.00 77.75 346 ASN A N 1
ATOM 2373 C CA . ASN A 1 346 ? 40.195 -5.704 5.729 1.00 77.75 346 ASN A CA 1
ATOM 2374 C C . ASN A 1 346 ? 41.186 -5.612 6.907 1.00 77.75 346 ASN A C 1
ATOM 2376 O O . ASN A 1 346 ? 42.399 -5.788 6.771 1.00 77.75 346 ASN A O 1
ATOM 2380 N N . LEU A 1 347 ? 40.652 -5.385 8.109 1.00 61.56 347 LEU A N 1
ATOM 2381 C CA . LEU A 1 347 ? 41.441 -5.245 9.341 1.00 61.56 347 LEU A CA 1
ATOM 2382 C C . LEU A 1 347 ? 42.190 -6.522 9.758 1.00 61.56 347 LEU A C 1
ATOM 2384 O O . LEU A 1 347 ? 43.117 -6.450 10.562 1.00 61.56 347 LEU A O 1
ATOM 2388 N N . ALA A 1 348 ? 41.825 -7.683 9.210 1.00 78.50 348 ALA A N 1
ATOM 2389 C CA . ALA A 1 348 ? 42.571 -8.924 9.397 1.00 78.50 348 ALA A CA 1
ATOM 2390 C C . ALA A 1 348 ? 43.770 -9.041 8.436 1.00 78.50 348 ALA A C 1
ATOM 2392 O O . ALA A 1 348 ? 44.413 -10.092 8.403 1.00 78.50 348 ALA A O 1
ATOM 2393 N N . SER A 1 349 ? 44.080 -7.978 7.680 1.00 86.44 349 SER A N 1
ATOM 2394 C CA . SER A 1 349 ? 45.099 -7.959 6.627 1.00 86.44 349 SER A CA 1
ATOM 2395 C C . SER A 1 349 ? 44.813 -8.996 5.549 1.00 86.44 349 SER A C 1
ATOM 2397 O O . SER A 1 349 ? 45.725 -9.684 5.094 1.00 86.44 349 SER A O 1
ATOM 2399 N N . VAL A 1 350 ? 43.538 -9.139 5.179 1.00 90.50 350 VAL A N 1
ATOM 2400 C CA . VAL A 1 350 ? 43.062 -10.075 4.161 1.00 90.50 350 VAL A CA 1
ATOM 2401 C C . VAL A 1 350 ? 42.115 -9.355 3.197 1.00 90.50 350 VAL A C 1
ATOM 2403 O O . VAL A 1 350 ? 41.250 -8.591 3.622 1.00 90.50 350 VAL A O 1
ATOM 2406 N N . CYS A 1 351 ? 42.264 -9.594 1.898 1.00 81.81 351 CYS A N 1
ATOM 2407 C CA . CYS A 1 351 ? 41.353 -9.090 0.879 1.00 81.81 351 CYS A CA 1
ATOM 2408 C C . CYS A 1 351 ? 39.972 -9.719 1.058 1.00 81.81 351 CYS A C 1
ATOM 2410 O O . CYS A 1 351 ? 39.838 -10.942 1.167 1.00 81.81 351 CYS A O 1
ATOM 2412 N N . SER A 1 352 ? 38.953 -8.870 1.129 1.00 80.81 352 SER A N 1
ATOM 2413 C CA . SER A 1 352 ? 37.558 -9.258 1.314 1.00 80.81 352 SER A CA 1
ATOM 2414 C C . SER A 1 352 ? 36.679 -8.505 0.318 1.00 80.81 352 SER A C 1
ATOM 2416 O O . SER A 1 352 ? 36.962 -7.335 0.050 1.00 80.81 352 SER A O 1
ATOM 2418 N N . PRO A 1 353 ? 35.596 -9.113 -0.203 1.00 75.62 353 PRO A N 1
ATOM 2419 C CA . PRO A 1 353 ? 34.656 -8.421 -1.077 1.00 75.62 353 PRO A CA 1
ATOM 2420 C C . PRO A 1 353 ? 34.131 -7.133 -0.439 1.00 75.62 353 PRO A C 1
ATOM 2422 O O . PRO A 1 353 ? 33.725 -7.129 0.727 1.00 75.62 353 PRO A O 1
ATOM 2425 N N . ILE A 1 354 ? 34.112 -6.046 -1.209 1.00 55.94 354 ILE A N 1
ATOM 2426 C CA . ILE A 1 354 ? 33.510 -4.780 -0.788 1.00 55.94 354 ILE A CA 1
ATOM 2427 C C . ILE A 1 354 ? 32.009 -4.867 -1.062 1.00 55.94 354 ILE A C 1
ATOM 2429 O O . ILE A 1 354 ? 31.558 -4.800 -2.204 1.00 55.94 354 ILE A O 1
ATOM 2433 N N . SER A 1 355 ? 31.209 -5.007 -0.011 1.00 46.59 355 SER A N 1
ATOM 2434 C CA . SER A 1 355 ? 29.755 -4.878 -0.099 1.00 46.59 355 SER A CA 1
ATOM 2435 C C . SER A 1 355 ? 29.359 -3.405 0.003 1.00 46.59 355 SER A C 1
ATOM 2437 O O . SER A 1 355 ? 29.438 -2.804 1.074 1.00 46.59 355 SER A O 1
ATOM 2439 N N . ILE A 1 356 ? 28.931 -2.821 -1.117 1.00 42.00 356 ILE A N 1
ATOM 2440 C CA . ILE A 1 356 ? 28.417 -1.449 -1.177 1.00 42.00 356 ILE A CA 1
ATOM 2441 C C . ILE A 1 356 ? 26.974 -1.453 -0.660 1.00 42.00 356 ILE A C 1
ATOM 2443 O O . ILE A 1 356 ? 26.079 -1.987 -1.314 1.00 42.00 356 ILE A O 1
ATOM 2447 N N . GLY A 1 357 ? 26.752 -0.867 0.516 1.00 40.28 357 GLY A N 1
ATOM 2448 C CA . GLY A 1 357 ? 25.419 -0.561 1.028 1.00 40.28 357 GLY A CA 1
ATOM 2449 C C . GLY A 1 357 ? 25.072 0.892 0.718 1.00 40.28 357 GLY A C 1
ATOM 2450 O O . GLY A 1 357 ? 25.777 1.798 1.151 1.00 40.28 357 GLY A O 1
ATOM 2451 N N . CYS A 1 358 ? 24.000 1.131 -0.031 1.00 33.12 358 CYS A N 1
ATOM 2452 C CA . CYS A 1 358 ? 23.459 2.478 -0.189 1.00 33.12 358 CYS A CA 1
ATOM 2453 C C . CYS A 1 358 ? 22.437 2.737 0.918 1.00 33.12 358 CYS A C 1
ATOM 2455 O O . CYS A 1 358 ? 21.483 1.976 1.068 1.00 33.12 358 CYS A O 1
ATOM 2457 N N . PHE A 1 359 ? 22.655 3.795 1.697 1.00 40.47 359 PHE A N 1
ATOM 2458 C CA . PHE A 1 359 ? 21.723 4.254 2.722 1.00 40.47 359 PHE A CA 1
ATOM 2459 C C . PHE A 1 359 ? 21.158 5.603 2.289 1.00 40.47 359 PHE A C 1
ATOM 2461 O O . PHE A 1 359 ? 21.927 6.526 2.032 1.00 40.47 359 PHE A O 1
ATOM 2468 N N . ASP A 1 360 ? 19.832 5.728 2.269 1.00 33.50 360 ASP A N 1
ATOM 2469 C CA . ASP A 1 360 ? 19.150 7.023 2.227 1.00 33.50 360 ASP A CA 1
ATOM 2470 C C . ASP A 1 360 ? 19.204 7.631 3.636 1.00 33.50 360 ASP A C 1
ATOM 2472 O O . ASP A 1 360 ? 18.284 7.478 4.441 1.00 33.50 360 ASP A O 1
ATOM 2476 N N . THR A 1 361 ? 20.322 8.268 3.985 1.00 36.78 361 THR A N 1
ATOM 2477 C CA . THR A 1 361 ? 20.406 9.080 5.204 1.00 36.78 361 THR A CA 1
ATOM 2478 C C . THR A 1 361 ? 21.012 10.435 4.884 1.00 36.78 361 THR A C 1
ATOM 2480 O O . THR A 1 361 ? 22.016 10.546 4.184 1.00 36.78 361 THR A O 1
ATOM 2483 N N . THR A 1 362 ? 20.396 11.490 5.405 1.00 32.84 362 THR A N 1
ATOM 2484 C CA . THR A 1 362 ? 20.910 12.854 5.293 1.00 32.84 362 THR A CA 1
ATOM 2485 C C . THR A 1 362 ? 21.965 13.066 6.376 1.00 32.84 362 THR A C 1
ATOM 2487 O O . THR A 1 362 ? 21.639 13.078 7.562 1.00 32.84 362 THR A O 1
ATOM 2490 N N . VAL A 1 363 ? 23.232 13.240 5.995 1.00 36.97 363 VAL A N 1
ATOM 2491 C CA . VAL A 1 363 ? 24.279 13.658 6.941 1.00 36.97 363 VAL A CA 1
ATOM 2492 C C . VAL A 1 363 ? 24.194 15.172 7.093 1.00 36.97 363 VAL A C 1
ATOM 2494 O O . VAL A 1 363 ? 24.440 15.914 6.146 1.00 36.97 363 VAL A O 1
ATOM 2497 N N . VAL A 1 364 ? 23.828 15.638 8.284 1.00 33.22 364 VAL A N 1
ATOM 2498 C CA . VAL A 1 364 ? 23.819 17.067 8.614 1.00 33.22 364 VAL A CA 1
ATOM 2499 C C . VAL A 1 364 ? 25.164 17.420 9.243 1.00 33.22 364 VAL A C 1
ATOM 2501 O O . VAL A 1 364 ? 25.512 16.885 10.293 1.00 33.22 364 VAL A O 1
ATOM 2504 N N . LEU A 1 365 ? 25.924 18.318 8.614 1.00 38.03 365 LEU A N 1
ATOM 2505 C CA . LEU A 1 365 ? 27.084 18.944 9.250 1.00 38.03 365 LEU A CA 1
ATOM 2506 C C . LEU A 1 365 ? 26.590 20.110 10.109 1.00 38.03 365 LEU A C 1
ATOM 2508 O O . LEU A 1 365 ? 26.095 21.099 9.575 1.00 38.03 365 LEU A O 1
ATOM 2512 N N . ASP A 1 366 ? 26.691 19.977 11.431 1.00 33.28 366 ASP A N 1
ATOM 2513 C CA . ASP A 1 366 ? 26.074 20.928 12.368 1.00 33.28 366 ASP A CA 1
ATOM 2514 C C . ASP A 1 366 ? 26.916 22.205 12.587 1.00 33.28 366 ASP A C 1
ATOM 2516 O O . ASP A 1 366 ? 26.395 23.227 13.028 1.00 33.28 366 ASP A O 1
ATOM 2520 N N . SER A 1 367 ? 28.203 22.214 12.218 1.00 35.06 367 SER A N 1
ATOM 2521 C CA . SER A 1 367 ? 29.003 23.446 12.129 1.00 35.06 367 SER A CA 1
ATOM 2522 C C . SER A 1 367 ? 30.364 23.222 11.463 1.00 35.06 367 SER A C 1
ATOM 2524 O O . SER A 1 367 ? 31.018 22.203 11.672 1.00 35.06 367 SER A O 1
ATOM 2526 N N . LEU A 1 368 ? 30.812 24.210 10.680 1.00 38.97 368 LEU A N 1
ATOM 2527 C CA . LEU A 1 368 ? 32.216 24.373 10.305 1.00 38.97 368 LEU A CA 1
ATOM 2528 C C . LEU A 1 368 ? 32.796 25.458 11.224 1.00 38.97 368 LEU A C 1
ATOM 2530 O O . LEU A 1 368 ? 32.489 26.639 11.060 1.00 38.97 368 LEU A O 1
ATOM 2534 N N . LEU A 1 369 ? 33.570 25.067 12.236 1.00 38.09 369 LEU A N 1
ATOM 2535 C CA . LEU A 1 369 ? 34.240 26.006 13.137 1.00 38.09 369 LEU A CA 1
ATOM 2536 C C . LEU A 1 369 ? 35.634 26.327 12.587 1.00 38.09 369 LEU A C 1
ATOM 2538 O O . LEU A 1 369 ? 36.568 25.538 12.699 1.00 38.09 369 LEU A O 1
ATOM 2542 N N . LEU A 1 370 ? 35.769 27.506 11.980 1.00 40.69 370 LEU A N 1
ATOM 2543 C CA . LEU A 1 370 ? 37.065 28.078 11.622 1.00 40.69 370 LEU A CA 1
ATOM 2544 C C . LEU A 1 370 ? 37.655 28.723 12.878 1.00 40.69 370 LEU A C 1
ATOM 2546 O O . LEU A 1 370 ? 37.401 29.893 13.154 1.00 40.69 370 LEU A O 1
ATOM 2550 N N . ASP A 1 371 ? 38.399 27.950 13.666 1.00 38.91 371 ASP A N 1
ATOM 2551 C CA . ASP A 1 371 ? 39.127 28.480 14.820 1.00 38.91 371 ASP A CA 1
ATOM 2552 C C . ASP A 1 371 ? 40.632 28.238 14.643 1.00 38.91 371 ASP A C 1
ATOM 2554 O O . ASP A 1 371 ? 41.107 27.107 14.496 1.00 38.91 371 ASP A O 1
ATOM 2558 N N . GLY A 1 372 ? 41.390 29.331 14.602 1.00 41.88 372 GLY A N 1
ATOM 2559 C CA . GLY A 1 372 ? 42.833 29.323 14.405 1.00 41.88 372 GLY A CA 1
ATOM 2560 C C . GLY A 1 372 ? 43.403 30.743 14.315 1.00 41.88 372 GLY A C 1
ATOM 2561 O O . GLY A 1 372 ? 42.752 31.632 13.770 1.00 41.88 372 GLY A O 1
ATOM 2562 N N . PRO A 1 373 ? 44.618 30.998 14.835 1.00 36.97 373 PRO A N 1
ATOM 2563 C CA . PRO A 1 373 ? 45.279 32.295 14.726 1.00 36.97 373 PRO A CA 1
ATOM 2564 C C . PRO A 1 373 ? 45.867 32.470 13.314 1.00 36.97 373 PRO A C 1
ATOM 2566 O O . PRO A 1 373 ? 47.082 32.430 13.136 1.00 36.97 373 PRO A O 1
ATOM 2569 N N . GLY A 1 374 ? 45.007 32.596 12.305 1.00 42.59 374 GLY A N 1
ATOM 2570 C CA . GLY A 1 374 ? 45.368 33.157 11.000 1.00 42.59 374 GLY A CA 1
ATOM 2571 C C . GLY A 1 374 ? 45.299 34.682 11.070 1.00 42.59 374 GLY A C 1
ATOM 2572 O O . GLY A 1 374 ? 44.483 35.224 11.821 1.00 42.59 374 GLY A O 1
ATOM 2573 N N . ASP A 1 375 ? 46.178 35.390 10.367 1.00 38.84 375 ASP A N 1
ATOM 2574 C CA . ASP A 1 375 ? 46.093 36.844 10.308 1.00 38.84 375 ASP A CA 1
ATOM 2575 C C . ASP A 1 375 ? 44.881 37.268 9.468 1.00 38.84 375 ASP A C 1
ATOM 2577 O O . ASP A 1 375 ? 44.671 36.844 8.342 1.00 38.84 375 ASP A O 1
ATOM 2581 N N . THR A 1 376 ? 44.050 38.140 10.033 1.00 37.50 376 THR A N 1
ATOM 2582 C CA . THR A 1 376 ? 42.849 38.689 9.377 1.00 37.50 376 THR A CA 1
ATOM 2583 C C . THR A 1 376 ? 43.169 39.680 8.253 1.00 37.50 376 THR A C 1
ATOM 2585 O O . THR A 1 376 ? 42.272 40.282 7.672 1.00 37.50 376 THR A O 1
ATOM 2588 N N . GLU A 1 377 ? 44.451 39.918 7.985 1.00 40.94 377 GLU A N 1
ATOM 2589 C CA . GLU A 1 377 ? 44.936 40.787 6.922 1.00 40.94 377 GLU A CA 1
ATOM 2590 C C . GLU A 1 377 ? 45.743 39.913 5.956 1.00 40.94 377 GLU A C 1
ATOM 2592 O O . GLU A 1 377 ? 46.928 39.696 6.179 1.00 40.94 377 GLU A O 1
ATOM 2597 N N . PHE A 1 378 ? 45.089 39.405 4.902 1.00 48.62 378 PHE A N 1
ATOM 2598 C CA . PHE A 1 378 ? 45.644 38.525 3.858 1.00 48.62 378 PHE A CA 1
ATOM 2599 C C . PHE A 1 378 ? 46.784 39.176 3.053 1.00 48.62 378 PHE A C 1
ATOM 2601 O O . PHE A 1 378 ? 46.653 39.537 1.882 1.00 48.62 378 PHE A O 1
ATOM 2608 N N . GLY A 1 379 ? 47.922 39.369 3.712 1.00 39.41 379 GLY A N 1
ATOM 2609 C CA . GLY A 1 379 ? 49.133 40.002 3.206 1.00 39.41 379 GLY A CA 1
ATOM 2610 C C . GLY A 1 379 ? 50.263 39.015 2.929 1.00 39.41 379 GLY A C 1
ATOM 2611 O O . GLY A 1 379 ? 51.423 39.434 2.944 1.00 39.41 379 GLY A O 1
ATOM 2612 N N . GLY A 1 380 ? 49.964 37.732 2.702 1.00 42.22 380 GLY A N 1
ATOM 2613 C CA . GLY A 1 380 ? 50.993 36.768 2.307 1.00 42.22 380 GLY A CA 1
ATOM 2614 C C . GLY A 1 380 ? 50.765 35.297 2.642 1.00 42.22 380 GLY A C 1
ATOM 2615 O O . GLY A 1 380 ? 51.555 34.501 2.157 1.00 42.22 380 GLY A O 1
ATOM 2616 N N . ASN A 1 381 ? 49.766 34.944 3.454 1.00 43.84 381 ASN A N 1
ATOM 2617 C CA . ASN A 1 381 ? 49.399 33.555 3.748 1.00 43.84 381 ASN A CA 1
ATOM 2618 C C . ASN A 1 381 ? 47.869 33.497 3.897 1.00 43.84 381 ASN A C 1
ATOM 2620 O O . ASN A 1 381 ? 47.316 34.359 4.588 1.00 43.84 381 ASN A O 1
ATOM 2624 N N . GLY A 1 382 ? 47.174 32.560 3.256 1.00 49.03 382 GLY A N 1
ATOM 2625 C CA . GLY A 1 382 ? 45.757 32.313 3.522 1.00 49.03 382 GLY A CA 1
ATOM 2626 C C . GLY A 1 382 ? 45.514 31.688 4.902 1.00 49.03 382 GLY A C 1
ATOM 2627 O O . GLY A 1 382 ? 46.450 31.420 5.669 1.00 49.03 382 GLY A O 1
ATOM 2628 N N . PRO A 1 383 ? 44.243 31.501 5.296 1.00 44.12 383 PRO A N 1
ATOM 2629 C CA . PRO A 1 383 ? 43.913 31.075 6.642 1.00 44.12 383 PRO A CA 1
ATOM 2630 C C . PRO A 1 383 ? 44.146 29.568 6.793 1.00 44.12 383 PRO A C 1
ATOM 2632 O O . PRO A 1 383 ? 43.904 28.783 5.879 1.00 44.12 383 PRO A O 1
ATOM 2635 N N . ASN A 1 384 ? 44.556 29.133 7.989 1.00 49.19 384 ASN A N 1
ATOM 2636 C CA . ASN A 1 384 ? 44.552 27.705 8.294 1.00 49.19 384 ASN A CA 1
ATOM 2637 C C . ASN A 1 384 ? 43.105 27.195 8.272 1.00 49.19 384 ASN A C 1
ATOM 2639 O O . ASN A 1 384 ? 42.276 27.674 9.049 1.00 49.19 384 ASN A O 1
ATOM 2643 N N . VAL A 1 385 ? 42.805 26.209 7.429 1.00 49.12 385 VAL A N 1
ATOM 2644 C CA . VAL A 1 385 ? 41.472 25.601 7.383 1.00 49.12 385 VAL A CA 1
ATOM 2645 C C . VAL A 1 385 ? 41.440 24.432 8.356 1.00 49.12 385 VAL A C 1
ATOM 2647 O O . VAL A 1 385 ? 42.161 23.447 8.183 1.00 49.12 385 VAL A O 1
ATOM 2650 N N . THR A 1 386 ? 40.599 24.540 9.382 1.00 49.00 386 THR A N 1
ATOM 2651 C CA . THR A 1 386 ? 40.269 23.424 10.269 1.00 49.00 386 THR A CA 1
ATOM 2652 C C . THR A 1 386 ? 38.925 22.846 9.854 1.00 49.00 386 THR A C 1
ATOM 2654 O O . THR A 1 386 ? 37.934 23.569 9.783 1.00 49.00 386 THR A O 1
ATOM 2657 N N . ILE A 1 387 ? 38.889 21.544 9.575 1.00 50.88 387 ILE A N 1
ATOM 2658 C CA . ILE A 1 387 ? 37.657 20.836 9.215 1.00 50.88 387 ILE A CA 1
ATOM 2659 C C . ILE A 1 387 ? 37.257 19.947 10.386 1.00 50.88 387 ILE A C 1
ATOM 2661 O O . ILE A 1 387 ? 38.050 19.116 10.836 1.00 50.88 387 ILE A O 1
ATOM 2665 N N . GLU A 1 388 ? 36.018 20.112 10.844 1.00 50.38 388 GLU A N 1
ATOM 2666 C CA . GLU A 1 388 ? 35.363 19.220 11.796 1.00 50.38 388 GLU A CA 1
ATOM 2667 C C . GLU A 1 388 ? 34.258 18.447 11.074 1.00 50.38 388 GLU A C 1
ATOM 2669 O O . GLU A 1 388 ? 33.408 19.031 10.405 1.00 50.38 388 GLU A O 1
ATOM 2674 N N . VAL A 1 389 ? 34.278 17.119 11.189 1.00 50.62 389 VAL A N 1
ATOM 2675 C CA . VAL A 1 389 ? 33.268 16.242 10.584 1.00 50.62 389 VAL A CA 1
ATOM 2676 C C . VAL A 1 389 ? 32.570 15.457 11.683 1.00 50.62 389 VAL A C 1
ATOM 2678 O O . VAL A 1 389 ? 33.230 14.807 12.494 1.00 50.62 389 VAL A O 1
ATOM 2681 N N . TYR A 1 390 ? 31.237 15.495 11.670 1.00 51.56 390 TYR A N 1
ATOM 2682 C CA . TYR A 1 390 ? 30.367 14.795 12.613 1.00 51.56 390 TYR A CA 1
ATOM 2683 C C . TYR A 1 390 ? 29.591 13.694 11.871 1.00 51.56 390 TYR A C 1
ATOM 2685 O O . TYR A 1 390 ? 28.498 13.950 11.365 1.00 51.56 390 TYR A O 1
ATOM 2693 N N . PRO A 1 391 ? 30.138 12.474 11.732 1.00 48.69 391 PRO A N 1
ATOM 2694 C CA . PRO A 1 391 ? 29.418 11.397 11.067 1.00 48.69 391 PRO A CA 1
ATOM 2695 C C . PRO A 1 391 ? 28.279 10.880 11.959 1.00 48.69 391 PRO A C 1
ATOM 2697 O O . PRO A 1 391 ? 28.495 10.534 13.121 1.00 48.69 391 PRO A O 1
ATOM 2700 N N . TYR A 1 392 ? 27.073 10.770 11.397 1.00 44.72 392 TYR A N 1
ATOM 2701 C CA . TYR A 1 392 ? 25.959 10.053 12.018 1.00 44.72 392 TYR A CA 1
ATOM 2702 C C . TYR A 1 392 ? 25.739 8.730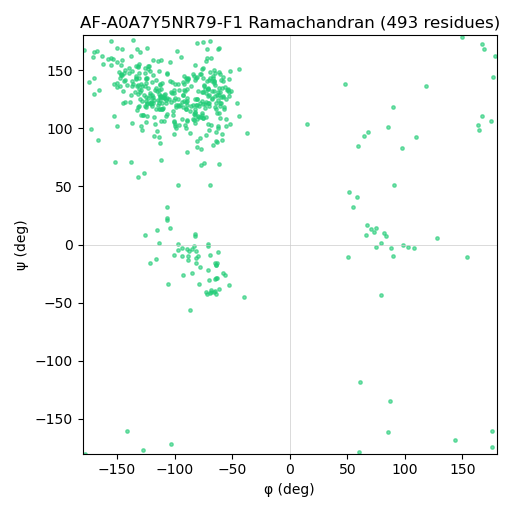 11.285 1.00 44.72 392 TYR A C 1
ATOM 2704 O O . TYR A 1 392 ? 25.338 8.718 10.123 1.00 44.72 392 TYR A O 1
ATOM 2712 N N . VAL A 1 393 ? 26.014 7.613 11.959 1.00 50.88 393 VAL A N 1
ATOM 2713 C CA . VAL A 1 393 ? 25.776 6.266 11.428 1.00 50.88 393 VAL A CA 1
ATOM 2714 C C . VAL A 1 393 ? 25.026 5.457 12.480 1.00 50.88 393 VAL A C 1
ATOM 2716 O O . VAL A 1 393 ? 25.528 5.246 13.583 1.00 50.88 393 VAL A O 1
ATOM 2719 N N . GLU A 1 394 ? 23.818 5.003 12.143 1.00 45.41 394 GLU A N 1
ATOM 2720 C CA . GLU A 1 394 ? 23.024 4.084 12.966 1.00 45.41 394 GLU A CA 1
ATOM 2721 C C . GLU A 1 394 ? 22.919 2.731 12.252 1.00 45.41 394 GLU A C 1
ATOM 2723 O O . GLU A 1 394 ? 21.894 2.379 11.676 1.00 45.41 394 GLU A O 1
ATOM 2728 N N . VAL A 1 395 ? 24.027 1.985 12.237 1.00 50.44 395 VAL A N 1
ATOM 2729 C CA . VAL A 1 395 ? 24.090 0.636 11.661 1.00 50.44 395 VAL A CA 1
ATOM 2730 C C . VAL A 1 395 ? 24.934 -0.245 12.584 1.00 50.44 395 VAL A C 1
ATOM 2732 O O . VAL A 1 395 ? 26.084 0.080 12.878 1.00 50.44 395 VAL A O 1
ATOM 2735 N N . GLU A 1 396 ? 24.368 -1.349 13.079 1.00 49.28 396 GLU A N 1
ATOM 2736 C CA . GLU A 1 396 ? 25.127 -2.343 13.850 1.00 49.28 396 GLU A CA 1
ATOM 2737 C C . GLU A 1 396 ? 26.137 -3.049 12.934 1.00 49.28 396 GLU A C 1
ATOM 2739 O O . GLU A 1 396 ? 25.768 -3.503 11.857 1.00 49.28 396 GLU A O 1
ATOM 2744 N N . GLY A 1 397 ? 27.399 -3.162 13.365 1.00 56.22 397 GLY A N 1
ATOM 2745 C CA . GLY A 1 397 ? 28.440 -3.932 12.662 1.00 56.22 397 GLY A CA 1
ATOM 2746 C C . GLY A 1 397 ? 29.453 -3.118 11.851 1.00 56.22 397 GLY A C 1
ATOM 2747 O O . GLY A 1 397 ? 30.404 -3.695 11.330 1.00 56.22 397 GLY A O 1
ATOM 2748 N N . VAL A 1 398 ? 29.318 -1.791 11.787 1.00 56.56 398 VAL A N 1
ATOM 2749 C CA . VAL A 1 398 ? 30.337 -0.923 11.175 1.00 56.56 398 VAL A CA 1
ATOM 2750 C C . VAL A 1 398 ? 31.492 -0.709 12.147 1.00 56.56 398 VAL A C 1
ATOM 2752 O O . VAL A 1 398 ? 31.298 -0.162 13.232 1.00 56.56 398 VAL A O 1
ATOM 2755 N N . THR A 1 399 ? 32.699 -1.115 11.757 1.00 55.44 399 THR A N 1
ATOM 2756 C CA . THR A 1 399 ? 33.901 -1.018 12.607 1.00 55.44 399 THR A CA 1
ATOM 2757 C C . THR A 1 399 ? 34.800 0.172 12.280 1.00 55.44 399 THR A C 1
ATOM 2759 O O . THR A 1 399 ? 35.726 0.469 13.033 1.00 55.44 399 THR A O 1
ATOM 2762 N N . GLY A 1 400 ? 34.540 0.887 11.186 1.00 54.06 400 GLY A N 1
ATOM 2763 C CA . GLY A 1 400 ? 35.274 2.102 10.849 1.00 54.06 400 GLY A CA 1
ATOM 2764 C C . GLY A 1 400 ? 34.668 2.873 9.684 1.00 54.06 400 GLY A C 1
ATOM 2765 O O . GLY A 1 400 ? 33.886 2.333 8.904 1.00 54.06 400 GLY A O 1
ATOM 2766 N N . ILE A 1 401 ? 35.034 4.149 9.582 1.00 57.41 401 ILE A N 1
ATOM 2767 C CA . ILE A 1 401 ? 34.671 5.037 8.473 1.00 57.41 401 ILE A CA 1
ATOM 2768 C C . ILE A 1 401 ? 35.956 5.693 7.965 1.00 57.41 401 ILE A C 1
ATOM 2770 O O . ILE A 1 401 ? 36.754 6.194 8.760 1.00 57.41 401 ILE A O 1
ATOM 2774 N N . GLY A 1 402 ? 36.150 5.692 6.646 1.00 52.16 402 GLY A N 1
ATOM 2775 C CA . GLY A 1 402 ? 37.273 6.347 5.983 1.00 52.16 402 GLY A CA 1
ATOM 2776 C C . GLY A 1 402 ? 36.803 7.361 4.945 1.00 52.16 402 GLY A C 1
ATOM 2777 O O . GLY A 1 402 ? 35.916 7.054 4.154 1.00 52.16 402 GLY A O 1
ATOM 2778 N N . PHE A 1 403 ? 37.397 8.552 4.916 1.00 57.69 403 PHE A N 1
ATOM 2779 C CA . PHE A 1 403 ? 37.226 9.500 3.810 1.00 57.69 403 PHE A CA 1
ATOM 2780 C C . PHE A 1 403 ? 38.523 10.265 3.532 1.00 57.69 403 PHE A C 1
ATOM 2782 O O . PHE A 1 403 ? 39.316 10.520 4.438 1.00 57.69 403 PHE A O 1
ATOM 2789 N N . GLN A 1 404 ? 38.760 10.615 2.266 1.00 54.16 404 GLN A N 1
ATOM 2790 C CA . GLN A 1 404 ? 39.945 11.354 1.831 1.00 54.16 404 GLN A CA 1
ATOM 2791 C C . GLN A 1 404 ? 39.547 12.739 1.329 1.00 54.16 404 GLN A C 1
ATOM 2793 O O . GLN A 1 404 ? 38.777 12.874 0.383 1.00 54.16 404 GLN A O 1
ATOM 2798 N N . VAL A 1 405 ? 40.112 13.769 1.942 1.00 54.41 405 VAL A N 1
ATOM 2799 C CA . VAL A 1 405 ? 39.978 15.156 1.503 1.00 54.41 405 VAL A CA 1
ATOM 2800 C C . VAL A 1 405 ? 41.187 15.520 0.649 1.00 54.41 405 VAL A C 1
ATOM 2802 O O . VAL A 1 405 ? 42.324 15.257 1.050 1.00 54.41 405 VAL A O 1
ATOM 2805 N N . ILE A 1 406 ? 40.942 16.145 -0.500 1.00 54.22 406 ILE A N 1
ATOM 2806 C CA . ILE A 1 406 ? 41.966 16.742 -1.358 1.00 54.22 406 ILE A CA 1
ATOM 2807 C C . ILE A 1 406 ? 41.800 18.265 -1.358 1.00 54.22 406 ILE A C 1
ATOM 2809 O O . ILE A 1 406 ? 40.701 18.804 -1.431 1.00 54.22 406 ILE A O 1
ATOM 2813 N N . MET A 1 407 ? 42.910 18.980 -1.272 1.00 53.41 407 MET A N 1
ATOM 2814 C CA . MET A 1 407 ? 42.960 20.429 -1.442 1.00 53.41 407 MET A CA 1
ATOM 2815 C C . MET A 1 407 ? 43.921 20.715 -2.591 1.00 53.41 407 MET A C 1
ATOM 2817 O O . MET A 1 407 ? 45.022 20.167 -2.612 1.00 53.41 407 MET A O 1
ATOM 2821 N N . GLU A 1 408 ? 43.478 21.500 -3.566 1.00 52.44 408 GLU A N 1
ATOM 2822 C CA . GLU A 1 408 ? 44.209 21.834 -4.788 1.00 52.44 408 GLU A CA 1
ATOM 2823 C C . GLU A 1 408 ? 44.199 23.351 -5.001 1.00 52.44 408 GLU A C 1
ATOM 2825 O O . GLU A 1 408 ? 43.130 23.967 -5.078 1.00 52.44 408 GLU A O 1
ATOM 2830 N N . GLU A 1 409 ? 45.381 23.942 -5.146 1.00 48.72 409 GLU A N 1
ATOM 2831 C CA . GLU A 1 409 ? 45.548 25.347 -5.533 1.00 48.72 409 GLU A CA 1
ATOM 2832 C C . GLU A 1 409 ? 45.162 25.559 -7.003 1.00 48.72 409 GLU A C 1
ATOM 2834 O O . GLU A 1 409 ? 45.583 24.823 -7.901 1.00 48.72 409 GLU A O 1
ATOM 2839 N N . THR A 1 410 ? 44.387 26.607 -7.296 1.00 44.75 410 THR A N 1
ATOM 2840 C CA . THR A 1 410 ? 43.866 26.812 -8.660 1.00 44.75 410 THR A CA 1
ATOM 2841 C C . THR A 1 410 ? 44.852 27.463 -9.643 1.00 44.75 410 THR A C 1
ATOM 2843 O O . THR A 1 410 ? 44.568 27.459 -10.847 1.00 44.75 410 THR A O 1
ATOM 2846 N N . GLN A 1 411 ? 45.994 28.012 -9.192 1.00 49.06 411 GLN A N 1
ATOM 2847 C CA . GLN A 1 411 ? 47.066 28.622 -10.014 1.00 49.06 411 GLN A CA 1
ATOM 2848 C C . GLN A 1 411 ? 48.387 28.757 -9.226 1.00 49.06 411 GLN A C 1
ATOM 2850 O O . GLN A 1 411 ? 48.306 28.920 -8.020 1.00 49.06 411 GLN A O 1
ATOM 2855 N N . PRO A 1 412 ? 49.566 28.946 -9.868 1.00 40.75 412 PRO A N 1
ATOM 2856 C CA . PRO A 1 412 ? 50.110 28.337 -11.085 1.00 40.75 412 PRO A CA 1
ATOM 2857 C C . PRO A 1 412 ? 51.066 27.155 -10.804 1.00 40.75 412 PRO A C 1
ATOM 2859 O O . PRO A 1 412 ? 51.555 26.546 -11.759 1.00 40.75 412 PRO A O 1
ATOM 2862 N N . ASP A 1 413 ? 51.391 26.853 -9.548 1.00 47.31 413 ASP A N 1
ATOM 2863 C CA . ASP A 1 413 ? 52.203 25.694 -9.152 1.00 47.31 413 ASP A CA 1
ATOM 2864 C C . ASP A 1 413 ? 51.368 24.458 -8.794 1.00 47.31 413 ASP A C 1
ATOM 2866 O O . ASP A 1 413 ? 51.936 23.364 -8.771 1.00 47.31 413 ASP A O 1
ATOM 2870 N N . TYR A 1 414 ? 50.039 24.608 -8.680 1.00 53.81 414 TYR A N 1
ATOM 2871 C CA . TYR A 1 414 ? 49.066 23.512 -8.555 1.00 53.81 414 TYR A CA 1
ATOM 2872 C C . TYR A 1 414 ? 49.452 22.545 -7.436 1.00 53.81 414 TYR A C 1
ATOM 2874 O O . TYR A 1 414 ? 49.487 21.321 -7.632 1.00 53.81 414 TYR A O 1
ATOM 2882 N N . SER A 1 415 ? 49.843 23.088 -6.282 1.00 51.38 415 SER A N 1
ATOM 2883 C CA . SER A 1 415 ? 50.201 22.234 -5.168 1.00 51.38 415 SER A CA 1
ATOM 2884 C C . SER A 1 415 ? 48.948 21.493 -4.678 1.00 51.38 415 SER A C 1
ATOM 2886 O O . SER A 1 415 ? 47.817 21.979 -4.761 1.00 51.38 415 SER A O 1
ATOM 2888 N N . MET A 1 416 ? 49.143 20.236 -4.271 1.00 47.97 416 MET A N 1
ATOM 2889 C CA . MET A 1 416 ? 48.065 19.368 -3.805 1.00 47.97 416 MET A CA 1
ATOM 2890 C C . MET A 1 416 ? 48.376 18.874 -2.399 1.00 47.97 416 MET A C 1
ATOM 2892 O O . MET A 1 416 ? 49.418 18.255 -2.158 1.00 47.97 416 MET A O 1
ATOM 2896 N N . GLY A 1 417 ? 47.436 19.094 -1.488 1.00 49.22 417 GLY A N 1
ATOM 2897 C CA . GLY A 1 417 ? 47.399 18.479 -0.170 1.00 49.22 417 GLY A CA 1
ATOM 2898 C C . GLY A 1 417 ? 46.381 17.344 -0.140 1.00 49.22 417 GLY A C 1
ATOM 2899 O O . GLY A 1 417 ? 45.283 17.466 -0.675 1.00 49.22 417 GLY A O 1
ATOM 2900 N N . TYR A 1 418 ? 46.720 16.238 0.518 1.00 52.59 418 TYR A N 1
ATOM 2901 C CA . TYR A 1 418 ? 45.774 15.158 0.795 1.00 52.59 418 TYR A CA 1
ATOM 2902 C C . TYR A 1 418 ? 45.736 14.856 2.290 1.00 52.59 418 TYR A C 1
ATOM 2904 O O . TYR A 1 418 ? 46.767 14.805 2.965 1.00 52.59 418 TYR A O 1
ATOM 2912 N N . ALA A 1 419 ? 44.534 14.618 2.804 1.00 52.25 419 ALA A N 1
ATOM 2913 C CA . ALA A 1 419 ? 44.310 14.162 4.164 1.00 52.25 419 ALA A CA 1
ATOM 2914 C C . ALA A 1 419 ? 43.348 12.974 4.150 1.00 52.25 419 ALA A C 1
ATOM 2916 O O . ALA A 1 419 ? 42.194 13.099 3.750 1.00 52.25 419 ALA A O 1
ATOM 2917 N N . THR A 1 420 ? 43.820 11.820 4.615 1.00 49.62 420 THR A N 1
ATOM 2918 C CA . THR A 1 420 ? 42.963 10.656 4.852 1.00 49.62 420 THR A CA 1
ATOM 2919 C C . THR A 1 420 ? 42.511 10.667 6.306 1.00 49.62 420 THR A C 1
ATOM 2921 O O . THR A 1 420 ? 43.333 10.678 7.226 1.00 49.62 420 THR A O 1
ATOM 2924 N N . LEU A 1 421 ? 41.201 10.665 6.513 1.00 52.47 421 LEU A N 1
ATOM 2925 C CA . LEU A 1 421 ? 40.557 10.549 7.812 1.00 52.47 421 LEU A CA 1
ATOM 2926 C C . LEU A 1 421 ? 40.081 9.110 7.974 1.00 52.47 421 LEU A C 1
ATOM 2928 O O . LEU A 1 421 ? 39.229 8.650 7.224 1.00 52.47 421 LEU A O 1
ATOM 2932 N N . LEU A 1 422 ? 40.670 8.406 8.939 1.00 49.81 422 LEU A N 1
ATOM 2933 C CA . LEU A 1 422 ? 40.262 7.068 9.355 1.00 49.81 422 LEU A CA 1
ATOM 2934 C C . LEU A 1 422 ? 39.733 7.177 10.785 1.00 49.81 422 LEU A C 1
ATOM 2936 O O . LEU A 1 422 ? 40.476 7.576 11.685 1.00 49.81 422 LEU A O 1
ATOM 2940 N N . GLY A 1 423 ? 38.454 6.873 10.980 1.00 52.56 423 GLY A N 1
ATOM 2941 C CA . GLY A 1 423 ? 37.829 6.760 12.293 1.00 52.56 423 GLY A CA 1
ATOM 2942 C C . GLY A 1 423 ? 37.553 5.296 12.611 1.00 52.56 423 GLY A C 1
ATOM 2943 O O . GLY A 1 423 ? 36.875 4.619 11.840 1.00 52.56 423 GLY A O 1
ATOM 2944 N N . GLU A 1 424 ? 38.069 4.808 13.737 1.00 51.94 424 GLU A N 1
ATOM 2945 C CA . GLU A 1 424 ? 37.668 3.516 14.296 1.00 51.94 424 GLU A CA 1
ATOM 2946 C C . GLU A 1 424 ? 36.336 3.693 15.033 1.00 51.94 424 GLU A C 1
ATOM 2948 O O . GLU A 1 424 ? 36.186 4.614 15.836 1.00 51.94 424 GLU A O 1
ATOM 2953 N N . LEU A 1 425 ? 35.364 2.817 14.779 1.00 53.00 425 LEU A N 1
ATOM 2954 C CA . LEU A 1 425 ? 34.121 2.777 15.545 1.00 53.00 425 LEU A CA 1
ATOM 2955 C C . LEU A 1 425 ? 34.183 1.601 16.513 1.00 53.00 425 LEU A C 1
ATOM 2957 O O . LEU A 1 425 ? 34.368 0.454 16.103 1.00 53.00 425 LEU A O 1
ATOM 2961 N N . ALA A 1 426 ? 34.027 1.865 17.812 1.00 47.50 426 ALA A N 1
ATOM 2962 C CA . ALA A 1 426 ? 33.984 0.777 18.778 1.00 47.50 426 ALA A CA 1
ATOM 2963 C C . ALA A 1 426 ? 32.722 -0.087 18.550 1.00 47.50 426 ALA A C 1
ATOM 2965 O O . ALA A 1 426 ? 31.641 0.459 18.301 1.00 47.50 426 ALA A O 1
ATOM 2966 N N . PRO A 1 427 ? 32.813 -1.424 18.683 1.00 46.12 427 PRO A N 1
ATOM 2967 C CA . PRO A 1 427 ? 31.669 -2.311 18.499 1.00 46.12 427 PRO A CA 1
ATOM 2968 C C . PRO A 1 427 ? 30.492 -1.925 19.408 1.00 46.12 427 PRO A C 1
ATOM 2970 O O . PRO A 1 427 ? 30.640 -1.845 20.628 1.00 46.12 427 PRO A O 1
ATOM 2973 N N . GLY A 1 428 ? 29.317 -1.696 18.816 1.00 47.28 428 GLY A N 1
ATOM 2974 C CA . GLY A 1 428 ? 28.089 -1.355 19.545 1.00 47.28 428 GLY A CA 1
ATOM 2975 C C . GLY A 1 428 ? 27.947 0.118 19.950 1.00 47.28 428 GLY A C 1
ATOM 2976 O O . GLY A 1 428 ? 27.034 0.450 20.709 1.00 47.28 428 GLY A O 1
ATOM 2977 N N . MET A 1 429 ? 28.809 1.019 19.467 1.00 39.88 429 MET A N 1
ATOM 2978 C CA . MET A 1 429 ? 28.600 2.456 19.647 1.00 39.88 429 MET A CA 1
ATOM 2979 C C . MET A 1 429 ? 27.471 2.973 18.750 1.00 39.88 429 MET A C 1
ATOM 2981 O O . MET A 1 429 ? 27.572 2.952 17.528 1.00 39.88 429 MET A O 1
ATOM 2985 N N . LYS A 1 430 ? 26.437 3.556 19.366 1.00 42.44 430 LYS A N 1
ATOM 2986 C CA . LYS A 1 430 ? 25.680 4.637 18.725 1.00 42.44 430 LYS A CA 1
ATOM 2987 C C . LYS A 1 430 ? 26.581 5.867 18.764 1.00 42.44 430 LYS A C 1
ATOM 2989 O O . LYS A 1 430 ? 26.874 6.358 19.854 1.00 42.44 430 LYS A O 1
ATOM 2994 N N . VAL A 1 431 ? 27.094 6.307 17.619 1.00 41.81 431 VAL A N 1
ATOM 2995 C CA . VAL A 1 431 ? 28.053 7.417 17.570 1.00 41.81 431 VAL A CA 1
ATOM 2996 C C . VAL A 1 431 ? 27.339 8.708 17.969 1.00 41.81 431 VAL A C 1
ATOM 2998 O O . VAL A 1 431 ? 26.561 9.294 17.222 1.00 41.81 431 VAL A O 1
ATOM 3001 N N . HIS A 1 432 ? 27.589 9.132 19.201 1.00 42.59 432 HIS A N 1
ATOM 3002 C CA . HIS A 1 432 ? 27.275 10.458 19.701 1.00 42.59 432 HIS A CA 1
ATOM 3003 C C . HIS A 1 432 ? 28.572 10.972 20.331 1.00 42.59 432 HIS A C 1
ATOM 3005 O O . HIS A 1 432 ? 28.911 10.570 21.443 1.00 42.59 432 HIS A O 1
ATOM 3011 N N . ASN A 1 433 ? 29.282 11.841 19.603 1.00 37.06 433 ASN A N 1
ATOM 3012 C CA . ASN A 1 433 ? 30.463 12.610 20.033 1.00 37.06 433 ASN A CA 1
ATOM 3013 C C . ASN A 1 433 ? 31.865 12.004 19.833 1.00 37.06 433 ASN A C 1
ATOM 3015 O O . ASN A 1 433 ? 32.668 12.077 20.761 1.00 37.06 433 ASN A O 1
ATOM 3019 N N . ASP A 1 434 ? 32.217 11.533 18.635 1.00 40.28 434 ASP A N 1
ATOM 3020 C CA . ASP A 1 434 ? 33.631 11.599 18.231 1.00 40.28 434 ASP A CA 1
ATOM 3021 C C . ASP A 1 434 ? 33.792 12.611 17.100 1.00 40.28 434 ASP A C 1
ATOM 3023 O O . ASP A 1 434 ? 33.066 12.571 16.106 1.00 40.28 434 ASP A O 1
ATOM 3027 N N . TYR A 1 435 ? 34.707 13.556 17.303 1.00 42.38 435 TYR A N 1
ATOM 3028 C CA . TYR A 1 435 ? 35.047 14.604 16.350 1.00 42.38 435 TYR A CA 1
ATOM 3029 C C . TYR A 1 435 ? 36.501 14.417 15.928 1.00 42.38 435 TYR A C 1
ATOM 3031 O O . TYR A 1 435 ? 37.365 14.085 16.744 1.00 42.38 435 TYR A O 1
ATOM 3039 N N . VAL A 1 436 ? 36.794 14.648 14.651 1.00 44.22 436 VAL A N 1
ATOM 3040 C CA . VAL A 1 436 ? 38.176 14.673 14.167 1.00 44.22 436 VAL A CA 1
ATOM 3041 C C . VAL A 1 436 ? 38.511 16.080 13.707 1.00 44.22 436 VAL A C 1
ATOM 3043 O O . VAL A 1 436 ? 37.873 16.603 12.802 1.00 44.22 436 VAL A O 1
ATOM 3046 N N . ILE A 1 437 ? 39.530 16.669 14.339 1.00 45.94 437 ILE A N 1
ATOM 3047 C CA . ILE A 1 437 ? 40.101 17.970 13.977 1.00 45.94 437 ILE A CA 1
ATOM 3048 C C . ILE A 1 437 ? 41.366 17.733 13.151 1.00 45.94 437 ILE A C 1
ATOM 3050 O O . ILE A 1 437 ? 42.304 17.043 13.589 1.00 45.94 437 ILE A O 1
ATOM 3054 N N . ARG A 1 438 ? 41.423 18.340 11.965 1.00 51.84 438 ARG A N 1
ATOM 3055 C CA . ARG A 1 438 ? 42.653 18.478 11.175 1.00 51.84 438 ARG A CA 1
ATOM 3056 C C . ARG A 1 438 ? 42.747 19.884 10.599 1.00 51.84 438 ARG A C 1
ATOM 3058 O O . ARG A 1 438 ? 41.759 20.408 10.102 1.00 51.84 438 ARG A O 1
ATOM 3065 N N . SER A 1 439 ? 43.948 20.451 10.685 1.00 45.88 439 SER A N 1
ATOM 3066 C CA . SER A 1 439 ? 44.291 21.786 10.204 1.00 45.88 439 SER A CA 1
ATOM 3067 C C . SER A 1 439 ? 45.185 21.688 8.969 1.00 45.88 439 SER A C 1
ATOM 3069 O O . SER A 1 439 ? 46.215 21.008 9.014 1.00 45.88 439 SER A O 1
ATOM 3071 N N . TYR A 1 440 ? 44.817 22.382 7.901 1.00 50.28 440 TYR A N 1
ATOM 3072 C CA . TYR A 1 440 ? 45.694 22.688 6.774 1.00 50.28 440 TYR A CA 1
ATOM 3073 C C . TYR A 1 440 ? 46.360 24.043 7.003 1.00 50.28 440 TYR A C 1
ATOM 3075 O O . TYR A 1 440 ? 45.702 24.959 7.490 1.00 50.28 440 TYR A O 1
ATOM 3083 N N . THR A 1 441 ? 47.642 24.164 6.661 1.00 49.66 441 THR A N 1
ATOM 3084 C CA . THR A 1 441 ? 48.366 25.438 6.691 1.00 49.66 441 THR A CA 1
ATOM 3085 C C . THR A 1 441 ? 48.680 25.847 5.272 1.00 49.66 441 THR A C 1
ATOM 3087 O O . THR A 1 441 ? 49.565 25.256 4.658 1.00 49.66 441 THR A O 1
ATOM 3090 N N . ASP A 1 442 ? 47.951 26.850 4.790 1.00 47.16 442 ASP A N 1
ATOM 3091 C CA . ASP A 1 442 ? 48.254 27.513 3.533 1.00 47.16 442 ASP A CA 1
ATOM 3092 C C . ASP A 1 442 ? 49.600 28.250 3.652 1.00 47.16 442 ASP A C 1
ATOM 3094 O O . ASP A 1 442 ? 49.943 28.822 4.695 1.00 47.16 442 ASP A O 1
ATOM 3098 N N . THR A 1 443 ? 50.402 28.160 2.598 1.00 49.47 443 THR A N 1
ATOM 3099 C CA . THR A 1 443 ? 51.738 28.753 2.528 1.00 49.47 443 THR A CA 1
ATOM 3100 C C . THR A 1 443 ? 51.847 29.872 1.500 1.00 49.47 443 THR A C 1
ATOM 3102 O O . THR A 1 443 ? 52.946 30.423 1.357 1.00 49.47 443 THR A O 1
ATOM 3105 N N . ASP A 1 444 ? 50.761 30.226 0.803 1.00 48.81 444 ASP A N 1
ATOM 3106 C CA . ASP A 1 444 ? 50.790 31.284 -0.202 1.00 48.81 444 ASP A CA 1
ATOM 3107 C C . ASP A 1 444 ? 49.540 32.198 -0.238 1.00 48.81 444 ASP A C 1
ATOM 3109 O O . ASP A 1 444 ? 48.891 32.432 0.778 1.00 48.81 444 ASP A O 1
ATOM 3113 N N . THR A 1 445 ? 49.330 32.901 -1.358 1.00 46.22 445 THR A N 1
ATOM 3114 C CA . THR A 1 445 ? 48.307 33.950 -1.535 1.00 46.22 445 THR A CA 1
ATOM 3115 C C . THR A 1 445 ? 47.232 33.595 -2.567 1.00 46.22 445 THR A C 1
ATOM 3117 O O . THR A 1 445 ? 46.543 34.500 -3.051 1.00 46.22 445 THR A O 1
ATOM 3120 N N . ASN A 1 446 ? 47.149 32.342 -3.006 1.00 51.62 446 ASN A N 1
ATOM 3121 C CA . ASN A 1 446 ? 46.317 31.933 -4.135 1.00 51.62 446 ASN A CA 1
ATOM 3122 C C . ASN A 1 446 ? 44.963 31.350 -3.695 1.00 51.62 446 ASN A C 1
ATOM 3124 O O . ASN A 1 446 ? 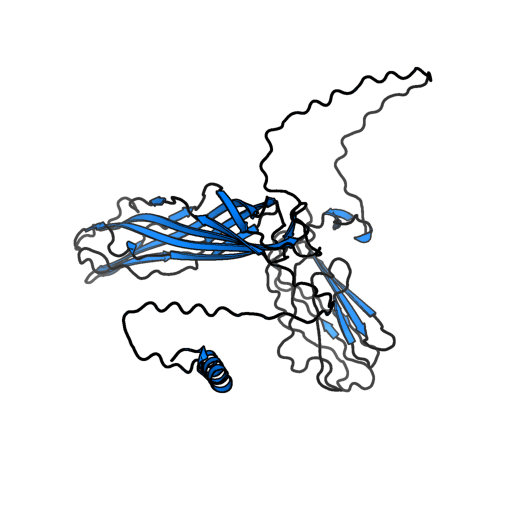44.703 31.098 -2.527 1.00 51.62 446 ASN A O 1
ATOM 3128 N N . VAL A 1 447 ? 44.044 31.220 -4.660 1.00 45.34 447 VAL A N 1
ATOM 3129 C CA . VAL A 1 447 ? 42.696 30.685 -4.418 1.00 45.34 447 VAL A CA 1
ATOM 3130 C C . VAL A 1 447 ? 42.753 29.160 -4.388 1.00 45.34 447 VAL A C 1
ATOM 3132 O O . VAL A 1 447 ? 43.067 28.532 -5.407 1.00 45.34 447 VAL A O 1
ATOM 3135 N N . ASP A 1 448 ? 42.354 28.582 -3.261 1.00 51.94 448 ASP A N 1
ATOM 3136 C CA . ASP A 1 448 ? 42.278 27.138 -3.064 1.00 51.94 448 ASP A CA 1
ATOM 3137 C C . ASP A 1 448 ? 40.919 26.563 -3.464 1.00 51.94 448 ASP A C 1
ATOM 3139 O O . ASP A 1 448 ? 39.850 27.112 -3.179 1.00 51.94 448 ASP A O 1
ATOM 3143 N N . THR A 1 449 ? 40.949 25.392 -4.090 1.00 48.97 449 THR A N 1
ATOM 3144 C CA . THR A 1 449 ? 39.779 24.538 -4.295 1.00 48.9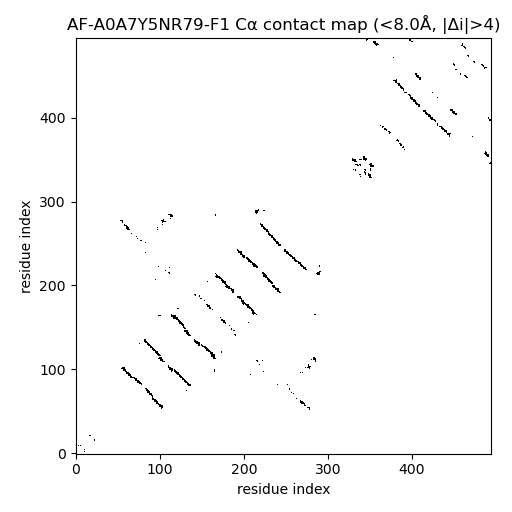7 449 THR A CA 1
ATOM 3145 C C . THR A 1 449 ? 39.916 23.263 -3.481 1.00 48.97 449 THR A C 1
ATOM 3147 O O . THR A 1 449 ? 40.862 22.502 -3.639 1.00 48.97 449 THR A O 1
ATOM 3150 N N . MET A 1 450 ? 38.934 22.981 -2.629 1.00 48.06 450 MET A N 1
ATOM 3151 C CA . MET A 1 450 ? 38.839 21.702 -1.929 1.00 48.06 450 MET A CA 1
ATOM 3152 C C . MET A 1 450 ? 37.971 20.737 -2.740 1.00 48.06 450 MET A C 1
ATOM 3154 O O . MET A 1 450 ? 36.845 21.061 -3.121 1.00 48.06 450 MET A O 1
ATOM 3158 N N . SER A 1 451 ? 38.486 19.541 -2.991 1.00 51.47 451 SER A N 1
ATOM 3159 C CA . SER A 1 451 ? 37.777 18.444 -3.645 1.00 51.47 451 SER A CA 1
ATOM 3160 C C . SER A 1 451 ? 37.911 17.157 -2.824 1.00 51.47 451 SER A C 1
ATOM 3162 O O . SER A 1 451 ? 38.697 17.057 -1.889 1.00 51.47 451 SER A O 1
ATOM 3164 N N . VAL A 1 452 ? 37.096 16.148 -3.103 1.00 48.19 452 VAL A N 1
ATOM 3165 C CA . VAL A 1 452 ? 37.243 14.819 -2.490 1.00 48.19 452 VAL A CA 1
ATOM 3166 C C . VAL A 1 452 ? 37.878 13.922 -3.547 1.00 48.19 452 VAL A C 1
ATOM 3168 O O . VAL A 1 452 ? 37.472 13.958 -4.709 1.00 48.19 452 VAL A O 1
ATOM 3171 N N . GLY A 1 453 ? 38.931 13.199 -3.168 1.00 41.47 453 GLY A N 1
ATOM 3172 C CA . GLY A 1 453 ? 39.841 12.549 -4.110 1.00 41.47 453 GLY A CA 1
ATOM 3173 C C . GLY A 1 453 ? 39.268 11.378 -4.906 1.00 41.47 453 GLY A C 1
ATOM 3174 O O . GLY A 1 453 ? 38.258 10.801 -4.508 1.00 41.47 453 GLY A O 1
ATOM 3175 N N . PRO A 1 454 ? 39.904 11.005 -6.036 1.00 35.69 454 PRO A N 1
ATOM 3176 C CA . PRO A 1 454 ? 39.310 10.094 -7.008 1.00 35.69 454 PRO A CA 1
ATOM 3177 C C . PRO A 1 454 ? 39.417 8.593 -6.689 1.00 35.69 454 PRO A C 1
ATOM 3179 O O . PRO A 1 454 ? 38.815 7.792 -7.412 1.00 35.69 454 PRO A O 1
ATOM 3182 N N . ASP A 1 455 ? 40.122 8.188 -5.632 1.00 40.88 455 ASP A N 1
ATOM 3183 C CA . ASP A 1 455 ? 40.398 6.771 -5.372 1.00 40.88 455 ASP A CA 1
ATOM 3184 C C . ASP A 1 455 ? 39.216 6.065 -4.695 1.00 40.88 455 ASP A C 1
ATOM 3186 O O . ASP A 1 455 ? 38.768 6.470 -3.624 1.00 40.88 455 ASP A O 1
ATOM 3190 N N . ALA A 1 456 ? 38.696 5.029 -5.374 1.00 38.66 456 ALA A N 1
ATOM 3191 C CA . ALA A 1 456 ? 37.540 4.165 -5.059 1.00 38.66 456 ALA A CA 1
ATOM 3192 C C . ALA A 1 456 ? 36.209 4.864 -4.691 1.00 38.66 456 ALA A C 1
ATOM 3194 O O . ALA A 1 456 ? 35.162 4.217 -4.663 1.00 38.66 456 ALA A O 1
ATOM 3195 N N . LEU A 1 457 ? 36.227 6.180 -4.465 1.00 42.66 457 LEU A N 1
ATOM 3196 C CA . LEU A 1 457 ? 35.141 6.969 -3.897 1.00 42.66 457 LEU A CA 1
ATOM 3197 C C . LEU A 1 457 ? 34.720 8.168 -4.775 1.00 42.66 457 LEU A C 1
ATOM 3199 O O . LEU A 1 457 ? 33.852 8.950 -4.384 1.00 42.66 457 LEU A O 1
ATOM 3203 N N . SER A 1 458 ? 35.246 8.280 -6.002 1.00 37.28 458 SER A N 1
ATOM 3204 C CA . SER A 1 458 ? 34.921 9.346 -6.978 1.00 37.28 458 SER A CA 1
ATOM 3205 C C . SER A 1 458 ? 33.455 9.394 -7.433 1.00 37.28 458 SER A C 1
ATOM 3207 O O . SER A 1 458 ? 33.059 10.325 -8.133 1.00 37.28 458 SER A O 1
ATOM 3209 N N . HIS A 1 459 ? 32.623 8.425 -7.047 1.00 34.19 459 HIS A N 1
ATOM 3210 C CA . HIS A 1 459 ? 31.200 8.402 -7.389 1.00 34.19 459 HIS A CA 1
ATOM 3211 C C . HIS A 1 459 ? 30.284 9.034 -6.330 1.00 34.19 459 HIS A C 1
ATOM 3213 O O . HIS A 1 459 ? 29.078 9.113 -6.566 1.00 34.19 459 HIS A O 1
ATOM 3219 N N . PHE A 1 460 ? 30.818 9.490 -5.190 1.00 42.38 460 PHE A N 1
ATOM 3220 C CA . PHE A 1 460 ? 29.994 9.747 -3.999 1.00 42.38 460 PHE A CA 1
ATOM 3221 C C . PHE A 1 460 ? 29.936 11.207 -3.534 1.00 42.38 460 PHE A C 1
ATOM 3223 O O . PHE A 1 460 ? 29.049 11.538 -2.751 1.00 42.38 460 PHE A O 1
ATOM 3230 N N . VAL A 1 461 ? 30.806 12.083 -4.055 1.00 36.56 461 VAL A N 1
ATOM 3231 C CA . VAL A 1 461 ? 30.767 13.539 -3.829 1.00 36.56 461 VAL A CA 1
ATOM 3232 C C . VAL A 1 461 ? 30.780 14.236 -5.185 1.00 36.56 461 VAL A C 1
ATOM 3234 O O . VAL A 1 461 ? 31.772 14.174 -5.908 1.00 36.56 461 VAL A O 1
ATOM 3237 N N . ARG A 1 462 ? 29.669 14.879 -5.566 1.00 34.66 462 ARG A N 1
ATOM 3238 C CA . ARG A 1 462 ? 29.535 15.488 -6.904 1.00 34.66 462 ARG A CA 1
ATOM 3239 C C . ARG A 1 462 ? 30.361 16.764 -7.078 1.00 34.66 462 ARG A C 1
ATOM 3241 O O . ARG A 1 462 ? 30.935 16.949 -8.146 1.00 34.66 462 ARG A O 1
ATOM 3248 N N . GLN A 1 463 ? 30.400 17.638 -6.069 1.00 36.22 463 GLN A N 1
ATOM 3249 C CA . GLN A 1 463 ? 31.199 18.869 -6.038 1.00 36.22 463 GLN A CA 1
ATOM 3250 C C . GLN A 1 463 ? 31.084 19.520 -4.648 1.00 36.22 463 GLN A C 1
ATOM 3252 O O . GLN A 1 463 ? 29.983 19.587 -4.113 1.00 36.22 463 GLN A O 1
ATOM 3257 N N . ILE A 1 464 ? 32.174 20.062 -4.098 1.00 39.59 464 ILE A N 1
ATOM 3258 C CA . ILE A 1 464 ? 32.111 21.088 -3.043 1.00 39.59 464 ILE A CA 1
ATOM 3259 C C . ILE A 1 464 ? 32.615 22.376 -3.688 1.00 39.59 464 ILE A C 1
ATOM 3261 O O . ILE A 1 464 ? 33.702 22.399 -4.263 1.00 39.59 464 ILE A O 1
ATOM 3265 N N . ARG A 1 465 ? 31.793 23.430 -3.693 1.00 36.75 465 ARG A N 1
ATOM 3266 C CA . ARG A 1 465 ? 32.136 24.700 -4.339 1.00 36.75 465 ARG A CA 1
ATOM 3267 C C . ARG A 1 465 ? 32.024 25.833 -3.334 1.00 36.75 465 ARG A C 1
ATOM 3269 O O . ARG A 1 465 ? 30.925 26.277 -3.024 1.00 36.75 465 ARG A O 1
ATOM 3276 N N . CYS A 1 466 ? 33.164 26.325 -2.876 1.00 40.94 466 CYS A N 1
ATOM 3277 C CA . CYS A 1 466 ? 33.234 27.582 -2.147 1.00 40.94 466 CYS A CA 1
ATOM 3278 C C . CYS A 1 466 ? 33.431 28.698 -3.180 1.00 40.94 466 CYS A C 1
ATOM 3280 O O . CYS A 1 466 ? 34.383 28.655 -3.956 1.00 40.94 466 CYS A O 1
ATOM 3282 N N . MET A 1 467 ? 32.506 29.657 -3.254 1.00 33.19 467 MET A N 1
ATOM 3283 C CA . MET A 1 467 ? 32.666 30.851 -4.088 1.00 33.19 467 MET A CA 1
ATOM 3284 C C . MET A 1 467 ? 32.676 32.073 -3.176 1.00 33.19 467 MET A C 1
ATOM 3286 O O . MET A 1 467 ? 31.639 32.409 -2.612 1.00 33.19 467 MET A O 1
ATOM 3290 N N . GLY A 1 468 ? 33.838 32.711 -3.037 1.00 35.06 468 GLY A N 1
ATOM 3291 C CA . GLY A 1 468 ? 33.938 34.071 -2.517 1.00 35.06 468 GLY A CA 1
ATOM 3292 C C . GLY A 1 468 ? 33.469 35.056 -3.584 1.00 35.06 468 GLY A C 1
ATOM 3293 O O . GLY A 1 468 ? 33.765 34.897 -4.775 1.00 35.06 468 GLY A O 1
ATOM 3294 N N . ASP A 1 469 ? 32.682 36.048 -3.188 1.00 37.66 469 ASP A N 1
ATOM 3295 C CA . ASP A 1 469 ? 32.125 37.057 -4.078 1.00 37.66 469 ASP A CA 1
ATOM 3296 C C . ASP A 1 469 ? 32.804 38.422 -3.924 1.00 37.66 469 ASP A C 1
ATOM 3298 O O . ASP A 1 469 ? 32.156 39.429 -4.146 1.00 37.66 469 ASP A O 1
ATOM 3302 N N . THR A 1 470 ? 34.104 38.510 -3.607 1.00 34.91 470 THR A N 1
ATOM 3303 C CA . THR A 1 470 ? 35.020 39.608 -4.020 1.00 34.91 470 THR A CA 1
ATOM 3304 C C . THR A 1 470 ? 36.439 39.424 -3.446 1.00 34.91 470 THR A C 1
ATOM 3306 O O . THR A 1 470 ? 36.614 38.701 -2.472 1.00 34.91 470 THR A O 1
ATOM 3309 N N . PRO A 1 471 ? 37.473 40.101 -4.004 1.00 36.34 471 PRO A N 1
ATOM 3310 C CA . PRO A 1 471 ? 38.833 40.067 -3.463 1.00 36.34 471 PRO A CA 1
ATOM 3311 C C . PRO A 1 471 ? 38.872 40.526 -1.999 1.00 36.34 471 PRO A C 1
ATOM 3313 O O . PRO A 1 471 ? 38.592 41.695 -1.717 1.00 36.34 471 PRO A O 1
ATOM 3316 N N . GLY A 1 472 ? 39.256 39.621 -1.098 1.00 47.09 472 GLY A N 1
ATOM 3317 C CA . GLY A 1 472 ? 39.366 39.875 0.343 1.00 47.09 472 GLY A CA 1
ATOM 3318 C C . GLY A 1 472 ? 38.291 39.215 1.212 1.00 47.09 472 GLY A C 1
ATOM 3319 O O . GLY A 1 472 ? 38.392 39.321 2.429 1.00 47.09 472 GLY A O 1
ATOM 3320 N N . GLU A 1 473 ? 37.317 38.516 0.624 1.00 41.84 473 GLU A N 1
ATOM 3321 C CA . GLU A 1 473 ? 36.349 37.677 1.349 1.00 41.84 473 GLU A CA 1
ATOM 3322 C C . GLU A 1 473 ? 36.338 36.260 0.767 1.00 41.84 473 GLU A C 1
ATOM 3324 O O . GLU A 1 473 ? 35.334 35.758 0.262 1.00 41.84 473 GLU A O 1
ATOM 3329 N N . ASP A 1 474 ? 37.490 35.602 0.843 1.00 43.59 474 ASP A N 1
ATOM 3330 C CA . ASP A 1 474 ? 37.596 34.187 0.531 1.00 43.59 474 ASP A CA 1
ATOM 3331 C C . ASP A 1 474 ? 37.566 33.419 1.860 1.00 43.59 474 ASP A C 1
ATOM 3333 O O . ASP A 1 474 ? 38.559 33.328 2.575 1.00 43.59 474 ASP A O 1
ATOM 3337 N N . ILE A 1 475 ? 36.375 32.879 2.157 1.00 41.12 475 ILE A N 1
ATOM 3338 C CA . ILE A 1 475 ? 36.000 31.920 3.218 1.00 41.12 475 ILE A CA 1
ATOM 3339 C C . ILE A 1 475 ? 35.133 32.508 4.360 1.00 41.12 475 ILE A C 1
ATOM 3341 O O . ILE A 1 475 ? 35.594 32.945 5.408 1.00 41.12 475 ILE A O 1
ATOM 3345 N N . CYS A 1 476 ? 33.817 32.372 4.155 1.00 45.50 476 CYS A N 1
ATOM 3346 C CA . CYS A 1 476 ? 32.787 32.002 5.139 1.00 45.50 476 CYS A CA 1
ATOM 3347 C C . CYS A 1 476 ? 32.618 32.805 6.444 1.00 45.50 476 CYS A C 1
ATOM 3349 O O . CYS A 1 476 ? 32.101 32.248 7.413 1.00 45.50 476 CYS A O 1
ATOM 3351 N N . GLU A 1 477 ? 32.870 34.111 6.480 1.00 35.22 477 GLU A N 1
ATOM 3352 C CA . GLU A 1 477 ? 32.234 34.959 7.501 1.00 35.22 477 GLU A CA 1
ATOM 3353 C C . GLU A 1 477 ? 30.881 35.478 6.971 1.00 35.22 477 GLU A C 1
ATOM 3355 O O . GLU A 1 477 ? 30.760 36.589 6.472 1.00 35.22 477 GLU A O 1
ATOM 3360 N N . GLY A 1 478 ? 29.840 34.630 7.018 1.00 35.38 478 GLY A N 1
ATOM 3361 C CA . GLY A 1 478 ? 28.460 35.031 6.676 1.00 35.38 478 GLY A CA 1
ATOM 3362 C C . GLY A 1 478 ? 27.707 34.185 5.642 1.00 35.38 478 GLY A C 1
ATOM 3363 O O . GLY A 1 478 ? 26.575 34.528 5.293 1.00 35.38 478 GLY A O 1
ATOM 3364 N N . CYS A 1 479 ? 28.259 33.062 5.176 1.00 33.25 479 CYS A N 1
ATOM 3365 C CA . CYS A 1 479 ? 27.481 32.093 4.400 1.00 33.25 479 CYS A CA 1
ATOM 3366 C C . CYS A 1 479 ? 26.486 31.368 5.319 1.00 33.25 479 CYS A C 1
ATOM 3368 O O . CYS A 1 479 ? 26.866 30.742 6.302 1.00 33.25 479 CYS A O 1
ATOM 3370 N N . SER A 1 480 ? 25.193 31.455 5.000 1.00 29.58 480 SER A N 1
ATOM 3371 C CA . SER A 1 480 ? 24.119 30.802 5.765 1.00 29.58 480 SER A CA 1
ATOM 3372 C C . SER A 1 480 ? 23.901 29.330 5.387 1.00 29.58 480 SER A C 1
ATOM 3374 O O . SER A 1 480 ? 23.040 28.685 5.983 1.00 29.58 480 SER A O 1
ATOM 3376 N N . TYR A 1 481 ? 24.650 28.795 4.412 1.00 33.53 481 TYR A N 1
ATOM 3377 C CA . TYR A 1 481 ? 24.484 27.425 3.929 1.00 33.53 481 TYR A CA 1
ATOM 3378 C C . TYR A 1 481 ? 25.671 26.950 3.066 1.00 33.53 481 TYR A C 1
ATOM 3380 O O . TYR A 1 481 ? 26.068 27.656 2.140 1.00 33.53 481 TYR A O 1
ATOM 3388 N N . CYS A 1 482 ? 26.182 25.743 3.335 1.00 37.44 482 CYS A N 1
ATOM 3389 C CA . CYS A 1 482 ? 26.976 24.938 2.401 1.00 37.44 482 CYS A CA 1
ATOM 3390 C C . CYS A 1 482 ? 26.147 23.701 2.037 1.00 37.44 482 CYS A C 1
ATOM 3392 O O . CYS A 1 482 ? 25.678 22.998 2.931 1.00 37.44 482 CYS A O 1
ATOM 3394 N N . GLU A 1 483 ? 25.968 23.429 0.745 1.00 34.22 483 GLU A N 1
ATOM 3395 C CA . GLU A 1 483 ? 25.252 22.245 0.263 1.00 34.22 483 GLU A CA 1
ATOM 3396 C C . GLU A 1 483 ? 26.268 21.142 -0.054 1.00 34.22 483 GLU A C 1
ATOM 3398 O O . GLU A 1 483 ? 27.167 21.339 -0.874 1.00 34.22 483 GLU A O 1
ATOM 3403 N N . ILE A 1 484 ? 26.150 19.996 0.618 1.00 39.69 484 ILE A N 1
ATOM 3404 C CA . ILE A 1 484 ? 26.937 18.794 0.324 1.00 39.69 484 ILE A CA 1
ATOM 3405 C C . ILE A 1 484 ? 25.952 17.688 -0.031 1.00 39.69 484 ILE A C 1
ATOM 3407 O O . ILE A 1 484 ? 25.099 17.331 0.775 1.00 39.69 484 ILE A O 1
ATOM 3411 N N . ASP A 1 485 ? 26.086 17.154 -1.240 1.00 33.75 485 ASP A N 1
ATOM 3412 C CA . ASP A 1 485 ? 25.248 16.078 -1.765 1.00 33.75 485 ASP A CA 1
ATOM 3413 C C . ASP A 1 485 ? 26.035 14.758 -1.664 1.00 33.75 485 ASP A C 1
ATOM 3415 O O . ASP A 1 485 ? 27.077 14.605 -2.316 1.00 33.75 485 ASP A O 1
ATOM 3419 N N . LEU A 1 486 ? 25.596 13.843 -0.790 1.00 37.53 486 LEU A N 1
ATOM 3420 C CA . LEU A 1 486 ? 26.261 12.561 -0.513 1.00 37.53 486 LEU A CA 1
ATOM 3421 C C . LEU A 1 486 ? 25.468 11.402 -1.126 1.00 37.53 486 LEU A C 1
ATOM 3423 O O . LEU A 1 486 ? 24.285 11.245 -0.847 1.00 37.53 486 LEU A O 1
ATOM 3427 N N . GLY A 1 487 ? 26.135 10.581 -1.944 1.00 33.31 487 GLY A N 1
ATOM 3428 C CA . GLY A 1 487 ? 25.490 9.515 -2.722 1.00 33.31 487 GLY A CA 1
ATOM 3429 C C . GLY A 1 487 ? 25.315 8.172 -1.999 1.00 33.31 487 GLY A C 1
ATOM 3430 O O . GLY A 1 487 ? 24.199 7.683 -1.939 1.00 33.31 487 GLY A O 1
ATOM 3431 N N . CYS A 1 488 ? 26.389 7.555 -1.481 1.00 34.78 488 CYS A N 1
ATOM 3432 C CA . CYS A 1 488 ? 26.373 6.306 -0.685 1.00 34.78 488 CYS A CA 1
ATOM 3433 C C . CYS A 1 488 ? 27.701 6.162 0.101 1.00 34.78 488 CYS A C 1
ATOM 3435 O O . CYS A 1 488 ? 28.727 6.686 -0.335 1.00 34.78 488 CYS A O 1
ATOM 3437 N N . LEU A 1 489 ? 27.702 5.426 1.225 1.00 41.03 489 LEU A N 1
ATOM 3438 C CA . LEU A 1 489 ? 28.888 5.126 2.051 1.00 41.03 489 LEU A CA 1
ATOM 3439 C C . LEU A 1 489 ? 29.392 3.695 1.786 1.00 41.03 489 LEU A C 1
ATOM 3441 O O . LEU A 1 489 ? 28.621 2.742 1.857 1.00 41.03 489 LEU A O 1
ATOM 3445 N N . ALA A 1 490 ? 30.692 3.520 1.536 1.00 38.94 490 ALA A N 1
ATOM 3446 C CA . ALA A 1 490 ? 31.311 2.195 1.530 1.00 38.94 490 ALA A CA 1
ATOM 3447 C C . ALA A 1 490 ? 31.603 1.761 2.975 1.00 38.94 490 ALA A C 1
ATOM 3449 O O . ALA A 1 490 ? 32.270 2.482 3.717 1.00 38.94 490 ALA A O 1
ATOM 3450 N N . LEU A 1 491 ? 31.102 0.592 3.375 1.00 42.31 491 LEU A N 1
ATOM 3451 C CA . LEU A 1 491 ? 31.331 0.018 4.699 1.00 42.31 491 LEU A CA 1
ATOM 3452 C C . LEU A 1 491 ? 32.167 -1.250 4.556 1.00 42.31 491 LEU A C 1
ATOM 3454 O O . LEU A 1 491 ? 31.829 -2.139 3.773 1.00 42.31 491 LEU A O 1
ATOM 3458 N N . THR A 1 492 ? 33.242 -1.346 5.330 1.00 41.69 492 THR A N 1
ATOM 3459 C CA . THR A 1 492 ? 33.948 -2.607 5.543 1.00 41.69 492 THR A CA 1
ATOM 3460 C C . THR A 1 492 ? 33.387 -3.274 6.791 1.00 41.69 492 THR A C 1
ATOM 3462 O O . THR A 1 492 ? 33.263 -2.661 7.851 1.00 41.69 492 THR A O 1
ATOM 3465 N N . TRP A 1 493 ? 33.014 -4.541 6.646 1.00 40.25 493 TRP A N 1
ATOM 3466 C CA . TRP A 1 493 ? 32.516 -5.373 7.734 1.00 40.25 493 TRP A CA 1
ATOM 3467 C C . TRP A 1 493 ? 33.660 -6.269 8.208 1.00 40.25 493 TRP A C 1
ATOM 3469 O O . TRP A 1 493 ? 34.347 -6.878 7.385 1.00 40.25 493 TRP A O 1
ATOM 3479 N N . SER A 1 494 ? 33.883 -6.359 9.518 1.00 40.16 494 SER A N 1
ATOM 3480 C CA . SER A 1 494 ? 34.625 -7.486 10.088 1.00 40.16 494 SER A CA 1
ATOM 3481 C C . SER A 1 494 ? 33.617 -8.567 10.468 1.00 40.16 494 SER A C 1
ATOM 3483 O O . SER A 1 494 ? 32.706 -8.272 11.244 1.00 40.16 494 SER A O 1
ATOM 3485 N N . GLU A 1 495 ? 33.763 -9.784 9.941 1.00 39.16 495 GLU A N 1
ATOM 3486 C CA . GLU A 1 495 ? 33.056 -10.951 10.498 1.00 39.16 495 GLU A CA 1
ATOM 3487 C C . GLU A 1 495 ? 33.485 -11.251 11.940 1.00 39.16 495 GLU A C 1
ATOM 3489 O O . GLU A 1 495 ? 34.699 -11.127 12.246 1.00 39.16 495 GLU A O 1
#

Nearest PDB structures (foldseek):
  8ypt-assembly1_D  TM=2.138E-01  e=6.233E+00  Bacteroides fragilis
  3kvn-assembly2_A  TM=1.381E-01  e=3.392E+00  Pseudomonas aeruginosa
  1h54-assembly1_A  TM=1.171E-01  e=6.233E+00  Levilactobacillus brevis

Sequence (495 aa):
MRASDLPVEQLARLAIDFLRGDLLMSSLSNGVLLVVVGAVAIASSVGVAGCESEPAYLTLRGEEEVLPGFSYSTGLQPPGSPVQASFDLSAGGTTVVEVKTQPSGSASAPELIGIRGGGTLSLQGGFAMTGTLKIDIDGLPSYDGPIPGIENVNIAFEGKTTFDPFSIGKPQSAKADIPPARLPPIPLPGGIPGSLVLDVAEGSFIEVGFTGSCAGIEGDTASYEGDLTRGGALVIKPSVEVDVPIIGKQVFEIPSFTVDLVLDAGTISASAAVTEYGGAVEGEKADVACSGMGEGGGNTGGGNIGGGDAGGGTDVGGGGEGGSSGTGGGTPCTQDSDCDAGEGCNLASVCSPISIGCFDTTVVLDSLLLDGPGDTEFGGNGPNVTIEVYPYVEVEGVTGIGFQVIMEETQPDYSMGYATLLGELAPGMKVHNDYVIRSYTDTDTNVDTMSVGPDALSHFVRQIRCMGDTPGEDICEGCSYCEIDLGCLALTWSE

Secondary structure (DSSP, 8-state):
--GGGS-HHHHHHHHHHHHTT-------------------PPP---------PPP--EEEEEEEESSTT-EEE--SBSTT-SEEEEEEEEEEEEEEEEEEEEEEEETTEEEEEEEEEEEEEEEEEEEEEEEEEEE--TTS--EEEE-TTGGG-EEEEEEEEEE-TT-TT-EEEEEEE---EEPPPEEPSTT-SEEEEEEEPTT-EEEEEEEEEEEEEETTEEEEEEEEEEEEEEEEEEEEEEEETTTEEEEEEPPPEEEE-----EEEEEEEE----BPP--S-B--S--S-------------------------------------PPPB-SSGGGSPTTEEE-TTSBEEE--EE--------------S---SS-SS--PPEEEEE------TTB-EEEEEEEEEESSSS--EEEEEEEEEPPTT----S--EEEEE---SSSPEEEEE--TTTTTSB-------SSTT--S-SS-------B--EE-PBP-

Mean predicted aligned error: 19.45 Å